Protein AF-0000000076648308 (afdb_homodimer)

Solvent-accessible surface area (backbone atoms only — not comparable to full-atom values): 30091 Å² total; per-residue (Å²): 137,82,83,76,75,89,80,75,86,68,81,68,81,69,84,75,79,80,76,78,77,78,80,72,79,79,78,70,75,73,76,76,75,76,72,68,54,63,60,53,50,49,50,50,50,51,50,51,51,45,50,51,50,49,51,52,46,48,51,51,26,48,48,36,27,47,52,12,66,66,29,50,34,61,64,87,85,46,64,67,37,95,56,62,87,68,69,41,74,44,76,45,71,43,62,52,35,50,83,93,43,48,54,79,82,53,71,75,88,41,76,69,39,47,48,58,58,39,71,66,24,68,82,21,28,46,22,49,41,45,51,76,53,50,69,61,38,94,60,71,48,35,48,40,70,95,38,88,62,28,26,40,31,26,39,41,34,28,56,49,52,51,34,52,49,36,50,56,55,49,73,67,51,55,62,87,72,59,53,66,77,35,81,66,64,3,57,66,43,41,38,20,29,58,50,46,46,50,52,48,47,42,26,62,39,47,59,44,63,28,26,27,43,78,33,81,89,75,56,30,54,38,78,44,60,64,40,69,39,64,18,40,47,42,65,59,55,50,51,52,27,56,76,26,36,53,89,73,76,66,42,70,57,84,50,83,64,68,71,77,78,104,137,86,72,81,80,79,81,84,81,77,87,75,81,72,86,74,79,80,77,81,77,80,77,73,80,80,77,70,73,73,77,75,74,76,71,68,53,63,61,52,50,50,50,49,50,50,49,51,52,45,49,51,52,49,50,51,47,49,49,50,26,48,50,35,27,46,50,14,65,66,28,50,34,62,65,87,84,47,64,67,38,93,56,61,88,66,68,42,74,45,76,46,69,44,62,51,35,51,83,92,42,49,54,80,80,52,71,74,88,41,74,68,39,47,48,58,59,40,72,69,25,71,80,21,30,46,22,50,41,47,52,76,53,49,68,60,38,92,60,72,48,34,47,39,70,94,38,91,62,29,26,41,33,25,38,40,35,27,54,48,51,50,34,51,49,38,50,56,56,48,74,68,50,54,62,88,71,61,52,66,78,35,81,67,65,3,56,67,44,41,38,21,28,58,50,46,46,50,53,49,46,43,26,62,39,46,58,45,63,28,27,26,44,77,34,80,89,76,56,30,54,39,78,45,60,63,41,70,39,66,17,40,47,43,66,60,54,51,50,52,26,54,76,27,34,52,88,73,78,66,42,70,56,85,52,82,63,70,72,76,77,104

Foldseek 3Di:
DDDDDDDDPPPVPPPDPPPPPPPPPPPPPPPPPPPVVVVVVVVVVVVVVVVVVVVVVVVVVVVVVVCVVPVPPPPPPDFDDPCVVVWDKDKDWDFPCDDPRNDLCDDADDPVNVVVLCLLAPQQQKFKDFQVSQLSHPDHFAAFPPDPRITIDGDVVNVLSLLVVLVNNLVPDDPPRDDLPPPCNHPVNNVVNVVSVVVVCVVVVFPDDWDWDADPVVRDIDTDRRGMGIDTPSVSVSVVSNVGGDNDGDPPDGDDDPSVVD/DDDDDDDPDDDPDDPPPCPPPDCPPPPPPPPPPPPVVVVVVVVVVVVVVVVVVVVVVVVVVVVVVVCVVPVPPPPPPDFDDPCVVVWDKDKDWDFPCDDPRNDLCDDADDPVNVVVLCLLAPQQQKFKDFQVSQLSHPDHFAAFPPDPRITIDGDVVNVLSLLVVLVNNLVPDDPPRDDLPPPCNHPVNNVVNVVSVVVVCVVVVFPDDWDWDADPVVRDIDTDRRGMGIDTPSVSVSVVSNVGGDNDGDPPDGDDDPSVVD

InterPro domains:
  IPR021765 Mycotoxin biosynthesis protein UstYa-like [PF11807] (38-244)
  IPR021765 Mycotoxin biosynthesis protein UstYa-like [PTHR33365] (19-250)

Sequence (524 aa):
MSLSKVGDCGLVNDARSSEEELFLPKLGNGIQIRKNHGSLYCLIYLCILLIISLLCLSTYLALSLKESYHSDVVFKDHVYSPVEELVHYKNLVFTTGFGSERTPYQGPPTPERDALWDDLYLNFGISRIPRDSAAKLMNKTLPIPGEPGQYVIELNVFHQLHCLNMIRKRLYIEDGKYDPNHKLTGIEHLEHCYDALRQSLMCSADITPLPWVWSDKAQEAKEVARVMHTCRDFDILRNWAREHAVHHFDKKTHAQDDLSNHMSLSKVGDCGLVNDARSSEEELFLPKLGNGIQIRKNHGSLYCLIYLCILLIISLLCLSTYLALSLKESYHSDVVFKDHVYSPVEELVHYKNLVFTTGFGSERTPYQGPPTPERDALWDDLYLNFGISRIPRDSAAKLMNKTLPIPGEPGQYVIELNVFHQLHCLNMIRKRLYIEDGKYDPNHKLTGIEHLEHCYDALRQSLMCSADITPLPWVWSDKAQEAKEVARVMHTCRDFDILRNWAREHAVHHFDKKTHAQDDLSNH

Radius of gyration: 47.74 Å; Cα contacts (8 Å, |Δi|>4): 753; chains: 2; bounding box: 69×183×142 Å

Structure (mmCIF, N/CA/C/O backbone):
data_AF-0000000076648308-model_v1
#
loop_
_entity.id
_entity.type
_entity.pdbx_description
1 polymer 'DUF3328 domain protein'
#
loop_
_atom_site.group_PDB
_atom_site.id
_atom_site.type_symbol
_atom_site.label_atom_id
_atom_site.label_alt_id
_atom_site.label_comp_id
_atom_site.label_asym_id
_atom_site.label_entity_id
_atom_site.label_seq_id
_atom_site.pdbx_PDB_ins_code
_atom_site.Cartn_x
_atom_site.Cartn_y
_atom_site.Cartn_z
_atom_site.occupancy
_atom_site.B_iso_or_equiv
_atom_site.auth_seq_id
_atom_site.auth_comp_id
_atom_site.auth_asym_id
_atom_site.auth_atom_id
_atom_site.pdbx_PDB_model_num
ATOM 1 N N . MET A 1 1 ? -29.547 153.875 14.656 1 21.67 1 MET A N 1
ATOM 2 C CA . MET A 1 1 ? -28.375 154.125 15.508 1 21.67 1 MET A CA 1
ATOM 3 C C . MET A 1 1 ? -28.219 152.875 16.453 1 21.67 1 MET A C 1
ATOM 5 O O . MET A 1 1 ? -29.156 152.125 16.656 1 21.67 1 MET A O 1
ATOM 9 N N . SER A 1 2 ? -27.094 153 17.203 1 22.2 2 SER A N 1
ATOM 10 C CA . SER A 1 2 ? -25.875 152.25 17.609 1 22.2 2 SER A CA 1
ATOM 11 C C . SER A 1 2 ? -26.047 151.625 18.969 1 22.2 2 SER A C 1
ATOM 13 O O . SER A 1 2 ? -25.125 151.625 19.781 1 22.2 2 SER A O 1
ATOM 15 N N . LEU A 1 3 ? -27.219 151 19.109 1 22.81 3 LEU A N 1
ATOM 16 C CA . LEU A 1 3 ? -27.562 150.625 20.453 1 22.81 3 LEU A CA 1
ATOM 17 C C . LEU A 1 3 ? -26.438 149.75 21.078 1 22.81 3 LEU A C 1
ATOM 19 O O . LEU A 1 3 ? -25.766 149 20.375 1 22.81 3 LEU A O 1
ATOM 23 N N . SER A 1 4 ? -26.188 150 22.281 1 19.86 4 SER A N 1
ATOM 24 C CA . SER A 1 4 ? -25.125 150 23.297 1 19.86 4 SER A CA 1
ATOM 25 C C . SER A 1 4 ? -24.578 148.625 23.625 1 19.86 4 SER A C 1
ATOM 27 O O . SER A 1 4 ? -23.359 148.5 23.594 1 19.86 4 SER A O 1
ATOM 29 N N . LYS A 1 5 ? -25.141 148 24.656 1 20.98 5 LYS A N 1
ATOM 30 C CA . LYS A 1 5 ? -24.375 147.875 25.891 1 20.98 5 LYS A CA 1
ATOM 31 C C . LYS A 1 5 ? -23.625 146.625 25.938 1 20.98 5 LYS A C 1
ATOM 33 O O . LYS A 1 5 ? -22.453 146.5 26.344 1 20.98 5 LYS A O 1
ATOM 38 N N . VAL A 1 6 ? -24.422 145.5 25.859 1 24.58 6 VAL A N 1
ATOM 39 C CA . VAL A 1 6 ? -24.391 144.625 27.047 1 24.58 6 VAL A CA 1
ATOM 40 C C . VAL A 1 6 ? -23.156 143.75 27 1 24.58 6 VAL A C 1
ATOM 42 O O . VAL A 1 6 ? -22.75 143.25 25.938 1 24.58 6 VAL A O 1
ATOM 45 N N . GLY A 1 7 ? -22.359 143.75 28.109 1 20.39 7 GLY A N 1
ATOM 46 C CA . GLY A 1 7 ? -21.031 143.5 28.625 1 20.39 7 GLY A CA 1
ATOM 47 C C . GLY A 1 7 ? -20.578 142 28.422 1 20.39 7 GLY A C 1
ATOM 48 O O . GLY A 1 7 ? -21.406 141.125 28.203 1 20.39 7 GLY A O 1
ATOM 49 N N . ASP A 1 8 ? -19.25 141.75 28.203 1 21.36 8 ASP A N 1
ATOM 50 C CA . ASP A 1 8 ? -18.203 141 27.562 1 21.36 8 ASP A CA 1
ATOM 51 C C . ASP A 1 8 ? -17.859 139.75 28.391 1 21.36 8 ASP A C 1
ATOM 53 O O . ASP A 1 8 ? -17.016 138.875 28 1 21.36 8 ASP A O 1
ATOM 57 N N . CYS A 1 9 ? -18.531 139.625 29.641 1 21 9 CYS A N 1
ATOM 58 C CA . CYS A 1 9 ? -17.625 139 30.609 1 21 9 CYS A CA 1
ATOM 59 C C . CYS A 1 9 ? -17.281 137.5 30.219 1 21 9 CYS A C 1
ATOM 61 O O . CYS A 1 9 ? -18.141 136.625 30.219 1 21 9 CYS A O 1
ATOM 63 N N . GLY A 1 10 ? -16.484 137.25 29.203 1 22.17 10 GLY A N 1
ATOM 64 C CA . GLY A 1 10 ? -16.141 136 28.547 1 22.17 10 GLY A CA 1
ATOM 65 C C . GLY A 1 10 ? -15.414 135.125 29.469 1 22.17 10 GLY A C 1
ATOM 66 O O . GLY A 1 10 ? -14.195 135.125 29.625 1 22.17 10 GLY A O 1
ATOM 67 N N . LEU A 1 11 ? -15.953 134.875 30.766 1 22.08 11 LEU A N 1
ATOM 68 C CA . LEU A 1 11 ? -15.203 134.125 31.781 1 22.08 11 LEU A CA 1
ATOM 69 C C . LEU A 1 11 ? -14.68 132.75 31.219 1 22.08 11 LEU A C 1
ATOM 71 O O . LEU A 1 11 ? -15.469 131.875 30.812 1 22.08 11 LEU A O 1
ATOM 75 N N . VAL A 1 12 ? -13.531 132.75 30.562 1 23.98 12 VAL A N 1
ATOM 76 C CA . VAL A 1 12 ? -12.812 131.75 29.812 1 23.98 12 VAL A CA 1
ATOM 77 C C . VAL A 1 12 ? -12.297 130.625 30.75 1 23.98 12 VAL A C 1
ATOM 79 O O . VAL A 1 12 ? -11.438 129.875 30.375 1 23.98 12 VAL A O 1
ATOM 82 N N . ASN A 1 13 ? -12.938 130.5 32 1 21.3 13 ASN A N 1
ATOM 83 C CA . ASN A 1 13 ? -12.062 129.75 32.938 1 21.3 13 ASN A CA 1
ATOM 84 C C . ASN A 1 13 ? -11.617 128.375 32.375 1 21.3 13 ASN A C 1
ATOM 86 O O . ASN A 1 13 ? -12.398 127.688 31.734 1 21.3 13 ASN A O 1
ATOM 90 N N . ASP A 1 14 ? -10.305 128.125 32.156 1 22.94 14 ASP A N 1
ATOM 91 C CA . ASP A 1 14 ? -9.32 127.25 31.609 1 22.94 14 ASP A CA 1
ATOM 92 C C . ASP A 1 14 ? -9.328 125.938 32.375 1 22.94 14 ASP A C 1
ATOM 94 O O . ASP A 1 14 ? -8.398 125.125 32.219 1 22.94 14 ASP A O 1
ATOM 98 N N . ALA A 1 15 ? -10.414 125.5 33.031 1 24.73 15 ALA A N 1
ATOM 99 C CA . ALA A 1 15 ? -10.172 124.438 33.969 1 24.73 15 ALA A CA 1
ATOM 100 C C . ALA A 1 15 ? -9.586 123.188 33.281 1 24.73 15 ALA A C 1
ATOM 102 O O . ALA A 1 15 ? -10.18 122.625 32.375 1 24.73 15 ALA A O 1
ATOM 103 N N . ARG A 1 16 ? -8.234 123.125 33.219 1 24.48 16 ARG A N 1
ATOM 104 C CA . ARG A 1 16 ? -7.32 122.125 32.688 1 24.48 16 ARG A CA 1
ATOM 105 C C . ARG A 1 16 ? -7.586 120.75 33.281 1 24.48 16 ARG A C 1
ATOM 107 O O . ARG A 1 16 ? -7.82 120.625 34.5 1 24.48 16 ARG A O 1
ATOM 114 N N . SER A 1 17 ? -8.18 119.75 32.531 1 24.59 17 SER A N 1
ATOM 115 C CA . SER A 1 17 ? -8.617 118.375 32.625 1 24.59 17 SER A CA 1
ATOM 116 C C . SER A 1 17 ? -7.461 117.438 33 1 24.59 17 SER A C 1
ATOM 118 O O . SER A 1 17 ? -6.453 117.375 32.312 1 24.59 17 SER A O 1
ATOM 120 N N . SER A 1 18 ? -6.859 117.562 34.281 1 24.7 18 SER A N 1
ATOM 121 C CA . SER A 1 18 ? -5.734 116.75 34.688 1 24.7 18 SER A CA 1
ATOM 122 C C . SER A 1 18 ? -6.051 115.25 34.531 1 24.7 18 SER A C 1
ATOM 124 O O . SER A 1 18 ? -7.023 114.75 35.094 1 24.7 18 SER A O 1
ATOM 126 N N . GLU A 1 19 ? -5.91 114.562 33.406 1 24.88 19 GLU A N 1
ATOM 127 C CA . GLU A 1 19 ? -6.125 113.188 33 1 24.88 19 GLU A CA 1
ATOM 128 C C . GLU A 1 19 ? -5.207 112.25 33.781 1 24.88 19 GLU A C 1
ATOM 130 O O . GLU A 1 19 ? -3.984 112.312 33.656 1 24.88 19 GLU A O 1
ATOM 135 N N . GLU A 1 20 ? -5.359 112.062 35.094 1 26.02 20 GLU A N 1
ATOM 136 C CA . GLU A 1 20 ? -4.492 111.188 35.812 1 26.02 20 GLU A CA 1
ATOM 137 C C . GLU A 1 20 ? -4.559 109.75 35.219 1 26.02 20 GLU A C 1
ATOM 139 O O . GLU A 1 20 ? -5.645 109.188 35.031 1 26.02 20 GLU A O 1
ATOM 144 N N . GLU A 1 21 ? -3.613 109.312 34.344 1 29.39 21 GLU A N 1
ATOM 145 C CA . GLU A 1 21 ? -3.385 108.062 33.656 1 29.39 21 GLU A CA 1
ATOM 146 C C . GLU A 1 21 ? -3.17 106.938 34.688 1 29.39 21 GLU A C 1
ATOM 148 O O . GLU A 1 21 ? -2.279 107 35.531 1 29.39 21 GLU A O 1
ATOM 153 N N . LEU A 1 22 ? -4.238 106.375 35.219 1 27.03 22 LEU A N 1
ATOM 154 C CA . LEU A 1 22 ? -4.195 105.25 36.094 1 27.03 22 LEU A CA 1
ATOM 155 C C . LEU A 1 22 ? -3.381 104.125 35.438 1 27.03 22 LEU A C 1
ATOM 157 O O . LEU A 1 22 ? -3.658 103.688 34.312 1 27.03 22 LEU A O 1
ATOM 161 N N . PHE A 1 23 ? -2.07 103.938 35.781 1 29.64 23 PHE A N 1
ATOM 162 C CA . PHE A 1 23 ? -1.081 102.938 35.438 1 29.64 23 PHE A CA 1
ATOM 163 C C . PHE A 1 23 ? -1.573 101.5 35.781 1 29.64 23 PHE A C 1
ATOM 165 O O . PHE A 1 23 ? -1.735 101.188 36.969 1 29.64 23 PHE A O 1
ATOM 172 N N . LEU A 1 24 ? -2.617 101 35.156 1 28.64 24 LEU A N 1
ATOM 173 C CA . LEU A 1 24 ? -3.033 99.625 35.438 1 28.64 24 LEU A CA 1
ATOM 174 C C . LEU A 1 24 ? -1.877 98.625 35.25 1 28.64 24 LEU A C 1
ATOM 176 O O . LEU A 1 24 ? -1.194 98.688 34.219 1 28.64 24 LEU A O 1
ATOM 180 N N . PRO A 1 25 ? -1.2 98.125 36.312 1 32.5 25 PRO A N 1
ATOM 181 C CA . PRO A 1 25 ? -0.096 97.188 36.125 1 32.5 25 PRO A CA 1
ATOM 182 C C . PRO A 1 25 ? -0.511 95.938 35.375 1 32.5 25 PRO A C 1
ATOM 184 O O . PRO A 1 25 ? -1.611 95.375 35.594 1 32.5 25 PRO A O 1
ATOM 187 N N . LYS A 1 26 ? -0.158 95.75 34.125 1 33.94 26 LYS A N 1
ATOM 188 C CA . LYS A 1 26 ? -0.386 94.625 33.25 1 33.94 26 LYS A CA 1
ATOM 189 C C . LYS A 1 26 ? 0.161 93.312 33.906 1 33.94 26 LYS A C 1
ATOM 191 O O . LYS A 1 26 ? 1.377 93.188 34.031 1 33.94 26 LYS A O 1
ATOM 196 N N . LEU A 1 27 ? -0.316 92.875 35.062 1 31.78 27 LEU A N 1
ATOM 197 C CA . LEU A 1 27 ? 0.124 91.562 35.562 1 31.78 27 LEU A CA 1
ATOM 198 C C . LEU A 1 27 ? -0.117 90.5 34.5 1 31.78 27 LEU A C 1
ATOM 200 O O . LEU A 1 27 ? -1.253 90.062 34.312 1 31.78 27 LEU A O 1
ATOM 204 N N . GLY A 1 28 ? 0.296 90.625 33.25 1 31.39 28 GLY A N 1
ATOM 205 C CA . GLY A 1 28 ? 0.142 89.562 32.281 1 31.39 28 GLY A CA 1
ATOM 206 C C . GLY A 1 28 ? 0.837 88.25 32.719 1 31.39 28 GLY A C 1
ATOM 207 O O . GLY A 1 28 ? 2.039 88.125 32.5 1 31.39 28 GLY A O 1
ATOM 208 N N . ASN A 1 29 ? 0.708 87.875 33.969 1 34.25 29 ASN A N 1
ATOM 209 C CA . ASN A 1 29 ? 1.374 86.562 34.188 1 34.25 29 ASN A CA 1
ATOM 210 C C . ASN A 1 29 ? 0.902 85.5 33.219 1 34.25 29 ASN A C 1
ATOM 212 O O . ASN A 1 29 ? -0.292 85.25 33.125 1 34.25 29 ASN A O 1
ATOM 216 N N . GLY A 1 30 ? 1.48 85.438 32.031 1 33.03 30 GLY A N 1
ATOM 217 C CA . GLY A 1 30 ? 1.318 84.375 31.078 1 33.03 30 GLY A CA 1
ATOM 218 C C . GLY A 1 30 ? 1.387 83 31.703 1 33.03 30 GLY A C 1
ATOM 219 O O . GLY A 1 30 ? 2.348 82.688 32.406 1 33.03 30 GLY A O 1
ATOM 220 N N . ILE A 1 31 ? 0.278 82.5 32.25 1 35.25 31 ILE A N 1
ATOM 221 C CA . ILE A 1 31 ? 0.188 81.125 32.594 1 35.25 31 ILE A CA 1
ATOM 222 C C . ILE A 1 31 ? 0.688 80.25 31.438 1 35.25 31 ILE A C 1
ATOM 224 O O . ILE A 1 31 ? 0.145 80.312 30.328 1 35.25 31 ILE A O 1
ATOM 228 N N . GLN A 1 32 ? 2.004 80.125 31.312 1 34.62 32 GLN A N 1
ATOM 229 C CA . GLN A 1 32 ? 2.562 79.125 30.375 1 34.62 32 GLN A CA 1
ATOM 230 C C . GLN A 1 32 ? 1.908 77.75 30.562 1 34.62 32 GLN A C 1
ATOM 232 O O . GLN A 1 32 ? 1.971 77.188 31.641 1 34.62 32 GLN A O 1
ATOM 237 N N . ILE A 1 33 ? 0.764 77.562 30.031 1 35.88 33 ILE A N 1
ATOM 238 C CA . ILE A 1 33 ? 0.194 76.188 29.875 1 35.88 33 ILE A CA 1
ATOM 239 C C . ILE A 1 33 ? 1.264 75.25 29.375 1 35.88 33 ILE A C 1
ATOM 241 O O . ILE A 1 33 ? 1.762 75.375 28.25 1 35.88 33 ILE A O 1
ATOM 245 N N . ARG A 1 34 ? 2.111 74.812 30.188 1 39.19 34 ARG A N 1
ATOM 246 C CA . ARG A 1 34 ? 2.963 73.688 29.812 1 39.19 34 ARG A CA 1
ATOM 247 C C . ARG A 1 34 ? 2.135 72.562 29.219 1 39.19 34 ARG A C 1
ATOM 249 O O . ARG A 1 34 ? 1.278 71.938 29.906 1 39.19 34 ARG A O 1
ATOM 256 N N . LYS A 1 35 ? 1.823 72.5 27.969 1 46.62 35 LYS A N 1
ATOM 257 C CA . LYS A 1 35 ? 1.228 71.438 27.141 1 46.62 35 LYS A CA 1
ATOM 258 C C . LYS A 1 35 ? 1.82 70.062 27.453 1 46.62 35 LYS A C 1
ATOM 260 O O . LYS A 1 35 ? 3.039 69.938 27.422 1 46.62 35 LYS A O 1
ATOM 265 N N . ASN A 1 36 ? 1.183 69.312 28.281 1 49 36 ASN A N 1
ATOM 266 C CA . ASN A 1 36 ? 1.434 67.938 28.625 1 49 36 ASN A CA 1
ATOM 267 C C . ASN A 1 36 ? 1.581 67.062 27.375 1 49 36 ASN A C 1
ATOM 269 O O . ASN A 1 36 ? 0.648 66.375 26.984 1 49 36 ASN A O 1
ATOM 273 N N . HIS A 1 37 ? 2.258 67.625 26.312 1 57.75 37 HIS A N 1
ATOM 274 C CA . HIS A 1 37 ? 2.59 66.938 25.078 1 57.75 37 HIS A CA 1
ATOM 275 C C . HIS A 1 37 ? 3.342 65.625 25.359 1 57.75 37 HIS A C 1
ATOM 277 O O . HIS A 1 37 ? 3.303 64.688 24.562 1 57.75 37 HIS A O 1
ATOM 283 N N . GLY A 1 38 ? 3.873 65.562 26.547 1 59.09 38 GLY A N 1
ATOM 284 C CA . GLY A 1 38 ? 4.637 64.375 26.859 1 59.09 38 GLY A CA 1
ATOM 285 C C . GLY A 1 38 ? 3.771 63.156 27.016 1 59.09 38 GLY A C 1
ATOM 286 O O . GLY A 1 38 ? 4.145 62.062 26.594 1 59.09 38 GLY A O 1
ATOM 287 N N . SER A 1 39 ? 2.578 63.5 27.625 1 69.06 39 SER A N 1
ATOM 288 C CA . SER A 1 39 ? 1.685 62.375 27.891 1 69.06 39 SER A CA 1
ATOM 289 C C . SER A 1 39 ? 1.033 61.875 26.594 1 69.06 39 SER A C 1
ATOM 291 O O . SER A 1 39 ? 0.919 60.656 26.375 1 69.06 39 SER A O 1
ATOM 293 N N . LEU A 1 40 ? 0.883 62.875 25.672 1 67.81 40 LEU A N 1
ATOM 294 C CA . LEU A 1 40 ? 0.26 62.531 24.406 1 67.81 40 LEU A CA 1
ATOM 295 C C . LEU A 1 40 ? 1.225 61.719 23.516 1 67.81 40 LEU A C 1
ATOM 297 O O . LEU A 1 40 ? 0.831 60.75 22.891 1 67.81 40 LEU A O 1
ATOM 301 N N . TYR A 1 41 ? 2.447 62.094 23.516 1 68.56 41 TYR A N 1
ATOM 302 C CA . TYR A 1 41 ? 3.467 61.406 22.734 1 68.56 41 TYR A CA 1
ATOM 303 C C . TYR A 1 41 ? 3.717 60 23.312 1 68.56 41 TYR A C 1
ATOM 305 O O . TYR A 1 41 ? 3.883 59.062 22.547 1 68.56 41 TYR A O 1
ATOM 313 N N . CYS A 1 42 ? 3.658 59.969 24.641 1 66.56 42 CYS A N 1
ATOM 314 C CA . CYS A 1 42 ? 3.818 58.688 25.281 1 66.56 42 CYS A CA 1
ATOM 315 C C . CYS A 1 42 ? 2.67 57.75 24.922 1 66.56 42 CYS A C 1
ATOM 317 O O . CYS A 1 42 ? 2.885 56.562 24.656 1 66.56 42 CYS A O 1
ATOM 319 N N . LEU A 1 43 ? 1.493 58.312 24.797 1 70.94 43 LEU A N 1
ATOM 320 C CA . LEU A 1 43 ? 0.316 57.531 24.438 1 70.94 43 LEU A CA 1
ATOM 321 C C . LEU A 1 43 ? 0.389 57.062 22.984 1 70.94 43 LEU A C 1
ATOM 323 O O . LEU A 1 43 ? 0.036 55.938 22.656 1 70.94 43 LEU A O 1
ATOM 327 N N . ILE A 1 44 ? 0.897 57.938 22.109 1 70.56 44 ILE A N 1
ATOM 328 C CA . ILE A 1 44 ? 1.048 57.625 20.703 1 70.56 44 ILE A CA 1
ATOM 329 C C . ILE A 1 44 ? 2.117 56.562 20.516 1 70.56 44 ILE A C 1
ATOM 331 O O . ILE A 1 44 ? 1.925 55.594 19.766 1 70.56 44 ILE A O 1
ATOM 335 N N . TYR A 1 45 ? 3.201 56.688 21.312 1 70.12 45 TYR A N 1
ATOM 336 C CA . TYR A 1 45 ? 4.262 55.688 21.219 1 70.12 45 TYR A CA 1
ATOM 337 C C . TYR A 1 45 ? 3.785 54.344 21.734 1 70.12 45 TYR A C 1
ATOM 339 O O . TYR A 1 45 ? 4.098 53.312 21.156 1 70.12 45 TYR A O 1
ATOM 347 N N . LEU A 1 46 ? 2.967 54.344 22.734 1 69.38 46 LEU A N 1
ATOM 348 C CA . LEU A 1 46 ? 2.402 53.125 23.281 1 69.38 46 LEU A CA 1
ATOM 349 C C . LEU A 1 46 ? 1.45 52.469 22.281 1 69.38 46 LEU A C 1
ATOM 351 O O . LEU A 1 46 ? 1.445 51.25 22.109 1 69.38 46 LEU A O 1
ATOM 355 N N . CYS A 1 47 ? 0.682 53.344 21.578 1 69.19 47 CYS A N 1
ATOM 356 C CA . CYS A 1 47 ? -0.23 52.844 20.562 1 69.19 47 CYS A CA 1
ATOM 357 C C . CYS A 1 47 ? 0.54 52.25 19.391 1 69.19 47 CYS A C 1
ATOM 359 O O . CYS A 1 47 ? 0.17 51.188 18.875 1 69.19 47 CYS A O 1
ATOM 361 N N . ILE A 1 48 ? 1.617 52.875 18.984 1 70.38 48 ILE A N 1
ATOM 362 C CA . ILE A 1 48 ? 2.441 52.406 17.891 1 70.38 48 ILE A CA 1
ATOM 363 C C . ILE A 1 48 ? 3.1 51.062 18.297 1 70.38 48 ILE A C 1
ATOM 365 O O . ILE A 1 48 ? 3.119 50.125 17.516 1 70.38 48 ILE A O 1
ATOM 369 N N . LEU A 1 49 ? 3.541 50.969 19.5 1 70.88 49 LEU A N 1
ATOM 370 C CA . LEU A 1 49 ? 4.141 49.719 19.984 1 70.88 49 LEU A CA 1
ATOM 371 C C . LEU A 1 49 ? 3.111 48.594 20.047 1 70.88 49 LEU A C 1
ATOM 373 O O . LEU A 1 49 ? 3.416 47.469 19.703 1 70.88 49 LEU A O 1
ATOM 377 N N . LEU A 1 50 ? 1.903 49 20.391 1 70.19 50 LEU A N 1
ATOM 378 C CA . LEU A 1 50 ? 0.821 48 20.422 1 70.19 50 LEU A CA 1
ATOM 379 C C . LEU A 1 50 ? 0.473 47.531 19.016 1 70.19 50 LEU A C 1
ATOM 381 O O . LEU A 1 50 ? 0.239 46.344 18.797 1 70.19 50 LEU A O 1
ATOM 385 N N . ILE A 1 51 ? 0.456 48.438 18.109 1 69 51 ILE A N 1
ATOM 386 C CA . ILE A 1 51 ? 0.144 48.094 16.719 1 69 51 ILE A CA 1
ATOM 387 C C . ILE A 1 51 ? 1.251 47.219 16.141 1 69 51 ILE A C 1
ATOM 389 O O . ILE A 1 51 ? 0.974 46.219 15.484 1 69 51 ILE A O 1
ATOM 393 N N . ILE A 1 52 ? 2.488 47.531 16.422 1 68.44 52 ILE A N 1
ATOM 394 C CA . ILE A 1 52 ? 3.617 46.75 15.953 1 68.44 52 ILE A CA 1
ATOM 395 C C . ILE A 1 52 ? 3.57 45.344 16.594 1 68.44 52 ILE A C 1
ATOM 397 O O . ILE A 1 52 ? 3.775 44.344 15.914 1 68.44 52 ILE A O 1
ATOM 401 N N . SER A 1 53 ? 3.223 45.344 17.859 1 70.06 53 SER A N 1
ATOM 402 C CA . SER A 1 53 ? 3.113 44.062 18.547 1 70.06 53 SER A CA 1
ATOM 403 C C . SER A 1 53 ? 1.971 43.25 17.984 1 70.06 53 SER A C 1
ATOM 405 O O . SER A 1 53 ? 2.104 42.031 17.812 1 70.06 53 SER A O 1
ATOM 407 N N . LEU A 1 54 ? 0.933 43.906 17.594 1 69 54 LEU A N 1
ATOM 408 C CA . LEU A 1 54 ? -0.205 43.219 17 1 69 54 LEU A CA 1
ATOM 409 C C . LEU A 1 54 ? 0.136 42.719 15.594 1 69 54 LEU A C 1
ATOM 411 O O . LEU A 1 54 ? -0.248 41.594 15.219 1 69 54 LEU A O 1
ATOM 415 N N . LEU A 1 55 ? 0.829 43.5 14.883 1 68.06 55 LEU A N 1
ATOM 416 C CA . LEU A 1 55 ? 1.263 43.094 13.555 1 68.06 55 LEU A CA 1
ATOM 417 C C . LEU A 1 55 ? 2.248 41.938 13.625 1 68.06 55 LEU A C 1
ATOM 419 O O . LEU A 1 55 ? 2.16 41 12.836 1 68.06 55 LEU A O 1
ATOM 423 N N . CYS A 1 56 ? 3.137 41.969 14.555 1 66.38 56 CYS A N 1
ATOM 424 C CA . CYS A 1 56 ? 4.09 40.906 14.75 1 66.38 56 CYS A CA 1
ATOM 425 C C . CYS A 1 56 ? 3.383 39.625 15.203 1 66.38 56 CYS A C 1
ATOM 427 O O . CYS A 1 56 ? 3.699 38.531 14.727 1 66.38 56 CYS A O 1
ATOM 429 N N . LEU A 1 57 ? 2.432 39.781 16 1 65.94 57 LEU A N 1
ATOM 430 C CA . LEU A 1 57 ? 1.644 38.625 16.469 1 65.94 57 LEU A CA 1
ATOM 431 C C . LEU A 1 57 ? 0.81 38.062 15.32 1 65.94 57 LEU A C 1
ATOM 433 O O . LEU A 1 57 ? 0.705 36.844 15.18 1 65.94 57 LEU A O 1
ATOM 437 N N . SER A 1 58 ? 0.25 38.844 14.5 1 64.31 58 SER A N 1
ATOM 438 C CA . SER A 1 58 ? -0.527 38.406 13.344 1 64.31 58 SER A CA 1
ATOM 439 C C . SER A 1 58 ? 0.354 37.719 12.32 1 64.31 58 SER A C 1
ATOM 441 O O . SER A 1 58 ? -0.045 36.688 11.742 1 64.31 58 SER A O 1
ATOM 443 N N . THR A 1 59 ? 1.459 38.219 12.055 1 65.06 59 THR A N 1
ATOM 444 C CA . THR A 1 59 ? 2.396 37.562 11.141 1 65.06 59 THR A CA 1
ATOM 445 C C . THR A 1 59 ? 2.855 36.219 11.703 1 65.06 59 THR A C 1
ATOM 447 O O . THR A 1 59 ? 2.951 35.219 10.969 1 65.06 59 THR A O 1
ATOM 450 N N . TYR A 1 60 ? 3.162 36.25 12.977 1 61.38 60 TYR A N 1
ATOM 451 C CA . TYR A 1 60 ? 3.537 34.969 13.625 1 61.38 60 TYR A CA 1
ATOM 452 C C . TYR A 1 60 ? 2.408 33.969 13.531 1 61.38 60 TYR A C 1
ATOM 454 O O . TYR A 1 60 ? 2.645 32.781 13.227 1 61.38 60 TYR A O 1
ATOM 462 N N . LEU A 1 61 ? 1.216 34.438 13.742 1 60.44 61 LEU A N 1
ATOM 463 C CA . LEU A 1 61 ? 0.043 33.562 13.641 1 60.44 61 LEU A CA 1
ATOM 464 C C . LEU A 1 61 ? -0.154 33.094 12.211 1 60.44 61 LEU A C 1
ATOM 466 O O . LEU A 1 61 ? -0.444 31.906 11.984 1 60.44 61 LEU A O 1
ATOM 470 N N . ALA A 1 62 ? -0.03 33.938 11.336 1 59.19 62 ALA A N 1
ATOM 471 C CA . ALA A 1 62 ? -0.161 33.562 9.922 1 59.19 62 ALA A CA 1
ATOM 472 C C . ALA A 1 62 ? 0.912 32.562 9.508 1 59.19 62 ALA A C 1
ATOM 474 O O . ALA A 1 62 ? 0.622 31.594 8.805 1 59.19 62 ALA A O 1
ATOM 475 N N . LEU A 1 63 ? 2.07 32.781 9.938 1 58.75 63 LEU A N 1
ATOM 476 C CA . LEU A 1 63 ? 3.164 31.859 9.625 1 58.75 63 LEU A CA 1
ATOM 477 C C . LEU A 1 63 ? 2.959 30.516 10.305 1 58.75 63 LEU A C 1
ATOM 479 O O . LEU A 1 63 ? 3.229 29.469 9.711 1 58.75 63 LEU A O 1
ATOM 483 N N . SER A 1 64 ? 2.525 30.656 11.492 1 55.88 64 SER A N 1
ATOM 484 C CA . SER A 1 64 ? 2.236 29.422 12.227 1 55.88 64 SER A CA 1
ATOM 485 C C . SER A 1 64 ? 1.078 28.656 11.594 1 55.88 64 SER A C 1
ATOM 487 O O . SER A 1 64 ? 1.093 27.438 11.539 1 55.88 64 SER A O 1
ATOM 489 N N . LEU A 1 65 ? 0.135 29.469 11.156 1 54.75 65 LEU A N 1
ATOM 490 C CA . LEU A 1 65 ? -1.007 28.875 10.461 1 54.75 65 LEU A CA 1
ATOM 491 C C . LEU A 1 65 ? -0.586 28.297 9.117 1 54.75 65 LEU A C 1
ATOM 493 O O . LEU A 1 65 ? -1.051 27.219 8.727 1 54.75 65 LEU A O 1
ATOM 497 N N . LYS A 1 66 ? 0.113 29.047 8.344 1 52.22 66 LYS A N 1
ATOM 498 C CA . LYS A 1 66 ? 0.634 28.547 7.074 1 52.22 66 LYS A CA 1
ATOM 499 C C . LYS A 1 66 ? 1.438 27.266 7.281 1 52.22 66 LYS A C 1
ATOM 501 O O . LYS A 1 66 ? 1.305 26.312 6.516 1 52.22 66 LYS A O 1
ATOM 506 N N . GLU A 1 67 ? 2.34 27.375 8.188 1 50.22 67 GLU A N 1
ATOM 507 C CA . GLU A 1 67 ? 3.076 26.156 8.508 1 50.22 67 GLU A CA 1
ATOM 508 C C . GLU A 1 67 ? 2.129 25.031 8.922 1 50.22 67 GLU A C 1
ATOM 510 O O . GLU A 1 67 ? 2.342 23.875 8.562 1 50.22 67 GLU A O 1
ATOM 515 N N . SER A 1 68 ? 1.104 25.5 9.625 1 47.53 68 SER A N 1
ATOM 516 C CA . SER A 1 68 ? 0.1 24.516 10.031 1 47.53 68 SER A CA 1
ATOM 517 C C . SER A 1 68 ? -0.728 24.047 8.836 1 47.53 68 SER A C 1
ATOM 519 O O . SER A 1 68 ? -1.124 22.875 8.773 1 47.53 68 SER A O 1
ATOM 521 N N . TYR A 1 69 ? -0.996 25.031 7.949 1 45.25 69 TYR A N 1
ATOM 522 C CA . TYR A 1 69 ? -1.827 24.703 6.793 1 45.25 69 TYR A CA 1
ATOM 523 C C . TYR A 1 69 ? -1.083 23.797 5.824 1 45.25 69 TYR A C 1
ATOM 525 O O . TYR A 1 69 ? -1.687 22.922 5.188 1 45.25 69 TYR A O 1
ATOM 533 N N . HIS A 1 70 ? 0.125 24.172 5.508 1 42.62 70 HIS A N 1
ATOM 534 C CA . HIS A 1 70 ? 0.879 23.328 4.578 1 42.62 70 HIS A CA 1
ATOM 535 C C . HIS A 1 70 ? 1.493 22.125 5.289 1 42.62 70 HIS A C 1
ATOM 537 O O . HIS A 1 70 ? 2.271 21.375 4.695 1 42.62 70 HIS A O 1
ATOM 543 N N . SER A 1 71 ? 1.582 22.203 6.547 1 40.84 71 SER A N 1
ATOM 544 C CA . SER A 1 71 ? 2.305 21.094 7.168 1 40.84 71 SER A CA 1
ATOM 545 C C . SER A 1 71 ? 1.604 19.766 6.914 1 40.84 71 SER A C 1
ATOM 547 O O . SER A 1 71 ? 0.443 19.578 7.285 1 40.84 71 SER A O 1
ATOM 549 N N . ASP A 1 72 ? 1.629 19.109 5.93 1 44.31 72 ASP A N 1
ATOM 550 C CA . ASP A 1 72 ? 1.459 17.672 5.754 1 44.31 72 ASP A CA 1
ATOM 551 C C . ASP A 1 72 ? 1.633 16.938 7.078 1 44.31 72 ASP A C 1
ATOM 553 O O . ASP A 1 72 ? 2.637 17.109 7.77 1 44.31 72 ASP A O 1
ATOM 557 N N . VAL A 1 73 ? 0.581 16.875 7.949 1 47.69 73 VAL A N 1
ATOM 558 C CA . VAL A 1 73 ? 0.545 16.109 9.188 1 47.69 73 VAL A CA 1
ATOM 559 C C . VAL A 1 73 ? 1.552 14.961 9.109 1 47.69 73 VAL A C 1
ATOM 561 O O . VAL A 1 73 ? 1.291 13.938 8.477 1 47.69 73 VAL A O 1
ATOM 564 N N . VAL A 1 74 ? 2.74 15.289 8.812 1 56.97 74 VAL A N 1
ATOM 565 C CA . VAL A 1 74 ? 3.775 14.258 8.82 1 56.97 74 VAL A CA 1
ATOM 566 C C . VAL A 1 74 ? 3.986 13.75 10.242 1 56.97 74 VAL A C 1
ATOM 568 O O . VAL A 1 74 ? 4.129 14.539 11.18 1 56.97 74 VAL A O 1
ATOM 571 N N . PHE A 1 75 ? 3.471 12.523 10.609 1 70 75 PHE A N 1
ATOM 572 C CA . PHE A 1 75 ? 3.924 11.789 11.781 1 70 75 PHE A CA 1
ATOM 573 C C . PHE A 1 75 ? 5.348 12.188 12.148 1 70 75 PHE A C 1
ATOM 575 O O . PHE A 1 75 ? 6.281 11.977 11.375 1 70 75 PHE A O 1
ATOM 582 N N . LYS A 1 76 ? 5.602 13.047 13.281 1 75.62 76 LYS A N 1
ATOM 583 C CA . LYS A 1 76 ? 6.875 13.641 13.664 1 75.62 76 LYS A CA 1
ATOM 584 C C . LYS A 1 76 ? 7.992 12.602 13.68 1 75.62 76 LYS A C 1
ATOM 586 O O . LYS A 1 76 ? 9.117 12.883 13.273 1 75.62 76 LYS A O 1
ATOM 591 N N . ASP A 1 77 ? 7.641 11.414 14.07 1 88.44 77 ASP A N 1
ATOM 592 C CA . ASP A 1 77 ? 8.656 10.375 14.195 1 88.44 77 ASP A CA 1
ATOM 593 C C . ASP A 1 77 ? 8.688 9.477 12.961 1 88.44 77 ASP A C 1
ATOM 595 O O . ASP A 1 77 ? 9.07 8.305 13.047 1 88.44 77 ASP A O 1
ATOM 599 N N . HIS A 1 78 ? 8.242 10.133 11.867 1 91.56 78 HIS A N 1
ATOM 600 C CA . HIS A 1 78 ? 8.219 9.32 10.664 1 91.56 78 HIS A CA 1
ATOM 601 C C . HIS A 1 78 ? 9.633 8.945 10.219 1 91.56 78 HIS A C 1
ATOM 603 O O . HIS A 1 78 ? 10.594 9.648 10.555 1 91.56 78 HIS A O 1
ATOM 609 N N . VAL A 1 79 ? 9.727 7.848 9.555 1 95.62 79 VAL A N 1
ATOM 610 C CA . VAL A 1 79 ? 11 7.379 9.008 1 95.62 79 VAL A CA 1
ATOM 611 C C . VAL A 1 79 ? 11.453 8.305 7.883 1 95.62 79 VAL A C 1
ATOM 613 O O . VAL A 1 79 ? 10.68 8.602 6.969 1 95.62 79 VAL A O 1
ATOM 616 N N . TYR A 1 80 ? 12.68 8.789 7.98 1 96.31 80 TYR A N 1
ATOM 617 C CA . TYR A 1 80 ? 13.25 9.672 6.961 1 96.31 80 TYR A CA 1
ATOM 618 C C . TYR A 1 80 ? 13.312 8.969 5.609 1 96.31 80 TYR A C 1
ATOM 620 O O . TYR A 1 80 ? 13.625 7.781 5.535 1 96.31 80 TYR A O 1
ATOM 628 N N . SER A 1 81 ? 13.055 9.719 4.613 1 97.5 81 SER A N 1
ATOM 629 C CA . SER A 1 81 ? 13.258 9.312 3.225 1 97.5 81 SER A CA 1
ATOM 630 C C . SER A 1 81 ? 13.914 10.422 2.414 1 97.5 81 SER A C 1
ATOM 632 O O . SER A 1 81 ? 13.586 11.602 2.584 1 97.5 81 SER A O 1
ATOM 634 N N . PRO A 1 82 ? 14.844 10.047 1.46 1 97.62 82 PRO A N 1
ATOM 635 C CA . PRO A 1 82 ? 15.477 11.078 0.625 1 97.62 82 PRO A CA 1
ATOM 636 C C . PRO A 1 82 ? 14.477 11.781 -0.289 1 97.62 82 PRO A C 1
ATOM 638 O O . PRO A 1 82 ? 14.797 12.828 -0.861 1 97.62 82 PRO A O 1
ATOM 641 N N . VAL A 1 83 ? 13.242 11.234 -0.456 1 97.62 83 VAL A N 1
ATOM 642 C CA . VAL A 1 83 ? 12.305 11.82 -1.403 1 97.62 83 VAL A CA 1
ATOM 643 C C . VAL A 1 83 ? 11.094 12.375 -0.653 1 97.62 83 VAL A C 1
ATOM 645 O O . VAL A 1 83 ? 10.055 12.648 -1.256 1 97.62 83 VAL A O 1
ATOM 648 N N . GLU A 1 84 ? 11.109 12.477 0.673 1 95.88 84 GLU A N 1
ATOM 649 C CA . GLU A 1 84 ? 9.945 12.852 1.469 1 95.88 84 GLU A CA 1
ATOM 650 C C . GLU A 1 84 ? 9.422 14.227 1.065 1 95.88 84 GLU A C 1
ATOM 652 O O . GLU A 1 84 ? 8.211 14.469 1.102 1 95.88 84 GLU A O 1
ATOM 657 N N . GLU A 1 85 ? 10.32 15.125 0.596 1 92.5 85 GLU A N 1
ATOM 658 C CA . GLU A 1 85 ? 9.898 16.469 0.218 1 92.5 85 GLU A CA 1
ATOM 659 C C . GLU A 1 85 ? 9.219 16.469 -1.146 1 92.5 85 GLU A C 1
ATOM 661 O O . GLU A 1 85 ? 8.578 17.453 -1.523 1 92.5 85 GLU A O 1
ATOM 666 N N . LEU A 1 86 ? 9.406 15.398 -1.861 1 95.56 86 LEU A N 1
ATOM 667 C CA . LEU A 1 86 ? 8.844 15.312 -3.205 1 95.56 86 LEU A CA 1
ATOM 668 C C . LEU A 1 86 ? 7.441 14.703 -3.172 1 95.56 86 LEU A C 1
ATOM 670 O O . LEU A 1 86 ? 6.766 14.641 -4.199 1 95.56 86 LEU A O 1
ATOM 674 N N . VAL A 1 87 ? 6.969 14.281 -2.031 1 94.25 87 VAL A N 1
ATOM 675 C CA . VAL A 1 87 ? 5.68 13.594 -1.933 1 94.25 87 VAL A CA 1
ATOM 676 C C . VAL A 1 87 ? 4.547 14.602 -2.135 1 94.25 87 VAL A C 1
ATOM 678 O O . VAL A 1 87 ? 4.449 15.594 -1.412 1 94.25 87 VAL A O 1
ATOM 681 N N . HIS A 1 88 ? 3.826 14.398 -3.197 1 92.69 88 HIS A N 1
ATOM 682 C CA . HIS A 1 88 ? 2.594 15.102 -3.525 1 92.69 88 HIS A CA 1
ATOM 683 C C . HIS A 1 88 ? 1.432 14.133 -3.699 1 92.69 88 HIS A C 1
ATOM 685 O O . HIS A 1 88 ? 1.629 12.992 -4.129 1 92.69 88 HIS A O 1
ATOM 691 N N . TYR A 1 89 ? 0.286 14.609 -3.293 1 94.38 89 TYR A N 1
ATOM 692 C CA . TYR A 1 89 ? -0.883 13.742 -3.367 1 94.38 89 TYR A CA 1
ATOM 693 C C . TYR A 1 89 ? -1.789 14.148 -4.523 1 94.38 89 TYR A C 1
ATOM 695 O O . TYR A 1 89 ? -1.821 15.312 -4.918 1 94.38 89 TYR A O 1
ATOM 703 N N . LYS A 1 90 ? -2.461 13.203 -5.082 1 96.12 90 LYS A N 1
ATOM 704 C CA . LYS A 1 90 ? -3.482 13.398 -6.109 1 96.12 90 LYS A CA 1
ATOM 705 C C . LYS A 1 90 ? -4.57 12.328 -6.008 1 96.12 90 LYS A C 1
ATOM 707 O O . LYS A 1 90 ? -4.371 11.289 -5.379 1 96.12 90 LYS A O 1
ATOM 712 N N . ASN A 1 91 ? -5.676 12.641 -6.586 1 96.62 91 ASN A N 1
ATOM 713 C CA . ASN A 1 91 ? -6.758 11.664 -6.641 1 96.62 91 ASN A CA 1
ATOM 714 C C . ASN A 1 91 ? -6.758 10.906 -7.965 1 96.62 91 ASN A C 1
ATOM 716 O O . ASN A 1 91 ? -6.535 11.5 -9.023 1 96.62 91 ASN A O 1
ATOM 720 N N . LEU A 1 92 ? -6.918 9.586 -7.887 1 97.62 92 LEU A N 1
ATOM 721 C CA . LEU A 1 92 ? -6.957 8.719 -9.055 1 97.62 92 LEU A CA 1
ATOM 722 C C . LEU A 1 92 ? -8.094 7.711 -8.945 1 97.62 92 LEU A C 1
ATOM 724 O O . LEU A 1 92 ? -8.352 7.168 -7.867 1 97.62 92 LEU A O 1
ATOM 728 N N . VAL A 1 93 ? -8.766 7.461 -10.078 1 97.69 93 VAL A N 1
ATOM 729 C CA . VAL A 1 93 ? -9.773 6.41 -10.125 1 97.69 93 VAL A CA 1
ATOM 730 C C . VAL A 1 93 ? -9.125 5.082 -10.5 1 97.69 93 VAL A C 1
ATOM 732 O O . VAL A 1 93 ? -8.461 4.98 -11.539 1 97.69 93 VAL A O 1
ATOM 735 N N . PHE A 1 94 ? -9.273 4.082 -9.594 1 98 94 PHE A N 1
ATOM 736 C CA . PHE A 1 94 ? -8.789 2.742 -9.914 1 98 94 PHE A CA 1
ATOM 737 C C . PHE A 1 94 ? -9.695 2.082 -10.953 1 98 94 PHE A C 1
ATOM 739 O O . PHE A 1 94 ? -10.906 2.32 -10.977 1 98 94 PHE A O 1
ATOM 746 N N . THR A 1 95 ? -9.109 1.249 -11.789 1 97.19 95 THR A N 1
ATOM 747 C CA . THR A 1 95 ? -9.898 0.405 -12.672 1 97.19 95 THR A CA 1
ATOM 748 C C . THR A 1 95 ? -10.273 -0.906 -11.984 1 97.19 95 THR A C 1
ATOM 750 O O . THR A 1 95 ? -9.578 -1.344 -11.062 1 97.19 95 THR A O 1
ATOM 753 N N . THR A 1 96 ? -11.352 -1.555 -12.461 1 95.62 96 THR A N 1
ATOM 754 C CA . THR A 1 96 ? -11.797 -2.807 -11.859 1 95.62 96 THR A CA 1
ATOM 755 C C . THR A 1 96 ? -10.93 -3.971 -12.32 1 95.62 96 THR A C 1
ATOM 757 O O . THR A 1 96 ? -10.844 -4.996 -11.641 1 95.62 96 THR A O 1
ATOM 760 N N . GLY A 1 97 ? -10.414 -3.807 -13.531 1 95.38 97 GLY A N 1
ATOM 761 C CA . GLY A 1 97 ? -9.633 -4.887 -14.109 1 95.38 97 GLY A CA 1
ATOM 762 C C . GLY A 1 97 ? -10.484 -5.992 -14.703 1 95.38 97 GLY A C 1
ATOM 763 O O . GLY A 1 97 ? -9.977 -7.055 -15.062 1 95.38 97 GLY A O 1
ATOM 764 N N . PHE A 1 98 ? -11.789 -5.809 -14.766 1 94.25 98 PHE A N 1
ATOM 765 C CA . PHE A 1 98 ? -12.695 -6.785 -15.359 1 94.25 98 PHE A CA 1
ATOM 766 C C . PHE A 1 98 ? -13.281 -6.254 -16.672 1 94.25 98 PHE A C 1
ATOM 768 O O . PHE A 1 98 ? -13.445 -5.043 -16.828 1 94.25 98 PHE A O 1
ATOM 775 N N . GLY A 1 99 ? -13.539 -7.168 -17.625 1 92.12 99 GLY A N 1
ATOM 776 C CA . GLY A 1 99 ? -14.25 -6.812 -18.844 1 92.12 99 GLY A CA 1
ATOM 777 C C . GLY A 1 99 ? -13.578 -5.695 -19.625 1 92.12 99 GLY A C 1
ATOM 778 O O . GLY A 1 99 ? -12.383 -5.773 -19.922 1 92.12 99 GLY A O 1
ATOM 779 N N . SER A 1 100 ? -14.352 -4.613 -19.812 1 92.81 100 SER A N 1
ATOM 780 C CA . SER A 1 100 ? -13.859 -3.498 -20.609 1 92.81 100 SER A CA 1
ATOM 781 C C . SER A 1 100 ? -12.867 -2.65 -19.828 1 92.81 100 SER A C 1
ATOM 783 O O . SER A 1 100 ? -12.18 -1.797 -20.391 1 92.81 100 SER A O 1
ATOM 785 N N . GLU A 1 101 ? -12.727 -2.9 -18.578 1 95.06 101 GLU A N 1
ATOM 786 C CA . GLU A 1 101 ? -11.836 -2.105 -17.75 1 95.06 101 GLU A CA 1
ATOM 787 C C . GLU A 1 101 ? -10.516 -2.828 -17.5 1 95.06 101 GLU A C 1
ATOM 789 O O . GLU A 1 101 ? -9.75 -2.449 -16.609 1 95.06 101 GLU A O 1
ATOM 794 N N . ARG A 1 102 ? -10.242 -3.803 -18.234 1 96.81 102 ARG A N 1
ATOM 795 C CA . ARG A 1 102 ? -8.945 -4.465 -18.188 1 96.81 102 ARG A CA 1
ATOM 796 C C . ARG A 1 102 ? -7.824 -3.512 -18.578 1 96.81 102 ARG A C 1
ATOM 798 O O . ARG A 1 102 ? -8.023 -2.633 -19.422 1 96.81 102 ARG A O 1
ATOM 805 N N . THR A 1 103 ? -6.684 -3.686 -18.031 1 98.06 103 THR A N 1
ATOM 806 C CA . THR A 1 103 ? -5.535 -2.83 -18.312 1 98.06 103 THR A CA 1
ATOM 807 C C . THR A 1 103 ? -4.484 -3.586 -19.125 1 98.06 103 THR A C 1
ATOM 809 O O . THR A 1 103 ? -4.512 -4.816 -19.188 1 98.06 103 THR A O 1
ATOM 812 N N . PRO A 1 104 ? -3.514 -2.883 -19.719 1 98.12 104 PRO A N 1
ATOM 813 C CA . PRO A 1 104 ? -2.441 -3.539 -20.469 1 98.12 104 PRO A CA 1
ATOM 814 C C . PRO A 1 104 ? -1.528 -4.379 -19.578 1 98.12 104 PRO A C 1
ATOM 816 O O . PRO A 1 104 ? -0.714 -5.156 -20.094 1 98.12 104 PRO A O 1
ATOM 819 N N . TYR A 1 105 ? -1.669 -4.293 -18.297 1 98.56 105 TYR A N 1
ATOM 820 C CA . TYR A 1 105 ? -0.815 -5.012 -17.359 1 98.56 105 TYR A CA 1
ATOM 821 C C . TYR A 1 105 ? -1.338 -6.422 -17.125 1 98.56 105 TYR A C 1
ATOM 823 O O . TYR A 1 105 ? -0.662 -7.242 -16.5 1 98.56 105 TYR A O 1
ATOM 831 N N . GLN A 1 106 ? -2.496 -6.742 -17.625 1 98.31 106 GLN A N 1
ATOM 832 C CA . GLN A 1 106 ? -3.146 -8.016 -17.344 1 98.31 106 GLN A CA 1
ATOM 833 C C . GLN A 1 106 ? -2.975 -8.992 -18.5 1 98.31 106 GLN A C 1
ATOM 835 O O . GLN A 1 106 ? -3 -8.594 -19.672 1 98.31 106 GLN A O 1
ATOM 840 N N . GLY A 1 107 ? -2.789 -10.273 -18.125 1 96.19 107 GLY A N 1
ATOM 841 C CA . GLY A 1 107 ? -2.684 -11.312 -19.141 1 96.19 107 GLY A CA 1
ATOM 842 C C . GLY A 1 107 ? -1.352 -12.039 -19.109 1 96.19 107 GLY A C 1
ATOM 843 O O . GLY A 1 107 ? -0.456 -11.672 -18.344 1 96.19 107 GLY A O 1
ATOM 844 N N . PRO A 1 108 ? -1.244 -13.07 -19.906 1 94.5 108 PRO A N 1
ATOM 845 C CA . PRO A 1 108 ? 0.021 -13.805 -19.953 1 94.5 108 PRO A CA 1
ATOM 846 C C . PRO A 1 108 ? 1.203 -12.922 -20.344 1 94.5 108 PRO A C 1
ATOM 848 O O . PRO A 1 108 ? 1.026 -11.922 -21.047 1 94.5 108 PRO A O 1
ATOM 851 N N . PRO A 1 109 ? 2.363 -13.344 -19.938 1 93.94 109 PRO A N 1
ATOM 852 C CA . PRO A 1 109 ? 3.549 -12.555 -20.281 1 93.94 109 PRO A CA 1
ATOM 853 C C . PRO A 1 109 ? 3.768 -12.445 -21.781 1 93.94 109 PRO A C 1
ATOM 855 O O . PRO A 1 109 ? 3.605 -13.43 -22.516 1 93.94 109 PRO A O 1
ATOM 858 N N . THR A 1 110 ? 3.977 -11.352 -22.297 1 96 110 THR A N 1
ATOM 859 C CA . THR A 1 110 ? 4.477 -10.977 -23.625 1 96 110 THR A CA 1
ATOM 860 C C . THR A 1 110 ? 5.602 -9.953 -23.5 1 96 110 THR A C 1
ATOM 862 O O . THR A 1 110 ? 5.746 -9.297 -22.469 1 96 110 THR A O 1
ATOM 865 N N . PRO A 1 111 ? 6.441 -9.836 -24.484 1 97.06 111 PRO A N 1
ATOM 866 C CA . PRO A 1 111 ? 7.492 -8.82 -24.422 1 97.06 111 PRO A CA 1
ATOM 867 C C . PRO A 1 111 ? 6.945 -7.426 -24.109 1 97.06 111 PRO A C 1
ATOM 869 O O . PRO A 1 111 ? 7.535 -6.684 -23.328 1 97.06 111 PRO A O 1
ATOM 872 N N . GLU A 1 112 ? 5.844 -7.105 -24.703 1 97.88 112 GLU A N 1
ATOM 873 C CA . GLU A 1 112 ? 5.238 -5.793 -24.516 1 97.88 112 GLU A CA 1
ATOM 874 C C . GLU A 1 112 ? 4.742 -5.625 -23.078 1 97.88 112 GLU A C 1
ATOM 876 O O . GLU A 1 112 ? 4.996 -4.598 -22.438 1 97.88 112 GLU A O 1
ATOM 881 N N . ARG A 1 113 ? 4.035 -6.59 -22.578 1 97.94 113 ARG A N 1
ATOM 882 C CA . ARG A 1 113 ? 3.502 -6.535 -21.219 1 97.94 113 ARG A CA 1
ATOM 883 C C . ARG A 1 113 ? 4.621 -6.559 -20.188 1 97.94 113 ARG A C 1
ATOM 885 O O . ARG A 1 113 ? 4.57 -5.832 -19.188 1 97.94 113 ARG A O 1
ATOM 892 N N . ASP A 1 114 ? 5.633 -7.367 -20.438 1 96.81 114 ASP A N 1
ATOM 893 C CA . ASP A 1 114 ? 6.777 -7.422 -19.531 1 96.81 114 ASP A CA 1
ATOM 894 C C . ASP A 1 114 ? 7.52 -6.086 -19.5 1 96.81 114 ASP A C 1
ATOM 896 O O . ASP A 1 114 ? 8 -5.668 -18.453 1 96.81 114 ASP A O 1
ATOM 900 N N . ALA A 1 115 ? 7.578 -5.457 -20.641 1 97.38 115 ALA A N 1
ATOM 901 C CA . ALA A 1 115 ? 8.211 -4.145 -20.688 1 97.38 115 ALA A CA 1
ATOM 902 C C . ALA A 1 115 ? 7.426 -3.125 -19.859 1 97.38 115 ALA A C 1
ATOM 904 O O . ALA A 1 115 ? 8.016 -2.252 -19.219 1 97.38 115 ALA A O 1
ATOM 905 N N . LEU A 1 116 ? 6.059 -3.213 -19.891 1 97.94 116 LEU A N 1
ATOM 906 C CA . LEU A 1 116 ? 5.219 -2.33 -19.078 1 97.94 116 LEU A CA 1
ATOM 907 C C . LEU A 1 116 ? 5.504 -2.52 -17.594 1 97.94 116 LEU A C 1
ATOM 909 O O . LEU A 1 116 ? 5.652 -1.542 -16.859 1 97.94 116 LEU A O 1
ATOM 913 N N . TRP A 1 117 ? 5.605 -3.756 -17.156 1 98.06 117 TRP A N 1
ATOM 914 C CA . TRP A 1 117 ? 5.887 -4.055 -15.758 1 98.06 117 TRP A CA 1
ATOM 915 C C . TRP A 1 117 ? 7.301 -3.633 -15.391 1 98.06 117 TRP A C 1
ATOM 917 O O . TRP A 1 117 ? 7.52 -3.045 -14.328 1 98.06 117 TRP A O 1
ATOM 927 N N . ASP A 1 118 ? 8.258 -3.902 -16.266 1 96.25 118 ASP A N 1
ATOM 928 C CA . ASP A 1 118 ? 9.648 -3.521 -16.031 1 96.25 118 ASP A CA 1
ATOM 929 C C . ASP A 1 118 ? 9.781 -2.01 -15.852 1 96.25 118 ASP A C 1
ATOM 931 O O . ASP A 1 118 ? 10.562 -1.542 -15.023 1 96.25 118 ASP A O 1
ATOM 935 N N . ASP A 1 119 ? 8.992 -1.299 -16.531 1 96.38 119 ASP A N 1
ATOM 936 C CA . ASP A 1 119 ? 9.055 0.16 -16.531 1 96.38 119 ASP A CA 1
ATOM 937 C C . ASP A 1 119 ? 8.5 0.725 -15.227 1 96.38 119 ASP A C 1
ATOM 939 O O . ASP A 1 119 ? 8.578 1.932 -14.977 1 96.38 119 ASP A O 1
ATOM 943 N N . LEU A 1 120 ? 8.008 -0.121 -14.438 1 97.44 120 LEU A N 1
ATOM 944 C CA . LEU A 1 120 ? 7.512 0.328 -13.148 1 97.44 120 LEU A CA 1
ATOM 945 C C . LEU A 1 120 ? 8.641 0.392 -12.125 1 97.44 120 LEU A C 1
ATOM 947 O O . LEU A 1 120 ? 8.531 1.105 -11.117 1 97.44 120 LEU A O 1
ATOM 951 N N . TYR A 1 121 ? 9.828 -0.413 -12.359 1 95.69 121 TYR A N 1
ATOM 952 C CA . TYR A 1 121 ? 10.789 -0.446 -11.258 1 95.69 121 TYR A CA 1
ATOM 953 C C . TYR A 1 121 ? 12.172 -0.844 -11.758 1 95.69 121 TYR A C 1
ATOM 955 O O . TYR A 1 121 ? 13.172 -0.611 -11.078 1 95.69 121 TYR A O 1
ATOM 963 N N . LEU A 1 122 ? 12.406 -1.658 -12.727 1 87.44 122 LEU A N 1
ATOM 964 C CA . LEU A 1 122 ? 13.586 -2.467 -13.023 1 87.44 122 LEU A CA 1
ATOM 965 C C . LEU A 1 122 ? 14.789 -1.584 -13.32 1 87.44 122 LEU A C 1
ATOM 967 O O . LEU A 1 122 ? 15.875 -1.802 -12.773 1 87.44 122 LEU A O 1
ATOM 971 N N . ASN A 1 123 ? 14.648 -0.534 -14.141 1 84.25 123 ASN A N 1
ATOM 972 C CA . ASN A 1 123 ? 15.836 0.177 -14.602 1 84.25 123 ASN A CA 1
ATOM 973 C C . ASN A 1 123 ? 16.203 1.334 -13.672 1 84.25 123 ASN A C 1
ATOM 975 O O . ASN A 1 123 ? 17.203 2.006 -13.875 1 84.25 123 ASN A O 1
ATOM 979 N N . PHE A 1 124 ? 15.508 1.447 -12.602 1 87.5 124 PHE A N 1
ATOM 980 C CA . PHE A 1 124 ? 15.773 2.609 -11.766 1 87.5 124 PHE A CA 1
ATOM 981 C C . PHE A 1 124 ? 15.43 2.318 -10.305 1 87.5 124 PHE A C 1
ATOM 983 O O . PHE A 1 124 ? 15.516 3.203 -9.453 1 87.5 124 PHE A O 1
ATOM 990 N N . GLY A 1 125 ? 15.031 1.109 -9.992 1 84.75 125 GLY A N 1
ATOM 991 C CA . GLY A 1 125 ? 14.664 0.792 -8.625 1 84.75 125 GLY A CA 1
ATOM 992 C C . GLY A 1 125 ? 15.805 0.97 -7.641 1 84.75 125 GLY A C 1
ATOM 993 O O . GLY A 1 125 ? 15.586 1.381 -6.5 1 84.75 125 GLY A O 1
ATOM 994 N N . ILE A 1 126 ? 16.984 0.66 -8.086 1 93.5 126 ILE A N 1
ATOM 995 C CA . ILE A 1 126 ? 18.203 0.923 -7.316 1 93.5 126 ILE A CA 1
ATOM 996 C C . ILE A 1 126 ? 18.703 2.334 -7.609 1 93.5 126 ILE A C 1
ATOM 998 O O . ILE A 1 126 ? 19.031 2.654 -8.75 1 93.5 126 ILE A O 1
ATOM 1002 N N . SER A 1 127 ? 18.75 3.121 -6.605 1 96.94 127 SER A N 1
ATOM 1003 C CA . SER A 1 127 ? 19.016 4.547 -6.77 1 96.94 127 SER A CA 1
ATOM 1004 C C . SER A 1 127 ? 20.234 4.977 -5.961 1 96.94 127 SER A C 1
ATOM 1006 O O . SER A 1 127 ? 20.578 4.34 -4.961 1 96.94 127 SER A O 1
ATOM 1008 N N . ARG A 1 128 ? 20.859 6.055 -6.414 1 97 128 ARG A N 1
ATOM 1009 C CA . ARG A 1 128 ? 21.969 6.648 -5.664 1 97 128 ARG A CA 1
ATOM 1010 C C . ARG A 1 128 ? 21.5 7.898 -4.918 1 97 128 ARG A C 1
ATOM 1012 O O . ARG A 1 128 ? 20.688 8.664 -5.426 1 97 128 ARG A O 1
ATOM 1019 N N . ILE A 1 129 ? 21.969 8.102 -3.738 1 97.5 129 ILE A N 1
ATOM 1020 C CA . ILE A 1 129 ? 21.719 9.297 -2.941 1 97.5 129 ILE A CA 1
ATOM 1021 C C . ILE A 1 129 ? 23.047 9.867 -2.43 1 97.5 129 ILE A C 1
ATOM 1023 O O . ILE A 1 129 ? 24.016 9.133 -2.268 1 97.5 129 ILE A O 1
ATOM 1027 N N . PRO A 1 130 ? 23.109 11.188 -2.225 1 96.88 130 PRO A N 1
ATOM 1028 C CA . PRO A 1 130 ? 24.344 11.773 -1.704 1 96.88 130 PRO A CA 1
ATOM 1029 C C . PRO A 1 130 ? 24.594 11.414 -0.242 1 96.88 130 PRO A C 1
ATOM 1031 O O . PRO A 1 130 ? 23.688 10.969 0.456 1 96.88 130 PRO A O 1
ATOM 1034 N N . ARG A 1 131 ? 25.75 11.656 0.146 1 95.75 131 ARG A N 1
ATOM 1035 C CA . ARG A 1 131 ? 26.219 11.328 1.487 1 95.75 131 ARG A CA 1
ATOM 1036 C C . ARG A 1 131 ? 25.344 11.977 2.551 1 95.75 131 ARG A C 1
ATOM 1038 O O . ARG A 1 131 ? 25.047 11.359 3.576 1 95.75 131 ARG A O 1
ATOM 1045 N N . ASP A 1 132 ? 24.938 13.195 2.361 1 95.25 132 ASP A N 1
ATOM 1046 C CA . ASP A 1 132 ? 24.141 13.906 3.35 1 95.25 132 ASP A CA 1
ATOM 1047 C C . ASP A 1 132 ? 22.797 13.227 3.572 1 95.25 132 ASP A C 1
ATOM 1049 O O . ASP A 1 132 ? 22.312 13.141 4.703 1 95.25 132 ASP A O 1
ATOM 1053 N N . SER A 1 133 ? 22.281 12.773 2.541 1 96.88 133 SER A N 1
ATOM 1054 C CA . SER A 1 133 ? 21.031 12.031 2.645 1 96.88 133 SER A CA 1
ATOM 1055 C C . SER A 1 133 ? 21.234 10.672 3.299 1 96.88 133 SER A C 1
ATOM 1057 O O . SER A 1 133 ? 20.453 10.258 4.148 1 96.88 133 SER A O 1
ATOM 1059 N N . ALA A 1 134 ? 22.281 10.023 2.893 1 97 134 ALA A N 1
ATOM 1060 C CA . ALA A 1 134 ? 22.594 8.703 3.436 1 97 134 ALA A CA 1
ATOM 1061 C C . ALA A 1 134 ? 22.812 8.773 4.945 1 97 134 ALA A C 1
ATOM 1063 O O . ALA A 1 134 ? 22.438 7.852 5.676 1 97 134 ALA A O 1
ATOM 1064 N N . ALA A 1 135 ? 23.375 9.852 5.406 1 95.31 135 ALA A N 1
ATOM 1065 C CA . ALA A 1 135 ? 23.672 10.031 6.824 1 95.31 135 ALA A CA 1
ATOM 1066 C C . ALA A 1 135 ? 22.406 10.125 7.656 1 95.31 135 ALA A C 1
ATOM 1068 O O . ALA A 1 135 ? 22.438 9.891 8.867 1 95.31 135 ALA A O 1
ATOM 1069 N N . LYS A 1 136 ? 21.328 10.453 7.031 1 95.44 136 LYS A N 1
ATOM 1070 C CA . LYS A 1 136 ? 20.062 10.648 7.742 1 95.44 136 LYS A CA 1
ATOM 1071 C C . LYS A 1 136 ? 19.266 9.352 7.812 1 95.44 136 LYS A C 1
ATOM 1073 O O . LYS A 1 136 ? 18.25 9.281 8.508 1 95.44 136 LYS A O 1
ATOM 1078 N N . LEU A 1 137 ? 19.719 8.375 7.078 1 96.06 137 LEU A N 1
ATOM 1079 C CA . LEU A 1 137 ? 19 7.113 7.07 1 96.06 137 LEU A CA 1
ATOM 1080 C C . LEU A 1 137 ? 19.031 6.453 8.445 1 96.06 137 LEU A C 1
ATOM 1082 O O . LEU A 1 137 ? 20.047 6.535 9.141 1 96.06 137 LEU A O 1
ATOM 1086 N N . MET A 1 138 ? 17.922 5.734 8.797 1 90.94 138 MET A N 1
ATOM 1087 C CA . MET A 1 138 ? 17.875 4.98 10.047 1 90.94 138 MET A CA 1
ATOM 1088 C C . MET A 1 138 ? 18.875 3.83 10.023 1 90.94 138 MET A C 1
ATOM 1090 O O . MET A 1 138 ? 19.484 3.518 11.047 1 90.94 138 MET A O 1
ATOM 1094 N N . ASN A 1 139 ? 18.906 3.127 8.922 1 89.38 139 ASN A N 1
ATOM 1095 C CA . ASN A 1 139 ? 19.891 2.088 8.672 1 89.38 139 ASN A CA 1
ATOM 1096 C C . ASN A 1 139 ? 20.938 2.545 7.664 1 89.38 139 ASN A C 1
ATOM 1098 O O . ASN A 1 139 ? 20.594 3.029 6.582 1 89.38 139 ASN A O 1
ATOM 1102 N N . LYS A 1 140 ? 22.188 2.307 8.055 1 91.5 140 LYS A N 1
ATOM 1103 C CA . LYS A 1 140 ? 23.266 2.699 7.148 1 91.5 140 LYS A CA 1
ATOM 1104 C C . LYS A 1 140 ? 23.25 1.844 5.883 1 91.5 140 LYS A C 1
ATOM 1106 O O . LYS A 1 140 ? 22.875 0.669 5.926 1 91.5 140 LYS A O 1
ATOM 1111 N N . THR A 1 141 ? 23.656 2.535 4.789 1 95.75 141 THR A N 1
ATOM 1112 C CA . THR A 1 141 ? 23.766 1.836 3.514 1 95.75 141 THR A CA 1
ATOM 1113 C C . THR A 1 141 ? 25.203 1.866 3.002 1 95.75 141 THR A C 1
ATOM 1115 O O . THR A 1 141 ? 26.109 2.279 3.721 1 95.75 141 THR A O 1
ATOM 1118 N N . LEU A 1 142 ? 25.406 1.36 1.776 1 95.06 142 LEU A N 1
ATOM 1119 C CA . LEU A 1 142 ? 26.75 1.197 1.248 1 95.06 142 LEU A CA 1
ATOM 1120 C C . LEU A 1 142 ? 27.078 2.295 0.241 1 95.06 142 LEU A C 1
ATOM 1122 O O . LEU A 1 142 ? 26.219 2.709 -0.533 1 95.06 142 LEU A O 1
ATOM 1126 N N . PRO A 1 143 ? 28.312 2.715 0.259 1 94.44 143 PRO A N 1
ATOM 1127 C CA . PRO A 1 143 ? 28.766 3.547 -0.86 1 94.44 143 PRO A CA 1
ATOM 1128 C C . PRO A 1 143 ? 28.828 2.779 -2.178 1 94.44 143 PRO A C 1
ATOM 1130 O O . PRO A 1 143 ? 29.016 1.562 -2.18 1 94.44 143 PRO A O 1
ATOM 1133 N N . ILE A 1 144 ? 28.641 3.465 -3.244 1 94.12 144 ILE A N 1
ATOM 1134 C CA . ILE A 1 144 ? 28.734 2.857 -4.566 1 94.12 144 ILE A CA 1
ATOM 1135 C C . ILE A 1 144 ? 30.188 2.877 -5.035 1 94.12 144 ILE A C 1
ATOM 1137 O O . ILE A 1 144 ? 30.781 3.947 -5.199 1 94.12 144 ILE A O 1
ATOM 1141 N N . PRO A 1 145 ? 30.688 1.64 -5.262 1 91.81 145 PRO A N 1
ATOM 1142 C CA . PRO A 1 145 ? 32.062 1.625 -5.754 1 91.81 145 PRO A CA 1
ATOM 1143 C C . PRO A 1 145 ? 32.25 2.438 -7.035 1 91.81 145 PRO A C 1
ATOM 1145 O O . PRO A 1 145 ? 31.469 2.305 -7.969 1 91.81 145 PRO A O 1
ATOM 1148 N N . GLY A 1 146 ? 33.219 3.301 -7.012 1 88.94 146 GLY A N 1
ATOM 1149 C CA . GLY A 1 146 ? 33.531 4.074 -8.203 1 88.94 146 GLY A CA 1
ATOM 1150 C C . GLY A 1 146 ? 32.781 5.383 -8.281 1 88.94 146 GLY A C 1
ATOM 1151 O O . GLY A 1 146 ? 33.031 6.188 -9.188 1 88.94 146 GLY A O 1
ATOM 1152 N N . GLU A 1 147 ? 31.828 5.645 -7.395 1 91.5 147 GLU A N 1
ATOM 1153 C CA . GLU A 1 147 ? 31.078 6.895 -7.344 1 91.5 147 GLU A CA 1
ATOM 1154 C C . GLU A 1 147 ? 31.203 7.562 -5.977 1 91.5 147 GLU A C 1
ATOM 1156 O O . GLU A 1 147 ? 30.281 7.52 -5.172 1 91.5 147 GLU A O 1
ATOM 1161 N N . PRO A 1 148 ? 32.312 8.312 -5.812 1 90.5 148 PRO A N 1
ATOM 1162 C CA . PRO A 1 148 ? 32.562 8.914 -4.504 1 90.5 148 PRO A CA 1
ATOM 1163 C C . PRO A 1 148 ? 31.406 9.805 -4.039 1 90.5 148 PRO A C 1
ATOM 1165 O O . PRO A 1 148 ? 30.891 10.602 -4.82 1 90.5 148 PRO A O 1
ATOM 1168 N N . GLY A 1 149 ? 31 9.609 -2.816 1 93.12 149 GLY A N 1
ATOM 1169 C CA . GLY A 1 149 ? 29.984 10.445 -2.201 1 93.12 149 GLY A CA 1
ATOM 1170 C C . GLY A 1 149 ? 28.562 9.977 -2.486 1 93.12 149 GLY A C 1
ATOM 1171 O O . GLY A 1 149 ? 27.594 10.594 -2.027 1 93.12 149 GLY A O 1
ATOM 1172 N N . GLN A 1 150 ? 28.5 8.891 -3.236 1 95.31 150 GLN A N 1
ATOM 1173 C CA . GLN A 1 150 ? 27.172 8.359 -3.578 1 95.31 150 GLN A CA 1
ATOM 1174 C C . GLN A 1 150 ? 26.922 7.023 -2.889 1 95.31 150 GLN A C 1
ATOM 1176 O O . GLN A 1 150 ? 27.828 6.195 -2.781 1 95.31 150 GLN A O 1
ATOM 1181 N N . TYR A 1 151 ? 25.75 6.863 -2.422 1 96 151 TYR A N 1
ATOM 1182 C CA . TYR A 1 151 ? 25.328 5.668 -1.694 1 96 151 TYR A CA 1
ATOM 1183 C C . TYR A 1 151 ? 24.109 5.027 -2.35 1 96 151 TYR A C 1
ATOM 1185 O O . TYR A 1 151 ? 23.344 5.699 -3.043 1 96 151 TYR A O 1
ATOM 1193 N N . VAL A 1 152 ? 23.938 3.709 -2.1 1 96.56 152 VAL A N 1
ATOM 1194 C CA . VAL A 1 152 ? 22.922 2.959 -2.834 1 96.56 152 VAL A CA 1
ATOM 1195 C C . VAL A 1 152 ? 21.719 2.691 -1.928 1 96.56 152 VAL A C 1
ATOM 1197 O O . VAL A 1 152 ? 21.891 2.377 -0.747 1 96.56 152 VAL A O 1
ATOM 1200 N N . ILE A 1 153 ? 20.531 2.881 -2.445 1 97.62 153 ILE A N 1
ATOM 1201 C CA . ILE A 1 153 ? 19.297 2.477 -1.79 1 97.62 153 ILE A CA 1
ATOM 1202 C C . ILE A 1 153 ? 18.297 2.006 -2.836 1 97.62 153 ILE A C 1
ATOM 1204 O O . ILE A 1 153 ? 18.547 2.082 -4.039 1 97.62 153 ILE A O 1
ATOM 1208 N N . GLU A 1 154 ? 17.219 1.452 -2.396 1 97.62 154 GLU A N 1
ATOM 1209 C CA . GLU A 1 154 ? 16.016 1.216 -3.18 1 97.62 154 GLU A CA 1
ATOM 1210 C C . GLU A 1 154 ? 14.766 1.642 -2.41 1 97.62 154 GLU A C 1
ATOM 1212 O O . GLU A 1 154 ? 14.594 1.277 -1.244 1 97.62 154 GLU A O 1
ATOM 1217 N N . LEU A 1 155 ? 13.953 2.465 -3.031 1 98.12 155 LEU A N 1
ATOM 1218 C CA . LEU A 1 155 ? 12.68 2.752 -2.375 1 98.12 155 LEU A CA 1
ATOM 1219 C C . LEU A 1 155 ? 11.789 1.515 -2.348 1 98.12 155 LEU A C 1
ATOM 1221 O O . LEU A 1 155 ? 11.719 0.776 -3.334 1 98.12 155 LEU A O 1
ATOM 1225 N N . ASN A 1 156 ? 11.094 1.319 -1.274 1 98.38 156 ASN A N 1
ATOM 1226 C CA . ASN A 1 156 ? 10.375 0.068 -1.05 1 98.38 156 ASN A CA 1
ATOM 1227 C C . ASN A 1 156 ? 9.273 -0.143 -2.084 1 98.38 156 ASN A C 1
ATOM 1229 O O . ASN A 1 156 ? 8.922 -1.28 -2.402 1 98.38 156 ASN A O 1
ATOM 1233 N N . VAL A 1 157 ? 8.656 0.945 -2.625 1 98.62 157 VAL A N 1
ATOM 1234 C CA . VAL A 1 157 ? 7.609 0.786 -3.633 1 98.62 157 VAL A CA 1
ATOM 1235 C C . VAL A 1 157 ? 8.148 -0.014 -4.816 1 98.62 157 VAL A C 1
ATOM 1237 O O . VAL A 1 157 ? 7.434 -0.835 -5.395 1 98.62 157 VAL A O 1
ATOM 1240 N N . PHE A 1 158 ? 9.391 0.173 -5.18 1 98.44 158 PHE A N 1
ATOM 1241 C CA . PHE A 1 158 ? 9.969 -0.513 -6.328 1 98.44 158 PHE A CA 1
ATOM 1242 C C . PHE A 1 158 ? 10.234 -1.978 -6.004 1 98.44 158 PHE A C 1
ATOM 1244 O O . PHE A 1 158 ? 10.047 -2.852 -6.855 1 98.44 158 PHE A O 1
ATOM 1251 N N . HIS A 1 159 ? 10.688 -2.236 -4.785 1 97.94 159 HIS A N 1
ATOM 1252 C CA . HIS A 1 159 ? 10.82 -3.615 -4.328 1 97.94 159 HIS A CA 1
ATOM 1253 C C . HIS A 1 159 ? 9.477 -4.328 -4.344 1 97.94 159 HIS A C 1
ATOM 1255 O O . HIS A 1 159 ? 9.383 -5.477 -4.781 1 97.94 159 HIS A O 1
ATOM 1261 N N . GLN A 1 160 ? 8.445 -3.65 -3.885 1 98.38 160 GLN A N 1
ATOM 1262 C CA . GLN A 1 160 ? 7.094 -4.203 -3.859 1 98.38 160 GLN A CA 1
ATOM 1263 C C . GLN A 1 160 ? 6.609 -4.539 -5.266 1 98.38 160 GLN A C 1
ATOM 1265 O O . GLN A 1 160 ? 6.035 -5.609 -5.492 1 98.38 160 GLN A O 1
ATOM 1270 N N . LEU A 1 161 ? 6.836 -3.639 -6.184 1 98.69 161 LEU A N 1
ATOM 1271 C CA . LEU A 1 161 ? 6.41 -3.85 -7.562 1 98.69 161 LEU A CA 1
ATOM 1272 C C . LEU A 1 161 ? 7.195 -4.984 -8.211 1 98.69 161 LEU A C 1
ATOM 1274 O O . LEU A 1 161 ? 6.648 -5.754 -9 1 98.69 161 LEU A O 1
ATOM 1278 N N . HIS A 1 162 ? 8.477 -5.113 -7.898 1 97.62 162 HIS A N 1
ATOM 1279 C CA . HIS A 1 162 ? 9.273 -6.27 -8.297 1 97.62 162 HIS A CA 1
ATOM 1280 C C . HIS A 1 162 ? 8.648 -7.566 -7.805 1 97.62 162 HIS A C 1
ATOM 1282 O O . HIS A 1 162 ? 8.445 -8.5 -8.586 1 97.62 162 HIS A O 1
ATOM 1288 N N . CYS A 1 163 ? 8.32 -7.59 -6.5 1 98 163 CYS A N 1
ATOM 1289 C CA . CYS A 1 163 ? 7.734 -8.781 -5.891 1 98 163 CYS A CA 1
ATOM 1290 C C . CYS A 1 163 ? 6.43 -9.156 -6.582 1 98 163 CYS A C 1
ATOM 1292 O O . CYS A 1 163 ? 6.215 -10.32 -6.918 1 98 163 CYS A O 1
ATOM 1294 N N . LEU A 1 164 ? 5.562 -8.172 -6.797 1 98.69 164 LEU A N 1
ATOM 1295 C CA . LEU A 1 164 ? 4.277 -8.438 -7.43 1 98.69 164 LEU A CA 1
ATOM 1296 C C . LEU A 1 164 ? 4.469 -8.961 -8.844 1 98.69 164 LEU A C 1
ATOM 1298 O O . LEU A 1 164 ? 3.75 -9.867 -9.281 1 98.69 164 LEU A O 1
ATOM 1302 N N . ASN A 1 165 ? 5.434 -8.406 -9.562 1 97.69 165 ASN A N 1
ATOM 1303 C CA . ASN A 1 165 ? 5.715 -8.852 -10.922 1 97.69 165 ASN A CA 1
ATOM 1304 C C . ASN A 1 165 ? 6.195 -10.305 -10.945 1 97.69 165 ASN A C 1
ATOM 1306 O O . ASN A 1 165 ? 5.828 -11.062 -11.844 1 97.69 165 ASN A O 1
ATOM 1310 N N . MET A 1 166 ? 7.035 -10.734 -10.008 1 96.25 166 MET A N 1
ATOM 1311 C CA . MET A 1 166 ? 7.492 -12.117 -9.953 1 96.25 166 MET A CA 1
ATOM 1312 C C . MET A 1 166 ? 6.332 -13.062 -9.688 1 96.25 166 MET A C 1
ATOM 1314 O O . MET A 1 166 ? 6.254 -14.141 -10.281 1 96.25 166 MET A O 1
ATOM 1318 N N . ILE A 1 167 ? 5.438 -12.641 -8.828 1 96.19 167 ILE A N 1
ATOM 1319 C CA . ILE A 1 167 ? 4.25 -13.438 -8.539 1 96.19 167 ILE A CA 1
ATOM 1320 C C . ILE A 1 167 ? 3.381 -13.547 -9.789 1 96.19 167 ILE A C 1
ATOM 1322 O O . ILE A 1 167 ? 2.916 -14.633 -10.141 1 96.19 167 ILE A O 1
ATOM 1326 N N . ARG A 1 168 ? 3.143 -12.375 -10.453 1 95.88 168 ARG A N 1
ATOM 1327 C CA . ARG A 1 168 ? 2.383 -12.359 -11.703 1 95.88 168 ARG A CA 1
ATOM 1328 C C . ARG A 1 168 ? 2.953 -13.359 -12.703 1 95.88 168 ARG A C 1
ATOM 1330 O O . ARG A 1 168 ? 2.213 -14.164 -13.273 1 95.88 168 ARG A O 1
ATOM 1337 N N . LYS A 1 169 ? 4.234 -13.312 -12.898 1 93.81 169 LYS A N 1
ATOM 1338 C CA . LYS A 1 169 ? 4.879 -14.195 -13.867 1 93.81 169 LYS A CA 1
ATOM 1339 C C . LYS A 1 169 ? 4.664 -15.664 -13.492 1 93.81 169 LYS A C 1
ATOM 1341 O O . LYS A 1 169 ? 4.41 -16.5 -14.359 1 93.81 169 LYS A O 1
ATOM 1346 N N . ARG A 1 170 ? 4.723 -15.977 -12.258 1 92 170 ARG A N 1
ATOM 1347 C CA . ARG A 1 170 ? 4.574 -17.344 -11.773 1 92 170 ARG A CA 1
ATOM 1348 C C . ARG A 1 170 ? 3.178 -17.875 -12.078 1 92 170 ARG A C 1
ATOM 1350 O O . ARG A 1 170 ? 3.004 -19.078 -12.297 1 92 170 ARG A O 1
ATOM 1357 N N . LEU A 1 171 ? 2.172 -17.016 -12.094 1 90.62 171 LEU A N 1
ATOM 1358 C CA . LEU A 1 171 ? 0.785 -17.422 -12.289 1 90.62 171 LEU A CA 1
ATOM 1359 C C . LEU A 1 171 ? 0.595 -18.078 -13.656 1 90.62 171 LEU A C 1
ATOM 1361 O O . LEU A 1 171 ? -0.369 -18.812 -13.867 1 90.62 171 LEU A O 1
ATOM 1365 N N . TYR A 1 172 ? 1.506 -17.797 -14.547 1 89.19 172 TYR A N 1
ATOM 1366 C CA . TYR A 1 172 ? 1.324 -18.266 -15.922 1 89.19 172 TYR A CA 1
ATOM 1367 C C . TYR A 1 172 ? 2.311 -19.375 -16.25 1 89.19 172 TYR A C 1
ATOM 1369 O O . TYR A 1 172 ? 2.375 -19.828 -17.406 1 89.19 172 TYR A O 1
ATOM 1377 N N . ILE A 1 173 ? 3.135 -19.688 -15.32 1 82.56 173 ILE A N 1
ATOM 1378 C CA . ILE A 1 173 ? 4.055 -20.797 -15.547 1 82.56 173 ILE A CA 1
ATOM 1379 C C . ILE A 1 173 ? 3.361 -22.109 -15.211 1 82.56 173 ILE A C 1
ATOM 1381 O O . ILE A 1 173 ? 2.818 -22.266 -14.117 1 82.56 173 ILE A O 1
ATOM 1385 N N . GLU A 1 174 ? 3.248 -22.922 -16.266 1 69.81 174 GLU A N 1
ATOM 1386 C CA . GLU A 1 174 ? 2.646 -24.25 -16.062 1 69.81 174 GLU A CA 1
ATOM 1387 C C . GLU A 1 174 ? 3.5 -25.109 -15.141 1 69.81 174 GLU A C 1
ATOM 1389 O O . GLU A 1 174 ? 4.73 -25 -15.141 1 69.81 174 GLU A O 1
ATOM 1394 N N . ASP A 1 175 ? 2.799 -25.844 -14.305 1 60.19 175 ASP A N 1
ATOM 1395 C CA . ASP A 1 175 ? 3.473 -26.781 -13.414 1 60.19 175 ASP A CA 1
ATOM 1396 C C . ASP A 1 175 ? 4.461 -27.656 -14.18 1 60.19 175 ASP A C 1
ATOM 1398 O O . ASP A 1 175 ? 4.199 -28.047 -15.312 1 60.19 175 ASP A O 1
ATOM 1402 N N . GLY A 1 176 ? 5.59 -27.875 -13.625 1 60.78 176 GLY A N 1
ATOM 1403 C CA . GLY A 1 176 ? 6.633 -28.688 -14.234 1 60.78 176 GLY A CA 1
ATOM 1404 C C . GLY A 1 176 ? 7.605 -27.875 -15.07 1 60.78 176 GLY A C 1
ATOM 1405 O O . GLY A 1 176 ? 8.703 -28.344 -15.383 1 60.78 176 GLY A O 1
ATOM 1406 N N . LYS A 1 177 ? 7.156 -26.625 -15.367 1 67.88 177 LYS A N 1
ATOM 1407 C CA . LYS A 1 177 ? 8.078 -25.797 -16.141 1 67.88 177 LYS A CA 1
ATOM 1408 C C . LYS A 1 177 ? 8.812 -24.812 -15.242 1 67.88 177 LYS A C 1
ATOM 1410 O O . LYS A 1 177 ? 9.75 -24.141 -15.68 1 67.88 177 LYS A O 1
ATOM 1415 N N . TYR A 1 178 ? 8.25 -24.797 -14.07 1 68.5 178 TYR A N 1
ATOM 1416 C CA . TYR A 1 178 ? 8.891 -23.859 -13.156 1 68.5 178 TYR A CA 1
ATOM 1417 C C . TYR A 1 178 ? 9.969 -24.547 -12.328 1 68.5 178 TYR A C 1
ATOM 1419 O O . TYR A 1 178 ? 9.75 -25.641 -11.805 1 68.5 178 TYR A O 1
ATOM 1427 N N . ASP A 1 179 ? 11.125 -23.969 -12.336 1 75.19 179 ASP A N 1
ATOM 1428 C CA . ASP A 1 179 ? 12.211 -24.375 -11.453 1 75.19 179 ASP A CA 1
ATOM 1429 C C . ASP A 1 179 ? 12.008 -23.828 -10.047 1 75.19 179 ASP A C 1
ATOM 1431 O O . ASP A 1 179 ? 12.102 -22.625 -9.82 1 75.19 179 ASP A O 1
ATOM 1435 N N . PRO A 1 180 ? 11.609 -24.781 -9.078 1 72.69 180 PRO A N 1
ATOM 1436 C CA . PRO A 1 180 ? 11.383 -24.297 -7.715 1 72.69 180 PRO A CA 1
ATOM 1437 C C . PRO A 1 180 ? 12.586 -23.547 -7.148 1 72.69 180 PRO A C 1
ATOM 1439 O O . PRO A 1 180 ? 12.453 -22.797 -6.184 1 72.69 180 PRO A O 1
ATOM 1442 N N . ASN A 1 181 ? 13.719 -23.812 -7.82 1 73.88 181 ASN A N 1
ATOM 1443 C CA . ASN A 1 181 ? 14.945 -23.203 -7.316 1 73.88 181 ASN A CA 1
ATOM 1444 C C . ASN A 1 181 ? 15.328 -21.969 -8.109 1 73.88 181 ASN A C 1
ATOM 1446 O O . ASN A 1 181 ? 16.406 -21.406 -7.918 1 73.88 181 ASN A O 1
ATOM 1450 N N . HIS A 1 182 ? 14.359 -21.641 -8.945 1 80.56 182 HIS A N 1
ATOM 1451 C CA . HIS A 1 182 ? 14.656 -20.406 -9.68 1 80.56 182 HIS A CA 1
ATOM 1452 C C . HIS A 1 182 ? 14.828 -19.234 -8.727 1 80.56 182 HIS A C 1
ATOM 1454 O O . HIS A 1 182 ? 14.031 -19.047 -7.801 1 80.56 182 HIS A O 1
ATOM 1460 N N . LYS A 1 183 ? 15.828 -18.422 -8.914 1 78.75 183 LYS A N 1
ATOM 1461 C CA . LYS A 1 183 ? 16.234 -17.344 -8 1 78.75 183 LYS A CA 1
ATOM 1462 C C . LYS A 1 183 ? 15.094 -16.344 -7.793 1 78.75 183 LYS A C 1
ATOM 1464 O O . LYS A 1 183 ? 14.867 -15.875 -6.68 1 78.75 183 LYS A O 1
ATOM 1469 N N . LEU A 1 184 ? 14.367 -16.078 -8.875 1 82.12 184 LEU A N 1
ATOM 1470 C CA . LEU A 1 184 ? 13.398 -14.992 -8.773 1 82.12 184 LEU A CA 1
ATOM 1471 C C . LEU A 1 184 ? 11.977 -15.539 -8.711 1 82.12 184 LEU A C 1
ATOM 1473 O O . LEU A 1 184 ? 11.094 -14.914 -8.117 1 82.12 184 LEU A O 1
ATOM 1477 N N . THR A 1 185 ? 11.75 -16.75 -9.281 1 84.25 185 THR A N 1
ATOM 1478 C CA . THR A 1 185 ? 10.375 -17.234 -9.328 1 84.25 185 THR A CA 1
ATOM 1479 C C . THR A 1 185 ? 10.227 -18.531 -8.531 1 84.25 185 THR A C 1
ATOM 1481 O O . THR A 1 185 ? 9.188 -19.188 -8.594 1 84.25 185 THR A O 1
ATOM 1484 N N . GLY A 1 186 ? 11.32 -18.875 -7.84 1 89.06 186 GLY A N 1
ATOM 1485 C CA . GLY A 1 186 ? 11.219 -19.984 -6.91 1 89.06 186 GLY A CA 1
ATOM 1486 C C . GLY A 1 186 ? 10.305 -19.688 -5.727 1 89.06 186 GLY A C 1
ATOM 1487 O O . GLY A 1 186 ? 10.109 -18.531 -5.363 1 89.06 186 GLY A O 1
ATOM 1488 N N . ILE A 1 187 ? 9.781 -20.734 -5.109 1 91 187 ILE A N 1
ATOM 1489 C CA . ILE A 1 187 ? 8.742 -20.594 -4.102 1 91 187 ILE A CA 1
ATOM 1490 C C . ILE A 1 187 ? 9.273 -19.812 -2.9 1 91 187 ILE A C 1
ATOM 1492 O O . ILE A 1 187 ? 8.547 -19.031 -2.283 1 91 187 ILE A O 1
ATOM 1496 N N . GLU A 1 188 ? 10.508 -20 -2.543 1 91.81 188 GLU A N 1
ATOM 1497 C CA . GLU A 1 188 ? 11.062 -19.297 -1.397 1 91.81 188 GLU A CA 1
ATOM 1498 C C . GLU A 1 188 ? 11.047 -17.781 -1.632 1 91.81 188 GLU A C 1
ATOM 1500 O O . GLU A 1 188 ? 10.695 -17.016 -0.737 1 91.81 188 GLU A O 1
ATOM 1505 N N . HIS A 1 189 ? 11.477 -17.438 -2.832 1 94.19 189 HIS A N 1
ATOM 1506 C CA . HIS A 1 189 ? 11.445 -16.016 -3.168 1 94.19 189 HIS A CA 1
ATOM 1507 C C . HIS A 1 189 ? 10.016 -15.492 -3.184 1 94.19 189 HIS A C 1
ATOM 1509 O O . HIS A 1 189 ? 9.75 -14.398 -2.686 1 94.19 189 HIS A O 1
ATOM 1515 N N . LEU A 1 190 ? 9.141 -16.281 -3.691 1 95.94 190 LEU A N 1
ATOM 1516 C CA . LEU A 1 190 ? 7.758 -15.836 -3.783 1 95.94 190 LEU A CA 1
ATOM 1517 C C . LEU A 1 190 ? 7.117 -15.766 -2.4 1 95.94 190 LEU A C 1
ATOM 1519 O O . LEU A 1 190 ? 6.27 -14.906 -2.148 1 95.94 190 LEU A O 1
ATOM 1523 N N . GLU A 1 191 ? 7.562 -16.625 -1.485 1 96.69 191 GLU A N 1
ATOM 1524 C CA . GLU A 1 191 ? 7.102 -16.531 -0.102 1 96.69 191 GLU A CA 1
ATOM 1525 C C . GLU A 1 191 ? 7.566 -15.242 0.559 1 96.69 191 GLU A C 1
ATOM 1527 O O . GLU A 1 191 ? 6.805 -14.602 1.283 1 96.69 191 GLU A O 1
ATOM 1532 N N . HIS A 1 192 ? 8.75 -14.836 0.321 1 97.06 192 HIS A N 1
ATOM 1533 C CA . HIS A 1 192 ? 9.234 -13.523 0.734 1 97.06 192 HIS A CA 1
ATOM 1534 C C . HIS A 1 192 ? 8.375 -12.414 0.133 1 97.06 192 HIS A C 1
ATOM 1536 O O . HIS A 1 192 ? 8.008 -11.461 0.828 1 97.06 192 HIS A O 1
ATOM 1542 N N . CYS A 1 193 ? 8.062 -12.594 -1.161 1 98.19 193 CYS A N 1
ATOM 1543 C CA . CYS A 1 193 ? 7.348 -11.555 -1.899 1 98.19 193 CYS A CA 1
ATOM 1544 C C . CYS A 1 193 ? 5.953 -11.336 -1.321 1 98.19 193 CYS A C 1
ATOM 1546 O O . CYS A 1 193 ? 5.59 -10.211 -0.982 1 98.19 193 CYS A O 1
ATOM 1548 N N . TYR A 1 194 ? 5.125 -12.414 -1.194 1 98.5 194 TYR A N 1
ATOM 1549 C CA . TYR A 1 194 ? 3.752 -12.164 -0.762 1 98.5 194 TYR A CA 1
ATOM 1550 C C . TYR A 1 194 ? 3.707 -11.781 0.713 1 98.5 194 TYR A C 1
ATOM 1552 O O . TYR A 1 194 ? 2.797 -11.07 1.15 1 98.5 194 TYR A O 1
ATOM 1560 N N . ASP A 1 195 ? 4.723 -12.227 1.522 1 98.75 195 ASP A N 1
ATOM 1561 C CA . ASP A 1 195 ? 4.781 -11.781 2.912 1 98.75 195 ASP A CA 1
ATOM 1562 C C . ASP A 1 195 ? 5.152 -10.305 3 1 98.75 195 ASP A C 1
ATOM 1564 O O . ASP A 1 195 ? 4.613 -9.578 3.834 1 98.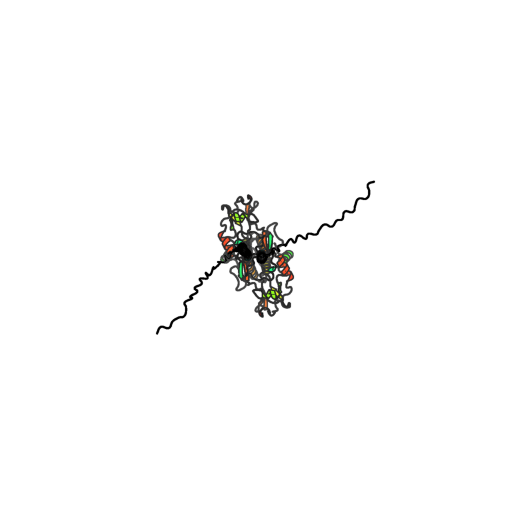75 195 ASP A O 1
ATOM 1568 N N . ALA A 1 196 ? 6.125 -9.867 2.195 1 98.62 196 ALA A N 1
ATOM 1569 C CA . ALA A 1 196 ? 6.488 -8.453 2.139 1 98.62 196 ALA A CA 1
ATOM 1570 C C . ALA A 1 196 ? 5.301 -7.602 1.699 1 98.62 196 ALA A C 1
ATOM 1572 O O . ALA A 1 196 ? 5.051 -6.531 2.264 1 98.62 196 ALA A O 1
ATOM 1573 N N . LEU A 1 197 ? 4.543 -8.078 0.688 1 98.88 197 LEU A N 1
ATOM 1574 C CA . LEU A 1 197 ? 3.365 -7.359 0.213 1 98.88 197 LEU A CA 1
ATOM 1575 C C . LEU A 1 197 ? 2.293 -7.301 1.296 1 98.88 197 LEU A C 1
ATOM 1577 O O . LEU A 1 197 ? 1.621 -6.281 1.455 1 98.88 197 LEU A O 1
ATOM 1581 N N . ARG A 1 198 ? 2.109 -8.43 2.053 1 98.88 198 ARG A N 1
ATOM 1582 C CA . ARG A 1 198 ? 1.177 -8.453 3.176 1 98.88 198 ARG A CA 1
ATOM 1583 C C . ARG A 1 198 ? 1.506 -7.352 4.18 1 98.88 198 ARG A C 1
ATOM 1585 O O . ARG A 1 198 ? 0.629 -6.574 4.566 1 98.88 198 ARG A O 1
ATOM 1592 N N . GLN A 1 199 ? 2.762 -7.25 4.57 1 98.69 199 GLN A N 1
ATOM 1593 C CA . GLN A 1 199 ? 3.207 -6.23 5.512 1 98.69 199 GLN A CA 1
ATOM 1594 C C . GLN A 1 199 ? 2.984 -4.828 4.949 1 98.69 199 GLN A C 1
ATOM 1596 O O . GLN A 1 199 ? 2.531 -3.934 5.668 1 98.69 199 GLN A O 1
ATOM 1601 N N . SER A 1 200 ? 3.264 -4.688 3.68 1 98.75 200 SER A N 1
ATOM 1602 C CA . SER A 1 200 ? 3.121 -3.387 3.033 1 98.75 200 SER A CA 1
ATOM 1603 C C . SER A 1 200 ? 1.661 -2.951 2.988 1 98.75 200 SER A C 1
ATOM 1605 O O . SER A 1 200 ? 1.345 -1.791 3.262 1 98.75 200 SER A O 1
ATOM 1607 N N . LEU A 1 201 ? 0.742 -3.873 2.604 1 98.81 201 LEU A N 1
ATOM 1608 C CA . LEU A 1 201 ? -0.682 -3.566 2.525 1 98.81 201 LEU A CA 1
ATOM 1609 C C . LEU A 1 201 ? -1.239 -3.219 3.902 1 98.81 201 LEU A C 1
ATOM 1611 O O . LEU A 1 201 ? -2.02 -2.273 4.039 1 98.81 201 LEU A O 1
ATOM 1615 N N . MET A 1 202 ? -0.81 -3.926 4.941 1 98.69 202 MET A N 1
ATOM 1616 C CA . MET A 1 202 ? -1.222 -3.631 6.309 1 98.69 202 MET A CA 1
ATOM 1617 C C . MET A 1 202 ? -0.667 -2.285 6.766 1 98.69 202 MET A C 1
ATOM 1619 O O . MET A 1 202 ? -1.319 -1.565 7.523 1 98.69 202 MET A O 1
ATOM 1623 N N . CYS A 1 203 ? 0.539 -1.949 6.297 1 98.69 203 CYS A N 1
ATOM 1624 C CA . CYS A 1 203 ? 1.199 -0.703 6.668 1 98.69 203 CYS A CA 1
ATOM 1625 C C . CYS A 1 203 ? 0.493 0.495 6.047 1 98.69 203 CYS A C 1
ATOM 1627 O O . CYS A 1 203 ? 0.236 1.491 6.723 1 98.69 203 CYS A O 1
ATOM 1629 N N . SER A 1 204 ? 0.246 0.444 4.707 1 98.19 204 SER A N 1
ATOM 1630 C CA . SER A 1 204 ? -0.439 1.544 4.039 1 98.19 204 SER A CA 1
ATOM 1631 C C . SER A 1 204 ? -1.896 1.639 4.48 1 98.19 204 SER A C 1
ATOM 1633 O O . SER A 1 204 ? -2.424 2.736 4.664 1 98.19 204 SER A O 1
ATOM 1635 N N . ALA A 1 205 ? -2.547 0.44 4.648 1 98.31 205 ALA A N 1
ATOM 1636 C CA . ALA A 1 205 ? -3.918 0.305 5.137 1 98.31 205 ALA A CA 1
ATOM 1637 C C . ALA A 1 205 ? -4.852 1.275 4.422 1 98.31 205 ALA A C 1
ATOM 1639 O O . ALA A 1 205 ? -5.422 2.174 5.051 1 98.31 205 ALA A O 1
ATOM 1640 N N . ASP A 1 206 ? -5.086 1.049 3.135 1 98.38 206 ASP A N 1
ATOM 1641 C CA . ASP A 1 206 ? -5.934 1.9 2.307 1 98.38 206 ASP A CA 1
ATOM 1642 C C . ASP A 1 206 ? -7.359 1.95 2.852 1 98.38 206 ASP A C 1
ATOM 1644 O O . ASP A 1 206 ? -8.086 0.956 2.793 1 98.38 206 ASP A O 1
ATOM 1648 N N . ILE A 1 207 ? -7.828 3.133 3.291 1 97.88 207 ILE A N 1
ATOM 1649 C CA . ILE A 1 207 ? -9.102 3.26 3.99 1 97.88 207 ILE A CA 1
ATOM 1650 C C . ILE A 1 207 ? -10.188 3.709 3.014 1 97.88 207 ILE A C 1
ATOM 1652 O O . ILE A 1 207 ? -11.273 4.117 3.428 1 97.88 207 ILE A O 1
ATOM 1656 N N . THR A 1 208 ? -9.906 3.684 1.713 1 98.12 208 THR A N 1
ATOM 1657 C CA . THR A 1 208 ? -10.914 4.035 0.722 1 98.12 208 THR A CA 1
ATOM 1658 C C . THR A 1 208 ? -12.102 3.078 0.793 1 98.12 208 THR A C 1
ATOM 1660 O O . THR A 1 208 ? -11.922 1.859 0.737 1 98.12 208 THR A O 1
ATOM 1663 N N . PRO A 1 209 ? -13.297 3.617 0.943 1 98.12 209 PRO A N 1
ATOM 1664 C CA . PRO A 1 209 ? -14.461 2.73 0.975 1 98.12 209 PRO A CA 1
ATOM 1665 C C . PRO A 1 209 ? -14.883 2.262 -0.415 1 98.12 209 PRO A C 1
ATOM 1667 O O . PRO A 1 209 ? -15.023 3.076 -1.33 1 98.12 209 PRO A O 1
ATOM 1670 N N . LEU A 1 210 ? -15.062 1.015 -0.57 1 98 210 LEU A N 1
ATOM 1671 C CA . LEU A 1 210 ? -15.641 0.421 -1.768 1 98 210 LEU A CA 1
ATOM 1672 C C . LEU A 1 210 ? -17.141 0.231 -1.603 1 98 210 LEU A C 1
ATOM 1674 O O . LEU A 1 210 ? -17.594 -0.526 -0.736 1 98 210 LEU A O 1
ATOM 1678 N N . PRO A 1 211 ? -17.859 0.91 -2.422 1 97 211 PRO A N 1
ATOM 1679 C CA . PRO A 1 211 ? -19.312 0.779 -2.322 1 97 211 PRO A CA 1
ATOM 1680 C C . PRO A 1 211 ? -19.844 -0.478 -3.01 1 97 211 PRO A C 1
ATOM 1682 O O . PRO A 1 211 ? -19.078 -1.21 -3.641 1 97 211 PRO A O 1
ATOM 1685 N N . TRP A 1 212 ? -21.078 -0.714 -2.756 1 95.62 212 TRP A N 1
ATOM 1686 C CA . TRP A 1 212 ? -21.812 -1.773 -3.428 1 95.62 212 TRP A CA 1
ATOM 1687 C C . TRP A 1 212 ? -22.938 -1.192 -4.285 1 95.62 212 TRP A C 1
ATOM 1689 O O . TRP A 1 212 ? -23.531 -0.177 -3.93 1 95.62 212 TRP A O 1
ATOM 1699 N N . VAL A 1 213 ? -23.156 -1.83 -5.383 1 94.19 213 VAL A N 1
ATOM 1700 C CA . VAL A 1 213 ? -24.234 -1.399 -6.277 1 94.19 213 VAL A CA 1
ATOM 1701 C C . VAL A 1 213 ? -25.031 -2.611 -6.75 1 94.19 213 VAL A C 1
ATOM 1703 O O . VAL A 1 213 ? -24.5 -3.727 -6.801 1 94.19 213 VAL A O 1
ATOM 1706 N N . TRP A 1 214 ? -26.266 -2.371 -7.062 1 94 214 TRP A N 1
ATOM 1707 C CA . TRP A 1 214 ? -27.125 -3.434 -7.586 1 94 214 TRP A CA 1
ATOM 1708 C C . TRP A 1 214 ? -26.844 -3.674 -9.062 1 94 214 TRP A C 1
ATOM 1710 O O . TRP A 1 214 ? -26.781 -2.727 -9.852 1 94 214 TRP A O 1
ATOM 1720 N N . SER A 1 215 ? -26.609 -4.867 -9.414 1 93.38 215 SER A N 1
ATOM 1721 C CA . SER A 1 215 ? -26.484 -5.258 -10.812 1 93.38 215 SER A CA 1
ATOM 1722 C C . SER A 1 215 ? -27.797 -5.836 -11.344 1 93.38 215 SER A C 1
ATOM 1724 O O . SER A 1 215 ? -28.172 -6.953 -10.992 1 93.38 215 SER A O 1
ATOM 1726 N N . ASP A 1 216 ? -28.375 -5.148 -12.258 1 93.06 216 ASP A N 1
ATOM 1727 C CA . ASP A 1 216 ? -29.609 -5.629 -12.844 1 93.06 216 ASP A CA 1
ATOM 1728 C C . ASP A 1 216 ? -29.391 -6.906 -13.648 1 93.06 216 ASP A C 1
ATOM 1730 O O . ASP A 1 216 ? -30.234 -7.805 -13.656 1 93.06 216 ASP A O 1
ATOM 1734 N N . LYS A 1 217 ? -28.297 -6.922 -14.297 1 92.44 217 LYS A N 1
ATOM 1735 C CA . LYS A 1 217 ? -27.953 -8.07 -15.125 1 92.44 217 LYS A CA 1
ATOM 1736 C C . LYS A 1 217 ? -27.75 -9.32 -14.281 1 92.44 217 LYS A C 1
ATOM 1738 O O . LYS A 1 217 ? -28.297 -10.383 -14.586 1 92.44 217 LYS A O 1
ATOM 1743 N N . ALA A 1 218 ? -27.062 -9.203 -13.156 1 91.94 218 ALA A N 1
ATOM 1744 C CA . ALA A 1 218 ? -26.734 -10.344 -12.305 1 91.94 218 ALA A CA 1
ATOM 1745 C C . ALA A 1 218 ? -27.797 -10.562 -11.242 1 91.94 218 ALA A C 1
ATOM 1747 O O . ALA A 1 218 ? -27.828 -11.609 -10.594 1 91.94 218 ALA A O 1
ATOM 1748 N N . GLN A 1 219 ? -28.609 -9.633 -11.07 1 93.88 219 GLN A N 1
ATOM 1749 C CA . GLN A 1 219 ? -29.656 -9.664 -10.062 1 93.88 219 GLN A CA 1
ATOM 1750 C C . GLN A 1 219 ? -29.078 -9.891 -8.672 1 93.88 219 GLN A C 1
ATOM 1752 O O . GLN A 1 219 ? -29.516 -10.773 -7.938 1 93.88 219 GLN A O 1
ATOM 1757 N N . GLU A 1 220 ? -28 -9.117 -8.383 1 95.69 220 GLU A N 1
ATOM 1758 C CA . GLU A 1 220 ? -27.359 -9.164 -7.074 1 95.69 220 GLU A CA 1
ATOM 1759 C C . GLU A 1 220 ? -26.547 -7.898 -6.805 1 95.69 220 GLU A C 1
ATOM 1761 O O . GLU A 1 220 ? -26.203 -7.164 -7.734 1 95.69 220 GLU A O 1
ATOM 1766 N N . ALA A 1 221 ? -26.297 -7.609 -5.496 1 94.62 221 ALA A N 1
ATOM 1767 C CA . ALA A 1 221 ? -25.391 -6.543 -5.09 1 94.62 221 ALA A CA 1
ATOM 1768 C C . ALA A 1 221 ? -23.938 -6.934 -5.344 1 94.62 221 ALA A C 1
ATOM 1770 O O . ALA A 1 221 ? -23.531 -8.062 -5.066 1 94.62 221 ALA A O 1
ATOM 1771 N N . LYS A 1 222 ? -23.203 -6.02 -5.949 1 94.25 222 LYS A N 1
ATOM 1772 C CA . LYS A 1 222 ? -21.781 -6.254 -6.23 1 94.25 222 LYS A CA 1
ATOM 1773 C C . LYS A 1 222 ? -20.922 -5.109 -5.707 1 94.25 222 LYS A C 1
ATOM 1775 O O . LYS A 1 222 ? -21.328 -3.945 -5.773 1 94.25 222 LYS A O 1
ATOM 1780 N N . GLU A 1 223 ? -19.812 -5.551 -5.258 1 95.12 223 GLU A N 1
ATOM 1781 C CA . GLU A 1 223 ? -18.844 -4.539 -4.844 1 95.12 223 GLU A CA 1
ATOM 1782 C C . GLU A 1 223 ? -18.25 -3.812 -6.047 1 95.12 223 GLU A C 1
ATOM 1784 O O . GLU A 1 223 ? -18.031 -4.422 -7.098 1 95.12 223 GLU A O 1
ATOM 1789 N N . VAL A 1 224 ? -18 -2.549 -5.875 1 94.31 224 VAL A N 1
ATOM 1790 C CA . VAL A 1 224 ? -17.453 -1.731 -6.949 1 94.31 224 VAL A CA 1
ATOM 1791 C C . VAL A 1 224 ? -16 -1.371 -6.637 1 94.31 224 VAL A C 1
ATOM 1793 O O . VAL A 1 224 ? -15.719 -0.745 -5.613 1 94.31 224 VAL A O 1
ATOM 1796 N N . ALA A 1 225 ? -15.117 -1.733 -7.535 1 93.94 225 ALA A N 1
ATOM 1797 C CA . ALA A 1 225 ? -13.703 -1.462 -7.328 1 93.94 225 ALA A CA 1
ATOM 1798 C C . ALA A 1 225 ? -13.273 -0.18 -8.039 1 93.94 225 ALA A C 1
ATOM 1800 O O . ALA A 1 225 ? -12.211 0.372 -7.758 1 93.94 225 ALA A O 1
ATOM 1801 N N . ARG A 1 226 ? -14.094 0.245 -9.039 1 96.19 226 ARG A N 1
ATOM 1802 C CA . ARG A 1 226 ? -13.797 1.484 -9.75 1 96.19 226 ARG A CA 1
ATOM 1803 C C . ARG A 1 226 ? -14.133 2.701 -8.898 1 96.19 226 ARG A C 1
ATOM 1805 O O . ARG A 1 226 ? -15.203 3.287 -9.039 1 96.19 226 ARG A O 1
ATOM 1812 N N . VAL A 1 227 ? -13.25 3.08 -8.047 1 96.88 227 VAL A N 1
ATOM 1813 C CA . VAL A 1 227 ? -13.484 4.188 -7.129 1 96.88 227 VAL A CA 1
ATOM 1814 C C . VAL A 1 227 ? -12.258 5.094 -7.082 1 96.88 227 VAL A C 1
ATOM 1816 O O . VAL A 1 227 ? -11.156 4.672 -7.449 1 96.88 227 VAL A O 1
ATOM 1819 N N . MET A 1 228 ? -12.523 6.34 -6.703 1 97.12 228 MET A N 1
ATOM 1820 C CA . MET A 1 228 ? -11.453 7.32 -6.551 1 97.12 228 MET A CA 1
ATOM 1821 C C . MET A 1 228 ? -10.656 7.059 -5.277 1 97.12 228 MET A C 1
ATOM 1823 O O . MET A 1 228 ? -11.227 6.746 -4.23 1 97.12 228 MET A O 1
ATOM 1827 N N . HIS A 1 229 ? -9.367 7.141 -5.371 1 97.5 229 HIS A N 1
ATOM 1828 C CA . HIS A 1 229 ? -8.43 7.031 -4.258 1 97.5 229 HIS A CA 1
ATOM 1829 C C . HIS A 1 229 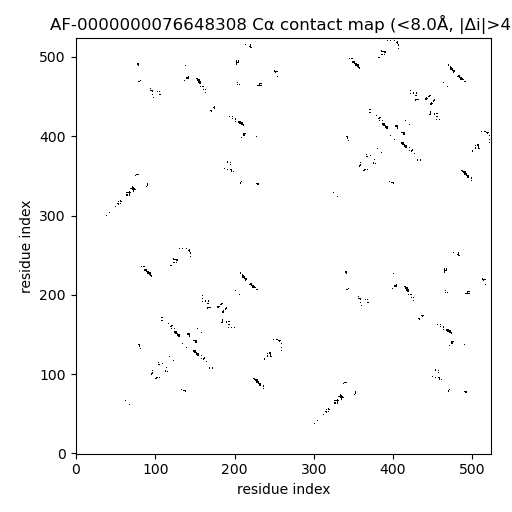? -7.562 8.273 -4.141 1 97.5 229 HIS A C 1
ATOM 1831 O O . HIS A 1 229 ? -7.285 8.945 -5.141 1 97.5 229 HIS A O 1
ATOM 1837 N N . THR A 1 230 ? -7.164 8.664 -2.941 1 96.81 230 THR A N 1
ATOM 1838 C CA . THR A 1 230 ? -6.109 9.648 -2.715 1 96.81 230 THR A CA 1
ATOM 1839 C C . THR A 1 230 ? -4.742 8.977 -2.668 1 96.81 230 THR A C 1
ATOM 1841 O O . THR A 1 230 ? -4.492 8.117 -1.812 1 96.81 230 THR A O 1
ATOM 1844 N N . CYS A 1 231 ? -3.912 9.359 -3.609 1 97.81 231 CYS A N 1
ATOM 1845 C CA . CYS A 1 231 ? -2.658 8.648 -3.826 1 97.81 231 CYS A CA 1
ATOM 1846 C C . CYS A 1 231 ? -1.471 9.602 -3.762 1 97.81 231 CYS A C 1
ATOM 1848 O O . CYS A 1 231 ? -1.604 10.789 -4.074 1 97.81 231 CYS A O 1
ATOM 1850 N N . ARG A 1 232 ? -0.329 9.062 -3.271 1 96.94 232 ARG A N 1
ATOM 1851 C CA . ARG A 1 232 ? 0.921 9.742 -3.594 1 96.94 232 ARG A CA 1
ATOM 1852 C C . ARG A 1 232 ? 1.175 9.734 -5.098 1 96.94 232 ARG A C 1
ATOM 1854 O O . ARG A 1 232 ? 0.884 8.75 -5.777 1 96.94 232 ARG A O 1
ATOM 1861 N N . ASP A 1 233 ? 1.686 10.891 -5.609 1 97.12 233 ASP A N 1
ATOM 1862 C CA . ASP A 1 233 ? 1.976 10.961 -7.035 1 97.12 233 ASP A CA 1
ATOM 1863 C C . ASP A 1 233 ? 3.162 10.07 -7.398 1 97.12 233 ASP A C 1
ATOM 1865 O O . ASP A 1 233 ? 4.316 10.492 -7.297 1 97.12 233 ASP A O 1
ATOM 1869 N N . PHE A 1 234 ? 2.91 8.883 -7.836 1 98.31 234 PHE A N 1
ATOM 1870 C CA . PHE A 1 234 ? 3.908 7.863 -8.133 1 98.31 234 PHE A CA 1
ATOM 1871 C C . PHE A 1 234 ? 4.855 8.336 -9.234 1 98.31 234 PHE A C 1
ATOM 1873 O O . PHE A 1 234 ? 6.047 8.016 -9.211 1 98.31 234 PHE A O 1
ATOM 1880 N N . ASP A 1 235 ? 4.359 9.086 -10.211 1 97.69 235 ASP A N 1
ATOM 1881 C CA . ASP A 1 235 ? 5.168 9.516 -11.344 1 97.69 235 ASP A CA 1
ATOM 1882 C C . ASP A 1 235 ? 6.297 10.445 -10.891 1 97.69 235 ASP A C 1
ATOM 1884 O O . ASP A 1 235 ? 7.395 10.414 -11.453 1 97.69 235 ASP A O 1
ATOM 1888 N N . ILE A 1 236 ? 6.047 11.266 -9.914 1 97.12 236 ILE A N 1
ATOM 1889 C CA . ILE A 1 236 ? 7.082 12.133 -9.367 1 97.12 236 ILE A CA 1
ATOM 1890 C C . ILE A 1 236 ? 8.203 11.289 -8.773 1 97.12 236 ILE A C 1
ATOM 1892 O O . ILE A 1 236 ? 9.383 11.547 -9.016 1 97.12 236 ILE A O 1
ATOM 1896 N N . LEU A 1 237 ? 7.859 10.258 -8.039 1 97.19 237 LEU A N 1
ATOM 1897 C CA . LEU A 1 237 ? 8.828 9.375 -7.391 1 97.19 237 LEU A CA 1
ATOM 1898 C C . LEU A 1 237 ? 9.578 8.547 -8.422 1 97.19 237 LEU A C 1
ATOM 1900 O O . LEU A 1 237 ? 10.797 8.367 -8.312 1 97.19 237 LEU A O 1
ATOM 1904 N N . ARG A 1 238 ? 8.852 8.055 -9.383 1 97.19 238 ARG A N 1
ATOM 1905 C CA . ARG A 1 238 ? 9.453 7.277 -10.461 1 97.19 238 ARG A CA 1
ATOM 1906 C C . ARG A 1 238 ? 10.461 8.117 -11.242 1 97.19 238 ARG A C 1
ATOM 1908 O O . ARG A 1 238 ? 11.547 7.637 -11.578 1 97.19 238 ARG A O 1
ATOM 1915 N N . ASN A 1 239 ? 10.125 9.359 -11.555 1 97 239 ASN A N 1
ATOM 1916 C CA . ASN A 1 239 ? 11.031 10.258 -12.258 1 97 239 ASN A CA 1
ATOM 1917 C C . ASN A 1 239 ? 12.289 10.539 -11.438 1 97 239 ASN A C 1
ATOM 1919 O O . ASN A 1 239 ? 13.398 10.57 -11.977 1 97 239 ASN A O 1
ATOM 1923 N N . TRP A 1 240 ? 12.117 10.82 -10.188 1 98 240 TRP A N 1
ATOM 1924 C CA . TRP A 1 240 ? 13.281 10.977 -9.32 1 98 240 TRP A CA 1
ATOM 1925 C C . TRP A 1 240 ? 14.188 9.75 -9.398 1 98 240 TRP A C 1
ATOM 1927 O O . TRP A 1 240 ? 15.406 9.875 -9.516 1 98 240 TRP A O 1
ATOM 1937 N N . ALA A 1 241 ? 13.609 8.516 -9.297 1 97.62 241 ALA A N 1
ATOM 1938 C CA . ALA A 1 241 ? 14.383 7.273 -9.328 1 97.62 241 ALA A CA 1
ATOM 1939 C C . ALA A 1 241 ? 15.125 7.125 -10.648 1 97.62 241 ALA A C 1
ATOM 1941 O O . ALA A 1 241 ? 16.266 6.676 -10.68 1 97.62 241 ALA A O 1
ATOM 1942 N N . ARG A 1 242 ? 14.461 7.492 -11.719 1 96.75 242 ARG A N 1
ATOM 1943 C CA . ARG A 1 242 ? 15.094 7.434 -13.039 1 96.75 242 ARG A CA 1
ATOM 1944 C C . ARG A 1 242 ? 16.312 8.352 -13.102 1 96.75 242 ARG A C 1
ATOM 1946 O O . ARG A 1 242 ? 17.359 7.969 -13.609 1 96.75 242 ARG A O 1
ATOM 1953 N N . GLU A 1 243 ? 16.188 9.539 -12.578 1 96.56 243 GLU A N 1
ATOM 1954 C CA . GLU A 1 243 ? 17.266 10.523 -12.578 1 96.56 243 GLU A CA 1
ATOM 1955 C C . GLU A 1 243 ? 18.406 10.086 -11.672 1 96.56 243 GLU A C 1
ATOM 1957 O O . GLU A 1 243 ? 19.562 10.5 -11.875 1 96.56 243 GLU A O 1
ATOM 1962 N N . HIS A 1 244 ? 18.141 9.234 -10.719 1 97.25 244 HIS A N 1
ATOM 1963 C CA . HIS A 1 244 ? 19.141 8.844 -9.734 1 97.25 244 HIS A CA 1
ATOM 1964 C C . HIS A 1 244 ? 19.5 7.367 -9.875 1 97.25 244 HIS A C 1
ATOM 1966 O O . HIS A 1 244 ? 20.031 6.762 -8.945 1 97.25 244 HIS A O 1
ATOM 1972 N N . ALA A 1 245 ? 19.156 6.809 -11 1 96.19 245 ALA A N 1
ATOM 1973 C CA . ALA A 1 245 ? 19.359 5.383 -11.227 1 96.19 245 ALA A CA 1
ATOM 1974 C C . ALA A 1 245 ? 20.844 5.016 -11.164 1 96.19 245 ALA A C 1
ATOM 1976 O O . ALA A 1 245 ? 21.688 5.758 -11.648 1 96.19 245 ALA A O 1
ATOM 1977 N N . VAL A 1 246 ? 21.094 3.918 -10.531 1 92.56 246 VAL A N 1
ATOM 1978 C CA . VAL A 1 246 ? 22.438 3.332 -10.586 1 92.56 246 VAL A CA 1
ATOM 1979 C C . VAL A 1 246 ? 22.547 2.42 -11.805 1 92.56 246 VAL A C 1
ATOM 1981 O O . VAL A 1 246 ? 21.859 1.405 -11.891 1 92.56 246 VAL A O 1
ATOM 1984 N N . HIS A 1 247 ? 23.312 2.752 -12.672 1 84.69 247 HIS A N 1
ATOM 1985 C CA . HIS A 1 247 ? 23.422 1.995 -13.914 1 84.69 247 HIS A CA 1
ATOM 1986 C C . HIS A 1 247 ? 24.422 0.847 -13.773 1 84.69 247 HIS A C 1
ATOM 1988 O O . HIS A 1 247 ? 24.281 -0.177 -14.445 1 84.69 247 HIS A O 1
ATOM 1994 N N . HIS A 1 248 ? 25.406 1.05 -12.945 1 83.06 248 HIS A N 1
ATOM 1995 C CA . HIS A 1 248 ? 26.359 -0.014 -12.656 1 83.06 248 HIS A CA 1
ATOM 1996 C C . HIS A 1 248 ? 26.672 -0.075 -11.164 1 83.06 248 HIS A C 1
ATOM 1998 O O . HIS A 1 248 ? 27.109 0.916 -10.578 1 83.06 248 HIS A O 1
ATOM 2004 N N . PHE A 1 249 ? 26.25 -1.099 -10.578 1 88.75 249 PHE A N 1
ATOM 2005 C CA . PHE A 1 249 ? 26.562 -1.352 -9.172 1 88.75 249 PHE A CA 1
ATOM 2006 C C . PHE A 1 249 ? 27.234 -2.703 -9 1 88.75 249 PHE A C 1
ATOM 2008 O O . PHE A 1 249 ? 26.594 -3.748 -9.078 1 88.75 249 PHE A O 1
ATOM 2015 N N . ASP A 1 250 ? 28.594 -2.627 -8.836 1 91.12 250 ASP A N 1
ATOM 2016 C CA . ASP A 1 250 ? 29.344 -3.861 -8.594 1 91.12 250 ASP A CA 1
ATOM 2017 C C . ASP A 1 250 ? 29.078 -4.387 -7.184 1 91.12 250 ASP A C 1
ATOM 2019 O O . ASP A 1 250 ? 29.734 -3.955 -6.227 1 91.12 250 ASP A O 1
ATOM 2023 N N . LYS A 1 251 ? 28.312 -5.398 -7.062 1 92.12 251 LYS A N 1
ATOM 2024 C CA . LYS A 1 251 ? 27.906 -5.938 -5.766 1 92.12 251 LYS A CA 1
ATOM 2025 C C . LYS A 1 251 ? 29.016 -6.773 -5.145 1 92.12 251 LYS A C 1
ATOM 2027 O O . LYS A 1 251 ? 28.953 -7.125 -3.967 1 92.12 251 LYS A O 1
ATOM 2032 N N . LYS A 1 252 ? 30.078 -7.027 -5.902 1 93.94 252 LYS A N 1
ATOM 2033 C CA . LYS A 1 252 ? 31.141 -7.898 -5.422 1 93.94 252 LYS A CA 1
ATOM 2034 C C . LYS A 1 252 ? 32.312 -7.086 -4.891 1 93.94 252 LYS A C 1
ATOM 2036 O O . LYS A 1 252 ? 33.312 -7.652 -4.398 1 93.94 252 LYS A O 1
ATOM 2041 N N . THR A 1 253 ? 32.25 -5.82 -5.043 1 90.94 253 THR A N 1
ATOM 2042 C CA . THR A 1 253 ? 33.281 -4.941 -4.508 1 90.94 253 THR A CA 1
ATOM 2043 C C . THR A 1 253 ? 32.812 -4.285 -3.213 1 90.94 253 THR A C 1
ATOM 2045 O O . THR A 1 253 ? 31.797 -3.57 -3.197 1 90.94 253 THR A O 1
ATOM 2048 N N . HIS A 1 254 ? 33.531 -4.598 -2.15 1 87.44 254 HIS A N 1
ATOM 2049 C CA . HIS A 1 254 ? 33.219 -4.031 -0.849 1 87.44 254 HIS A CA 1
ATOM 2050 C C . HIS A 1 254 ? 33.844 -2.658 -0.667 1 87.44 254 HIS A C 1
ATOM 2052 O O . HIS A 1 254 ? 35.031 -2.557 -0.364 1 87.44 254 HIS A O 1
ATOM 2058 N N . ALA A 1 255 ? 33.031 -1.703 -0.839 1 80.5 255 ALA A N 1
ATOM 2059 C CA . ALA A 1 255 ? 33.562 -0.353 -0.626 1 80.5 255 ALA A CA 1
ATOM 2060 C C . ALA A 1 255 ? 33.562 0.008 0.856 1 80.5 255 ALA A C 1
ATOM 2062 O O . ALA A 1 255 ? 32.656 -0.376 1.594 1 80.5 255 ALA A O 1
ATOM 2063 N N . GLN A 1 256 ? 34.656 0.61 1.428 1 73.19 256 GLN A N 1
ATOM 2064 C CA . GLN A 1 256 ? 34.781 0.998 2.83 1 73.19 256 GLN A CA 1
ATOM 2065 C C . GLN A 1 256 ? 33.75 2.092 3.184 1 73.19 256 GLN A C 1
ATOM 2067 O O . GLN A 1 256 ? 33.531 2.998 2.385 1 73.19 256 GLN A O 1
ATOM 2072 N N . ASP A 1 257 ? 32.906 1.789 4.25 1 68.62 257 ASP A N 1
ATOM 2073 C CA . ASP A 1 257 ? 31.812 2.658 4.695 1 68.62 257 ASP A CA 1
ATOM 2074 C C . ASP A 1 257 ? 32.344 3.861 5.465 1 68.62 257 ASP A C 1
ATOM 2076 O O . ASP A 1 257 ? 32.938 3.707 6.539 1 68.62 257 ASP A O 1
ATOM 2080 N N . ASP A 1 258 ? 32.344 5.016 4.812 1 65 258 ASP A N 1
ATOM 2081 C CA . ASP A 1 258 ? 32.781 6.203 5.52 1 65 258 ASP A CA 1
ATOM 2082 C C . ASP A 1 258 ? 31.688 6.777 6.406 1 65 258 ASP A C 1
ATOM 2084 O O . ASP A 1 258 ? 31.938 7.707 7.184 1 65 258 ASP A O 1
ATOM 2088 N N . LEU A 1 259 ? 30.438 6.371 6.297 1 68.75 259 LEU A N 1
ATOM 2089 C CA . LEU A 1 259 ? 29.375 6.965 7.102 1 68.75 259 LEU A CA 1
ATOM 2090 C C . LEU A 1 259 ? 29.547 6.621 8.578 1 68.75 259 LEU A C 1
ATOM 2092 O O . LEU A 1 259 ? 29.016 7.32 9.445 1 68.75 259 LEU A O 1
ATOM 2096 N N . SER A 1 260 ? 30.172 5.445 8.938 1 57.66 260 SER A N 1
ATOM 2097 C CA . SER A 1 260 ? 30.344 5.043 10.328 1 57.66 260 SER A CA 1
ATOM 2098 C C . SER A 1 260 ? 31.344 5.953 11.039 1 57.66 260 SER A C 1
ATOM 2100 O O . SER A 1 260 ? 31.344 6.039 12.273 1 57.66 260 SER A O 1
ATOM 2102 N N . ASN A 1 261 ? 32.219 6.559 10.367 1 46.62 261 ASN A N 1
ATOM 2103 C CA . ASN A 1 261 ? 33.25 7.301 11.055 1 46.62 261 ASN A CA 1
ATOM 2104 C C . ASN A 1 261 ? 32.781 8.68 11.5 1 46.62 261 ASN A C 1
ATOM 2106 O O . ASN A 1 261 ? 33.562 9.516 11.922 1 46.62 261 ASN A O 1
ATOM 2110 N N . HIS A 1 262 ? 31.609 9.016 11.219 1 40.72 262 HIS A N 1
ATOM 2111 C CA . HIS A 1 262 ? 31.25 10.305 11.805 1 40.72 262 HIS A CA 1
ATOM 2112 C C . HIS A 1 262 ? 30.094 10.148 12.797 1 40.72 262 HIS A C 1
ATOM 2114 O O . HIS A 1 262 ? 29.219 9.312 12.602 1 40.72 262 HIS A O 1
ATOM 2120 N N . MET B 1 1 ? 8.102 89.062 118.375 1 20.72 1 MET B N 1
ATOM 2121 C CA . MET B 1 1 ? 8.156 90.312 117.562 1 20.72 1 MET B CA 1
ATOM 2122 C C . MET B 1 1 ? 7.25 90.188 116.375 1 20.72 1 MET B C 1
ATOM 2124 O O . MET B 1 1 ? 6.441 91.125 116.125 1 20.72 1 MET B O 1
ATOM 2128 N N . SER B 1 2 ? 7.648 89.5 115.25 1 20.39 2 SER B N 1
ATOM 2129 C CA . SER B 1 2 ? 7.84 90.062 113.938 1 20.39 2 SER B CA 1
ATOM 2130 C C . SER B 1 2 ? 6.617 89.812 113.062 1 20.39 2 SER B C 1
ATOM 2132 O O . SER B 1 2 ? 6.695 89.938 111.875 1 20.39 2 SER B O 1
ATOM 2134 N N . LEU B 1 3 ? 5.516 89.562 113.625 1 20.14 3 LEU B N 1
ATOM 2135 C CA . LEU B 1 3 ? 4.469 88.875 112.938 1 20.14 3 LEU B CA 1
ATOM 2136 C C . LEU B 1 3 ? 4.023 89.688 111.688 1 20.14 3 LEU B C 1
ATOM 2138 O O . LEU B 1 3 ? 3.961 89.188 110.562 1 20.14 3 LEU B O 1
ATOM 2142 N N . SER B 1 4 ? 3.16 90.75 111.812 1 22.2 4 SER B N 1
ATOM 2143 C CA . SER B 1 4 ? 1.81 90.75 111.25 1 22.2 4 SER B CA 1
ATOM 2144 C C . SER B 1 4 ? 1.723 91.625 110.062 1 22.2 4 SER B C 1
ATOM 2146 O O . SER B 1 4 ? 1.064 92.688 110.062 1 22.2 4 SER B O 1
ATOM 2148 N N . LYS B 1 5 ? 2.791 91.562 109.25 1 26.05 5 LYS B N 1
ATOM 2149 C CA . LYS B 1 5 ? 2.893 92.75 108.375 1 26.05 5 LYS B CA 1
ATOM 2150 C C . LYS B 1 5 ? 1.65 92.812 107.5 1 26.05 5 LYS B C 1
ATOM 2152 O O . LYS B 1 5 ? 0.963 91.812 107.25 1 26.05 5 LYS B O 1
ATOM 2157 N N . VAL B 1 6 ? 1.421 94.062 107.125 1 25.14 6 VAL B N 1
ATOM 2158 C CA . VAL B 1 6 ? 0.476 95 106.562 1 25.14 6 VAL B CA 1
ATOM 2159 C C . VAL B 1 6 ? 0.114 94.688 105.125 1 25.14 6 VAL B C 1
ATOM 2161 O O . VAL B 1 6 ? 0.942 94.188 104.375 1 25.14 6 VAL B O 1
ATOM 2164 N N . GLY B 1 7 ? -1.157 94.75 104.688 1 21.7 7 GLY B N 1
ATOM 2165 C CA . GLY B 1 7 ? -2.236 94.312 103.812 1 21.7 7 GLY B CA 1
ATOM 2166 C C . GLY B 1 7 ? -2.158 94.938 102.438 1 21.7 7 GLY B C 1
ATOM 2167 O O . GLY B 1 7 ? -3.117 94.938 101.688 1 21.7 7 GLY B O 1
ATOM 2168 N N . ASP B 1 8 ? -0.925 95.438 101.938 1 22.89 8 ASP B N 1
ATOM 2169 C CA . ASP B 1 8 ? -0.876 96.5 100.938 1 22.89 8 ASP B CA 1
ATOM 2170 C C . ASP B 1 8 ? -1.55 96.062 99.625 1 22.89 8 ASP B C 1
ATOM 2172 O O . ASP B 1 8 ? -1.232 95 99.125 1 22.89 8 ASP B O 1
ATOM 2176 N N . CYS B 1 9 ? -2.74 96.438 99.375 1 21.72 9 CYS B N 1
ATOM 2177 C CA . CYS B 1 9 ? -3.838 96.25 98.438 1 21.72 9 CYS B CA 1
ATOM 2178 C C . CYS B 1 9 ? -3.381 96.5 97 1 21.72 9 CYS B C 1
ATOM 2180 O O . CYS B 1 9 ? -2.58 97.375 96.75 1 21.72 9 CYS B O 1
ATOM 2182 N N . GLY B 1 10 ? -3.76 95.625 95.875 1 20.38 10 GLY B N 1
ATOM 2183 C CA . GLY B 1 10 ? -3.484 94.875 94.688 1 20.38 10 GLY B CA 1
ATOM 2184 C C . GLY B 1 10 ? -3.84 95.688 93.438 1 20.38 10 GLY B C 1
ATOM 2185 O O . GLY B 1 10 ? -3.602 95.188 92.312 1 20.38 10 GLY B O 1
ATOM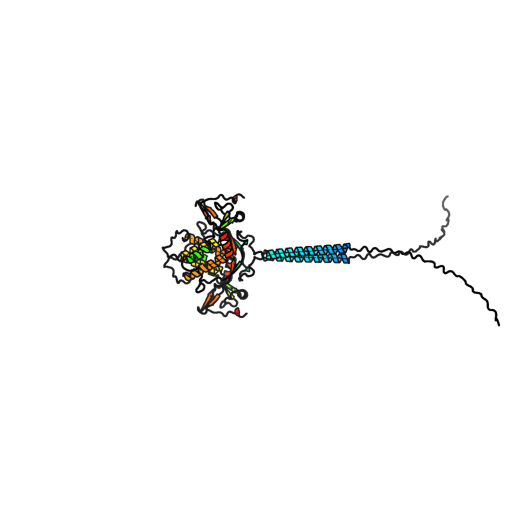 2186 N N . LEU B 1 11 ? -4.559 96.875 93.312 1 23.03 11 LEU B N 1
ATOM 2187 C CA . LEU B 1 11 ? -5.508 96.938 92.25 1 23.03 11 LEU B CA 1
ATOM 2188 C C . LEU B 1 11 ? -4.793 97.312 90.938 1 23.03 11 LEU B C 1
ATOM 2190 O O . LEU B 1 11 ? -4.195 98.375 90.812 1 23.03 11 LEU B O 1
ATOM 2194 N N . VAL B 1 12 ? -4.156 96.438 90.25 1 24.72 12 VAL B N 1
ATOM 2195 C CA . VAL B 1 12 ? -3.369 96.562 89 1 24.72 12 VAL B CA 1
ATOM 2196 C C . VAL B 1 12 ? -4.273 97 87.812 1 24.72 12 VAL B C 1
ATOM 2198 O O . VAL B 1 12 ? -5.363 96.438 87.688 1 24.72 12 VAL B O 1
ATOM 2201 N N . ASN B 1 13 ? -4.324 98.312 87.5 1 22.33 13 ASN B N 1
ATOM 2202 C CA . ASN B 1 13 ? -5.031 99.062 86.5 1 22.33 13 ASN B CA 1
ATOM 2203 C C . ASN B 1 13 ? -4.852 98.375 85.125 1 22.33 13 ASN B C 1
ATOM 2205 O O . ASN B 1 13 ? -3.781 97.875 84.812 1 22.33 13 ASN B O 1
ATOM 2209 N N . ASP B 1 14 ? -5.945 98.062 84.312 1 22.86 14 ASP B N 1
ATOM 2210 C CA . ASP B 1 14 ? -6.5 97.312 83.188 1 22.86 14 ASP B CA 1
ATOM 2211 C C . ASP B 1 14 ? -6.078 97.938 81.812 1 22.86 14 ASP B C 1
ATOM 2213 O O . ASP B 1 14 ? -6.602 97.562 80.75 1 22.86 14 ASP B O 1
ATOM 2217 N N . ALA B 1 15 ? -5.016 98.688 81.688 1 25.84 15 ALA B N 1
ATOM 2218 C CA . ALA B 1 15 ? -5.027 99.438 80.438 1 25.84 15 ALA B CA 1
ATOM 2219 C C . ALA B 1 15 ? -5.051 98.562 79.25 1 25.84 15 ALA B C 1
ATOM 2221 O O . ALA B 1 15 ? -4.199 97.625 79.125 1 25.84 15 ALA B O 1
ATOM 2222 N N . ARG B 1 16 ? -6.25 98.25 78.562 1 25.02 16 ARG B N 1
ATOM 2223 C CA . ARG B 1 16 ? -6.754 97.5 77.438 1 25.02 16 ARG B CA 1
ATOM 2224 C C . ARG B 1 16 ? -6.117 97.938 76.125 1 25.02 16 ARG B C 1
ATOM 2226 O O . ARG B 1 16 ? -6.266 99.062 75.75 1 25.02 16 ARG B O 1
ATOM 2233 N N . SER B 1 17 ? -4.82 97.625 75.938 1 24.36 17 SER B N 1
ATOM 2234 C CA . SER B 1 17 ? -4.16 98 74.688 1 24.36 17 SER B CA 1
ATOM 2235 C C . SER B 1 17 ? -4.918 97.438 73.5 1 24.36 17 SER B C 1
ATOM 2237 O O . SER B 1 17 ? -5.32 96.25 73.5 1 24.36 17 SER B O 1
ATOM 2239 N N . SER B 1 18 ? -5.742 98.188 72.688 1 25.03 18 SER B N 1
ATOM 2240 C CA . SER B 1 18 ? -6.625 98 71.5 1 25.03 18 SER B CA 1
ATOM 2241 C C . SER B 1 18 ? -5.852 97.5 70.312 1 25.03 18 SER B C 1
ATOM 2243 O O . SER B 1 18 ? -5.023 98.25 69.75 1 25.03 18 SER B O 1
ATOM 2245 N N . GLU B 1 19 ? -5.07 96.438 70.25 1 24.58 19 GLU B N 1
ATOM 2246 C CA . GLU B 1 19 ? -4.305 96.062 69.062 1 24.58 19 GLU B CA 1
ATOM 2247 C C . GLU B 1 19 ? -5.223 95.75 67.938 1 24.58 19 GLU B C 1
ATOM 2249 O O . GLU B 1 19 ? -6.168 94.938 68.062 1 24.58 19 GLU B O 1
ATOM 2254 N N . GLU B 1 20 ? -5.484 96.688 66.938 1 27.28 20 GLU B N 1
ATOM 2255 C CA . GLU B 1 20 ? -6.277 96.562 65.75 1 27.28 20 GLU B CA 1
ATOM 2256 C C . GLU B 1 20 ? -5.723 95.5 64.812 1 27.28 20 GLU B C 1
ATOM 2258 O O . GLU B 1 20 ? -4.531 95.5 64.5 1 27.28 20 GLU B O 1
ATOM 2263 N N . GLU B 1 21 ? -6.152 94.188 64.875 1 28.47 21 GLU B N 1
ATOM 2264 C CA . GLU B 1 21 ? -5.809 93.062 64.062 1 28.47 21 GLU B CA 1
ATOM 2265 C C . GLU B 1 21 ? -6.137 93.25 62.594 1 28.47 21 GLU B C 1
ATOM 2267 O O . GLU B 1 21 ? -7.273 93.625 62.25 1 28.47 21 GLU B O 1
ATOM 2272 N N . LEU B 1 22 ? -5.199 93.812 61.875 1 28.42 22 LEU B N 1
ATOM 2273 C CA . LEU B 1 22 ? -5.305 93.938 60.438 1 28.42 22 LEU B CA 1
ATOM 2274 C C . LEU B 1 22 ? -5.66 92.625 59.781 1 28.42 22 LEU B C 1
ATOM 2276 O O . LEU B 1 22 ? -4.988 91.562 60.031 1 28.42 22 LEU B O 1
ATOM 2280 N N . PHE B 1 23 ? -6.922 92.312 59.344 1 28.64 23 PHE B N 1
ATOM 2281 C CA . PHE B 1 23 ? -7.578 91.188 58.719 1 28.64 23 PHE B CA 1
ATOM 2282 C C . PHE B 1 23 ? -6.977 90.938 57.344 1 28.64 23 PHE B C 1
ATOM 2284 O O . PHE B 1 23 ? -7.137 91.75 56.406 1 28.64 23 PHE B O 1
ATOM 2291 N N . LEU B 1 24 ? -5.688 90.625 57.188 1 29.22 24 LEU B N 1
ATOM 2292 C CA . LEU B 1 24 ? -5.242 90.375 55.812 1 29.22 24 LEU B CA 1
ATOM 2293 C C . LEU B 1 24 ? -6.078 89.25 55.188 1 29.22 24 LEU B C 1
ATOM 2295 O O . LEU B 1 24 ? -6.363 88.25 55.844 1 29.22 24 LEU B O 1
ATOM 2299 N N . PRO B 1 25 ? -6.887 89.5 54.094 1 31.62 25 PRO B N 1
ATOM 2300 C CA . PRO B 1 25 ? -7.746 88.5 53.406 1 31.62 25 PRO B CA 1
ATOM 2301 C C . PRO B 1 25 ? -6.965 87.375 52.812 1 31.62 25 PRO B C 1
ATOM 2303 O O . PRO B 1 25 ? -5.914 87.562 52.188 1 31.62 25 PRO B O 1
ATOM 2306 N N . LYS B 1 26 ? -6.816 86.25 53.5 1 32.81 26 LYS B N 1
ATOM 2307 C CA . LYS B 1 26 ? -6.188 85 52.969 1 32.81 26 LYS B CA 1
ATOM 2308 C C . LYS B 1 26 ? -6.805 84.562 51.656 1 32.81 26 LYS B C 1
ATOM 2310 O O . LYS B 1 26 ? -7.969 84.188 51.594 1 32.81 26 LYS B O 1
ATOM 2315 N N . LEU B 1 27 ? -6.625 85.312 50.562 1 30.97 27 LEU B N 1
ATOM 2316 C CA . LEU B 1 27 ? -7.066 84.812 49.25 1 30.97 27 LEU B CA 1
ATOM 2317 C C . LEU B 1 27 ? -6.453 83.438 48.969 1 30.97 27 LEU B C 1
ATOM 2319 O O . LEU B 1 27 ? -5.262 83.312 48.656 1 30.97 27 LEU B O 1
ATOM 2323 N N . GLY B 1 28 ? -6.516 82.438 49.812 1 30.45 28 GLY B N 1
ATOM 2324 C CA . GLY B 1 28 ? -6.027 81.125 49.469 1 30.45 28 GLY B CA 1
ATOM 2325 C C . GLY B 1 28 ? -6.688 80.562 48.25 1 30.45 28 GLY B C 1
ATOM 2326 O O . GLY B 1 28 ? -7.84 80.125 48.312 1 30.45 28 GLY B O 1
ATOM 2327 N N . ASN B 1 29 ? -6.684 81.25 47.125 1 34.12 29 ASN B N 1
ATOM 2328 C CA . ASN B 1 29 ? -7.234 80.562 45.969 1 34.12 29 ASN B CA 1
ATOM 2329 C C . ASN B 1 29 ? -6.566 79.188 45.75 1 34.12 29 ASN B C 1
ATOM 2331 O O . ASN B 1 29 ? -5.344 79.125 45.625 1 34.12 29 ASN B O 1
ATOM 2335 N N . GLY B 1 30 ? -6.996 78.188 46.438 1 32.75 30 GLY B N 1
ATOM 2336 C CA . GLY B 1 30 ? -6.645 76.812 46.188 1 32.75 30 GLY B CA 1
ATOM 2337 C C . GLY B 1 30 ? -6.699 76.438 44.719 1 32.75 30 GLY B C 1
ATOM 2338 O O . GLY B 1 30 ? -7.715 76.625 44.031 1 32.75 30 GLY B O 1
ATOM 2339 N N . ILE B 1 31 ? -5.641 76.75 43.969 1 34.88 31 ILE B N 1
ATOM 2340 C CA . ILE B 1 31 ? -5.504 76.188 42.656 1 34.88 31 ILE B CA 1
ATOM 2341 C C . ILE B 1 31 ? -5.793 74.688 42.719 1 34.88 31 ILE B C 1
ATOM 2343 O O . ILE B 1 31 ? -5.113 73.938 43.438 1 34.88 31 ILE B O 1
ATOM 2347 N N . GLN B 1 32 ? -7.059 74.312 42.719 1 34.56 32 GLN B N 1
ATOM 2348 C CA . GLN B 1 32 ? -7.438 72.875 42.531 1 34.56 32 GLN B CA 1
ATOM 2349 C C . GLN B 1 32 ? -6.727 72.312 41.312 1 34.56 32 GLN B C 1
ATOM 2351 O O . GLN B 1 32 ? -6.879 72.75 40.188 1 34.56 32 GLN B O 1
ATOM 2356 N N . ILE B 1 33 ? -5.512 71.875 41.438 1 36.34 33 ILE B N 1
ATOM 2357 C CA . ILE B 1 33 ? -4.859 71.062 40.438 1 36.34 33 ILE B CA 1
ATOM 2358 C C . ILE B 1 33 ? -5.809 69.938 40.031 1 36.34 33 ILE B C 1
ATOM 2360 O O . ILE B 1 33 ? -6.188 69.062 40.844 1 36.34 33 ILE B O 1
ATOM 2364 N N . ARG B 1 34 ? -6.672 70.188 39.156 1 39.69 34 ARG B N 1
ATOM 2365 C CA . ARG B 1 34 ? -7.414 69.125 38.469 1 39.69 34 ARG B CA 1
ATOM 2366 C C . ARG B 1 34 ? -6.473 68 37.969 1 39.69 34 ARG B C 1
ATOM 2368 O O . ARG B 1 34 ? -5.621 68.312 37.125 1 39.69 34 ARG B O 1
ATOM 2375 N N . LYS B 1 35 ? -6.105 67.062 38.75 1 46.38 35 LYS B N 1
ATOM 2376 C CA . LYS B 1 35 ? -5.395 65.812 38.438 1 46.38 35 LYS B CA 1
ATOM 2377 C C . LYS B 1 35 ? -5.949 65.188 37.188 1 46.38 35 LYS B C 1
ATOM 2379 O O . LYS B 1 35 ? -7.152 64.938 37.094 1 46.38 35 LYS B O 1
ATOM 2384 N N . ASN B 1 36 ? -5.332 65.375 36.062 1 48.81 36 ASN B N 1
ATOM 2385 C CA . ASN B 1 36 ? -5.555 64.75 34.75 1 48.81 36 ASN B CA 1
ATOM 2386 C C . ASN B 1 36 ? -5.613 63.25 34.844 1 48.81 36 ASN B C 1
ATOM 2388 O O . ASN B 1 36 ? -4.637 62.562 34.531 1 48.81 36 ASN B O 1
ATOM 2392 N N . HIS B 1 37 ? -6.285 62.719 35.938 1 57.5 37 HIS B N 1
ATOM 2393 C CA . HIS B 1 37 ? -6.531 61.312 36.125 1 57.5 37 HIS B CA 1
ATOM 2394 C C . HIS B 1 37 ? -7.227 60.688 34.938 1 57.5 37 HIS B C 1
ATOM 2396 O O . HIS B 1 37 ? -7.125 59.469 34.688 1 57.5 37 HIS B O 1
ATOM 2402 N N . GLY B 1 38 ? -7.805 61.562 34.156 1 59.09 38 GLY B N 1
ATOM 2403 C CA . GLY B 1 38 ? -8.523 61.031 33.031 1 59.09 38 GLY B CA 1
ATOM 2404 C C . GLY B 1 38 ? -7.605 60.438 31.969 1 59.09 38 GLY B C 1
ATOM 2405 O O . GLY B 1 38 ? -7.918 59.375 31.375 1 59.09 38 GLY B O 1
ATOM 2406 N N . SER B 1 39 ? -6.445 61.188 31.859 1 68.56 39 SER B N 1
ATOM 2407 C CA . SER B 1 39 ? -5.508 60.75 30.844 1 68.56 39 SER B CA 1
ATOM 2408 C C . SER B 1 39 ? -4.793 59.469 31.281 1 68.56 39 SER B C 1
ATOM 2410 O O . SER B 1 39 ? -4.617 58.531 30.484 1 68.56 39 SER B O 1
ATOM 2412 N N . LEU B 1 40 ? -4.664 59.375 32.625 1 67.94 40 LEU B N 1
ATOM 2413 C CA . LEU B 1 40 ? -3.984 58.188 33.188 1 67.94 40 LEU B CA 1
ATOM 2414 C C . LEU B 1 40 ? -4.883 56.969 33.094 1 67.94 40 LEU B C 1
ATOM 2416 O O . LEU B 1 40 ? -4.422 55.875 32.75 1 67.94 40 LEU B O 1
ATOM 2420 N N . TYR B 1 41 ? -6.121 57.156 33.375 1 68.62 41 TYR B N 1
ATOM 2421 C CA . TYR B 1 41 ? -7.082 56.062 33.281 1 68.62 41 TYR B CA 1
ATOM 2422 C C . TYR B 1 41 ? -7.281 55.594 31.844 1 68.62 41 TYR B C 1
ATOM 2424 O O . TYR B 1 41 ? -7.379 54.406 31.562 1 68.62 41 TYR B O 1
ATOM 2432 N N . CYS B 1 42 ? -7.27 56.625 30.984 1 66.5 42 CYS B N 1
ATOM 2433 C CA . CYS B 1 42 ? -7.387 56.312 29.562 1 66.5 42 CYS B CA 1
ATOM 2434 C C . CYS B 1 42 ? -6.184 55.5 29.094 1 66.5 42 CYS B C 1
ATOM 2436 O O . CYS B 1 42 ? -6.332 54.531 28.328 1 66.5 42 CYS B O 1
ATOM 2438 N N . LEU B 1 43 ? -5.047 55.812 29.609 1 70.44 43 LEU B N 1
ATOM 2439 C CA . LEU B 1 43 ? -3.822 55.125 29.25 1 70.44 43 LEU B CA 1
ATOM 2440 C C . LEU B 1 43 ? -3.828 53.688 29.812 1 70.44 43 LEU B C 1
ATOM 2442 O O . LEU B 1 43 ? -3.41 52.75 29.141 1 70.44 43 LEU B O 1
ATOM 2446 N N . ILE B 1 44 ? -4.34 53.531 31.016 1 70.94 44 ILE B N 1
ATOM 2447 C CA . ILE B 1 44 ? -4.43 52.219 31.656 1 70.94 44 ILE B CA 1
ATOM 2448 C C . ILE B 1 44 ? -5.441 51.344 30.922 1 70.94 44 ILE B C 1
ATOM 2450 O O . ILE B 1 44 ? -5.176 50.188 30.641 1 70.94 44 ILE B O 1
ATOM 2454 N N . TYR B 1 45 ? -6.539 52 30.5 1 70.12 45 TYR B N 1
ATOM 2455 C CA . TYR B 1 45 ? -7.547 51.25 29.75 1 70.12 45 TYR B CA 1
ATOM 2456 C C . TYR B 1 45 ? -7.016 50.844 28.391 1 70.12 45 TYR B C 1
ATOM 2458 O O . TYR B 1 45 ? -7.258 49.719 27.938 1 70.12 45 TYR B O 1
ATOM 2466 N N . LEU B 1 46 ? -6.238 51.656 27.781 1 68.62 46 LEU B N 1
ATOM 2467 C CA . LEU B 1 46 ? -5.629 51.344 26.5 1 68.62 46 LEU B CA 1
ATOM 2468 C C . LEU B 1 46 ? -4.613 50.219 26.641 1 68.62 46 LEU B C 1
ATOM 2470 O O . LEU B 1 46 ? -4.539 49.344 25.797 1 68.62 46 LEU B O 1
ATOM 2474 N N . CYS B 1 47 ? -3.869 50.281 27.781 1 69.19 47 CYS B N 1
ATOM 2475 C CA . CYS B 1 47 ? -2.9 49.219 28.047 1 69.19 47 CYS B CA 1
ATOM 2476 C C . CYS B 1 47 ? -3.6 47.875 28.297 1 69.19 47 CYS B C 1
ATOM 2478 O O . CYS B 1 47 ? -3.156 46.844 27.812 1 69.19 47 CYS B O 1
ATOM 2480 N N . ILE B 1 48 ? -4.699 47.906 29.031 1 70.56 48 ILE B N 1
ATOM 2481 C CA . ILE B 1 48 ? -5.461 46.688 29.312 1 70.56 48 ILE B CA 1
ATOM 2482 C C . ILE B 1 48 ? -6.062 46.156 28.016 1 70.56 48 ILE B C 1
ATOM 2484 O O . ILE B 1 48 ? -6.008 44.938 27.75 1 70.56 48 ILE B O 1
ATOM 2488 N N . LEU B 1 49 ? -6.551 46.969 27.172 1 70.31 49 LEU B N 1
ATOM 2489 C CA . LEU B 1 49 ? -7.102 46.562 25.875 1 70.31 49 LEU B CA 1
ATOM 2490 C C . LEU B 1 49 ? -6.016 45.969 25 1 70.31 49 LEU B C 1
ATOM 2492 O O . LEU B 1 49 ? -6.246 44.969 24.312 1 70.31 49 LEU B O 1
ATOM 2496 N N . LEU B 1 50 ? -4.844 46.531 25.094 1 70.25 50 LEU B N 1
ATOM 2497 C CA . LEU B 1 50 ? -3.713 46.031 24.328 1 70.25 50 LEU B CA 1
ATOM 2498 C C . LEU B 1 50 ? -3.295 44.656 24.844 1 70.25 50 LEU B C 1
ATOM 2500 O O . LEU B 1 50 ? -2.994 43.75 24.062 1 70.25 50 LEU B O 1
ATOM 2504 N N . ILE B 1 51 ? -3.295 44.5 26.141 1 69.12 51 ILE B N 1
ATOM 2505 C CA . ILE B 1 51 ? -2.924 43.219 26.734 1 69.12 51 ILE B CA 1
ATOM 2506 C C . ILE B 1 51 ? -3.965 42.156 26.391 1 69.12 51 ILE B C 1
ATOM 2508 O O . ILE B 1 51 ? -3.615 41.031 26.016 1 69.12 51 ILE B O 1
ATOM 2512 N N . ILE B 1 52 ? -5.219 42.5 26.438 1 68.38 52 ILE B N 1
ATOM 2513 C CA . ILE B 1 52 ? -6.293 41.594 26.078 1 68.38 52 ILE B CA 1
ATOM 2514 C C . ILE B 1 52 ? -6.195 41.219 24.609 1 68.38 52 ILE B C 1
ATOM 2516 O O . ILE B 1 52 ? -6.324 40.031 24.234 1 68.38 52 ILE B O 1
ATOM 2520 N N . SER B 1 53 ? -5.895 42.219 23.812 1 69.88 53 SER B N 1
ATOM 2521 C CA . SER B 1 53 ? -5.742 41.969 22.375 1 69.88 53 SER B CA 1
ATOM 2522 C C . SER B 1 53 ? -4.543 41.062 22.109 1 69.88 53 SER B C 1
ATOM 2524 O O . SER B 1 53 ? -4.609 40.156 21.266 1 69.88 53 SER B O 1
ATOM 2526 N N . LEU B 1 54 ? -3.516 41.25 22.891 1 68.94 54 LEU B N 1
ATOM 2527 C CA . LEU B 1 54 ? -2.326 40.406 22.75 1 68.94 54 LEU B CA 1
ATOM 2528 C C . LEU B 1 54 ? -2.598 39 23.234 1 68.94 54 LEU B C 1
ATOM 2530 O O . LEU B 1 54 ? -2.145 38.031 22.625 1 68.94 54 LEU B O 1
ATOM 2534 N N . LEU B 1 55 ? -3.311 38.875 24.281 1 68.38 55 LEU B N 1
ATOM 2535 C CA . LEU B 1 55 ? -3.682 37.562 24.797 1 68.38 55 LEU B CA 1
ATOM 2536 C C . LEU B 1 55 ? -4.605 36.844 23.828 1 68.38 55 LEU B C 1
ATOM 2538 O O . LEU B 1 55 ? -4.445 35.656 23.594 1 68.38 55 LEU B O 1
ATOM 2542 N N . CYS B 1 56 ? -5.535 37.562 23.266 1 66.19 56 CYS B N 1
ATOM 2543 C CA . CYS B 1 56 ? -6.438 36.969 22.266 1 66.19 56 CYS B CA 1
ATOM 2544 C C . CYS B 1 56 ? -5.684 36.562 21.016 1 66.19 56 CYS B C 1
ATOM 2546 O O . CYS B 1 56 ? -5.926 35.5 20.453 1 66.19 56 CYS B O 1
ATOM 2548 N N . LEU B 1 57 ? -4.762 37.344 20.641 1 65.69 57 LEU B N 1
ATOM 2549 C CA . LEU B 1 57 ? -3.936 37.031 19.484 1 65.69 57 LEU B CA 1
ATOM 2550 C C . LEU B 1 57 ? -3.033 35.844 19.75 1 65.69 57 LEU B C 1
ATOM 2552 O O . LEU B 1 57 ? -2.863 34.969 18.906 1 65.69 57 LEU B O 1
ATOM 2556 N N . SER B 1 58 ? -2.492 35.719 20.906 1 64.56 58 SER B N 1
ATOM 2557 C CA . SER B 1 58 ? -1.655 34.594 21.297 1 64.56 58 SER B CA 1
ATOM 2558 C C . SER B 1 58 ? -2.465 33.312 21.375 1 64.56 58 SER B C 1
ATOM 2560 O O . SER B 1 58 ? -1.996 32.25 20.953 1 64.56 58 SER B O 1
ATOM 2562 N N . THR B 1 59 ? -3.58 33.344 21.906 1 65.19 59 THR B N 1
ATOM 2563 C CA . THR B 1 59 ? -4.449 32.188 21.953 1 65.19 59 THR B CA 1
ATOM 2564 C C . THR B 1 59 ? -4.863 31.75 20.547 1 65.19 59 THR B C 1
ATOM 2566 O O . THR B 1 59 ? -4.883 30.562 20.219 1 65.19 59 THR B O 1
ATOM 2569 N N . TYR B 1 60 ? -5.223 32.75 19.75 1 61.12 60 TYR B N 1
ATOM 2570 C CA . TYR B 1 60 ? -5.559 32.438 18.359 1 61.12 60 TYR B CA 1
ATOM 2571 C C . TYR B 1 60 ? -4.379 31.812 17.641 1 61.12 60 TYR B C 1
ATOM 2573 O O . TYR B 1 60 ? -4.547 30.828 16.922 1 61.12 60 TYR B O 1
ATOM 2581 N N . LEU B 1 61 ? -3.223 32.344 17.906 1 60.16 61 LEU B N 1
ATOM 2582 C CA . LEU B 1 61 ? -2.008 31.781 17.312 1 60.16 61 LEU B CA 1
ATOM 2583 C C . LEU B 1 61 ? -1.739 30.375 17.828 1 60.16 61 LEU B C 1
ATOM 2585 O O . LEU B 1 61 ? -1.383 29.484 17.062 1 60.16 61 LEU B O 1
ATOM 2589 N N . ALA B 1 62 ? -1.876 30.203 19.031 1 59.31 62 ALA B N 1
ATOM 2590 C CA . ALA B 1 62 ? -1.682 28.891 19.641 1 59.31 62 ALA B CA 1
ATOM 2591 C C . ALA B 1 62 ? -2.688 27.875 19.094 1 59.31 62 ALA B C 1
ATOM 2593 O O . ALA B 1 62 ? -2.324 26.734 18.781 1 59.31 62 ALA B O 1
ATOM 2594 N N . LEU B 1 63 ? -3.861 28.281 18.969 1 59 63 LEU B N 1
ATOM 2595 C CA . LEU B 1 63 ? -4.895 27.406 18.438 1 59 63 LEU B CA 1
ATOM 2596 C C . LEU B 1 63 ? -4.648 27.109 16.953 1 59 63 LEU B C 1
ATOM 2598 O O . LEU B 1 63 ? -4.844 25.984 16.5 1 59 63 LEU B O 1
ATOM 2602 N N . SER B 1 64 ? -4.273 28.141 16.328 1 56.16 64 SER B N 1
ATOM 2603 C CA . SER B 1 64 ? -3.949 27.969 14.906 1 56.16 64 SER B CA 1
ATOM 2604 C C . SER B 1 64 ? -2.732 27.062 14.727 1 56.16 64 SER B C 1
ATOM 2606 O O . SER B 1 64 ? -2.688 26.266 13.797 1 56.16 64 SER B O 1
ATOM 2608 N N . LEU B 1 65 ? -1.809 27.297 15.648 1 54.66 65 LEU B N 1
ATOM 2609 C CA . LEU B 1 65 ? -0.616 26.453 15.633 1 54.66 65 LEU B CA 1
ATOM 2610 C C . LEU B 1 65 ? -0.959 25.016 16.016 1 54.66 65 LEU B C 1
ATOM 2612 O O . LEU B 1 65 ? -0.426 24.062 15.43 1 54.66 65 LEU B O 1
ATOM 2616 N N . LYS B 1 66 ? -1.67 24.844 17.062 1 52.41 66 LYS B N 1
ATOM 2617 C CA . LYS B 1 66 ? -2.123 23.516 17.453 1 52.41 66 LYS B CA 1
ATOM 2618 C C . LYS B 1 66 ? -2.863 22.828 16.312 1 52.41 66 LYS B C 1
ATOM 2620 O O . LYS B 1 66 ? -2.654 21.641 16.047 1 52.41 66 LYS B O 1
ATOM 2625 N N . GLU B 1 67 ? -3.787 23.547 15.805 1 50.38 67 GLU B N 1
ATOM 2626 C CA . GLU B 1 67 ? -4.473 23 14.641 1 50.38 67 GLU B CA 1
ATOM 2627 C C . GLU B 1 67 ? -3.484 22.672 13.523 1 50.38 67 GLU B C 1
ATOM 2629 O O . GLU B 1 67 ? -3.635 21.656 12.836 1 50.38 67 GLU B O 1
ATOM 2634 N N . SER B 1 68 ? -2.516 23.562 13.469 1 47.75 68 SER B N 1
ATOM 2635 C CA . SER B 1 68 ? -1.482 23.328 12.469 1 47.75 68 SER B CA 1
ATOM 2636 C C . SER B 1 68 ? -0.599 22.141 12.859 1 47.75 68 SER B C 1
ATOM 2638 O O . SER B 1 68 ? -0.145 21.391 11.992 1 47.75 68 SER B O 1
ATOM 2640 N N . TYR B 1 69 ? -0.355 22.062 14.18 1 45.53 69 TYR B N 1
ATOM 2641 C CA . TYR B 1 69 ? 0.512 21 14.664 1 45.53 69 TYR B CA 1
ATOM 2642 C C . TYR B 1 69 ? -0.171 19.641 14.531 1 45.53 69 TYR B C 1
ATOM 2644 O O . TYR B 1 69 ? 0.486 18.641 14.258 1 45.53 69 TYR B O 1
ATOM 2652 N N . HIS B 1 70 ? -1.393 19.578 14.977 1 42.66 70 HIS B N 1
ATOM 2653 C CA . HIS B 1 70 ? -2.09 18.312 14.875 1 42.66 70 HIS B CA 1
ATOM 2654 C C . HIS B 1 70 ? -2.633 18.094 13.469 1 42.66 70 HIS B C 1
ATOM 2656 O O . HIS B 1 70 ? -3.348 17.109 13.219 1 42.66 70 HIS B O 1
ATOM 2662 N N . SER B 1 71 ? -2.742 19.109 12.734 1 41 71 SER B N 1
ATOM 2663 C CA . SER B 1 71 ? -3.396 18.875 11.453 1 41 71 SER B CA 1
ATOM 2664 C C . SER B 1 71 ? -2.594 17.891 10.594 1 41 71 SER B C 1
ATOM 2666 O O . SER B 1 71 ? -1.438 18.156 10.258 1 41 71 SER B O 1
ATOM 2668 N N . ASP B 1 72 ? -2.525 16.719 10.703 1 44.22 72 ASP B N 1
ATOM 2669 C CA . ASP B 1 72 ? -2.242 15.703 9.695 1 44.22 72 ASP B CA 1
ATOM 2670 C C . ASP B 1 72 ? -2.424 16.266 8.281 1 44.22 72 ASP B C 1
ATOM 2672 O O . ASP B 1 72 ? -3.465 16.844 7.969 1 44.22 72 ASP B O 1
ATOM 2676 N N . VAL B 1 73 ? -1.412 16.984 7.715 1 47.62 73 VAL B N 1
ATOM 2677 C CA . VAL B 1 73 ? -1.389 17.469 6.34 1 47.62 73 VAL B CA 1
ATOM 2678 C C . VAL B 1 73 ? -2.309 16.609 5.473 1 47.62 73 VAL B C 1
ATOM 2680 O O . VAL B 1 73 ? -1.952 15.484 5.102 1 47.62 73 VAL B O 1
ATOM 2683 N N . VAL B 1 74 ? -3.504 16.5 5.867 1 56.88 74 VAL B N 1
ATO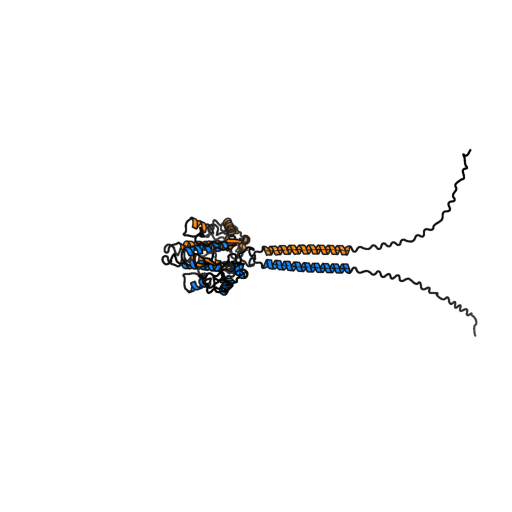M 2684 C CA . VAL B 1 74 ? -4.477 15.781 5.055 1 56.88 74 VAL B CA 1
ATOM 2685 C C . VAL B 1 74 ? -4.707 16.531 3.74 1 56.88 74 VAL B C 1
ATOM 2687 O O . VAL B 1 74 ? -4.91 17.734 3.736 1 56.88 74 VAL B O 1
ATOM 2690 N N . PHE B 1 75 ? -4.141 16.047 2.574 1 69.94 75 PHE B N 1
ATOM 2691 C CA . PHE B 1 75 ? -4.59 16.453 1.245 1 69.94 75 PHE B CA 1
ATOM 2692 C C . PHE B 1 75 ? -6.047 16.906 1.279 1 69.94 75 PHE B C 1
ATOM 2694 O O . PHE B 1 75 ? -6.938 16.109 1.602 1 69.94 75 PHE B O 1
ATOM 2701 N N . LYS B 1 76 ? -6.387 18.297 1.222 1 75.56 76 LYS B N 1
ATOM 2702 C CA . LYS B 1 76 ? -7.707 18.891 1.398 1 75.56 76 LYS B CA 1
ATOM 2703 C C . LYS B 1 76 ? -8.75 18.172 0.556 1 75.56 76 LYS B C 1
ATOM 2705 O O . LYS B 1 76 ? -9.891 17.984 0.999 1 75.56 76 LYS B O 1
ATOM 2710 N N . ASP B 1 77 ? -8.344 17.734 -0.602 1 88.62 77 ASP B N 1
ATOM 2711 C CA . ASP B 1 77 ? -9.297 17.109 -1.515 1 88.62 77 ASP B CA 1
ATOM 2712 C C . ASP B 1 77 ? -9.234 15.586 -1.421 1 88.62 77 ASP B C 1
ATOM 2714 O O . ASP B 1 77 ? -9.547 14.891 -2.387 1 88.62 77 ASP B O 1
ATOM 2718 N N . HIS B 1 78 ? -8.805 15.195 -0.202 1 91.62 78 HIS B N 1
ATOM 2719 C CA . HIS B 1 78 ? -8.711 13.75 -0.057 1 91.62 78 HIS B CA 1
ATOM 2720 C C . HIS B 1 78 ? -10.086 13.094 -0.103 1 91.62 78 HIS B C 1
ATOM 2722 O O . HIS B 1 78 ? -11.094 13.734 0.186 1 91.62 78 HIS B O 1
ATOM 2728 N N . VAL B 1 79 ? -10.086 11.867 -0.522 1 95.62 79 VAL B N 1
ATOM 2729 C CA . VAL B 1 79 ? -11.312 11.07 -0.572 1 95.62 79 VAL B CA 1
ATOM 2730 C C . VAL B 1 79 ? -11.789 10.766 0.847 1 95.62 79 VAL B C 1
ATOM 2732 O O . VAL B 1 79 ? -11.008 10.305 1.682 1 95.62 79 VAL B O 1
ATOM 2735 N N . TYR B 1 80 ? -13.047 11.078 1.129 1 96.31 80 TYR B N 1
ATOM 2736 C CA . TYR B 1 80 ? -13.641 10.82 2.438 1 96.31 80 TYR B CA 1
ATOM 2737 C C . TYR B 1 80 ? -13.625 9.328 2.762 1 96.31 80 TYR B C 1
ATOM 2739 O O . TYR B 1 80 ? -13.859 8.492 1.885 1 96.31 80 TYR B O 1
ATOM 2747 N N . SER B 1 81 ? -13.383 9.055 3.98 1 97.5 81 SER B N 1
ATOM 2748 C CA . SER B 1 81 ? -13.523 7.715 4.547 1 97.5 81 SER B CA 1
ATOM 2749 C C . SER B 1 81 ? -14.219 7.758 5.902 1 97.5 81 SER B C 1
ATOM 2751 O O . SER B 1 81 ? -13.969 8.656 6.707 1 97.5 81 SER B O 1
ATOM 2753 N N . PRO B 1 82 ? -15.094 6.73 6.191 1 97.62 82 PRO B N 1
ATOM 2754 C CA . PRO B 1 82 ? -15.766 6.703 7.496 1 97.62 82 PRO B CA 1
ATOM 2755 C C . PRO B 1 82 ? -14.781 6.512 8.656 1 97.62 82 PRO B C 1
ATOM 2757 O O . PRO B 1 82 ? -15.148 6.715 9.812 1 97.62 82 PRO B O 1
ATOM 2760 N N . VAL B 1 83 ? -13.523 6.113 8.375 1 97.62 83 VAL B N 1
ATOM 2761 C CA . VAL B 1 83 ? -12.594 5.812 9.461 1 97.62 83 VAL B CA 1
ATOM 2762 C C . VAL B 1 83 ? -11.438 6.812 9.445 1 97.62 83 VAL B C 1
ATOM 2764 O O . VAL B 1 83 ? -10.406 6.59 10.078 1 97.62 83 VAL B O 1
ATOM 2767 N N . GLU B 1 84 ? -11.5 7.891 8.68 1 95.88 84 GLU B N 1
ATOM 2768 C CA . GLU B 1 84 ? -10.383 8.805 8.492 1 95.88 84 GLU B CA 1
ATOM 2769 C C . GLU B 1 84 ? -9.93 9.406 9.82 1 95.88 84 GLU B C 1
ATOM 2771 O O . GLU B 1 84 ? -8.742 9.656 10.023 1 95.88 84 GLU B O 1
ATOM 2776 N N . GLU B 1 85 ? -10.867 9.57 10.789 1 92.44 85 GLU B N 1
ATOM 2777 C CA . GLU B 1 85 ? -10.523 10.164 12.078 1 92.44 85 GLU B CA 1
ATOM 2778 C C . GLU B 1 85 ? -9.805 9.156 12.977 1 92.44 85 GLU B C 1
ATOM 2780 O O . GLU B 1 85 ? -9.211 9.531 13.992 1 92.44 85 GLU B O 1
ATOM 2785 N N . LEU B 1 86 ? -9.898 7.91 12.594 1 95.62 86 LEU B N 1
ATOM 2786 C CA . LEU B 1 86 ? -9.297 6.855 13.398 1 95.62 86 LEU B CA 1
ATOM 2787 C C . LEU B 1 86 ? -7.867 6.582 12.953 1 95.62 86 LEU B C 1
ATOM 2789 O O . LEU B 1 86 ? -7.152 5.797 13.586 1 95.62 86 LEU B O 1
ATOM 2793 N N . VAL B 1 87 ? -7.395 7.203 11.906 1 94.31 87 VAL B N 1
ATOM 2794 C CA . VAL B 1 87 ? -6.074 6.918 11.352 1 94.31 87 VAL B CA 1
ATOM 2795 C C . VAL B 1 87 ? -4.992 7.465 12.281 1 94.31 87 VAL B C 1
ATOM 2797 O O . VAL B 1 87 ? -4.98 8.656 12.594 1 94.31 87 VAL B O 1
ATOM 2800 N N . HIS B 1 88 ? -4.23 6.562 12.812 1 92.75 88 HIS B N 1
ATOM 2801 C CA . HIS B 1 88 ? -3.033 6.832 13.594 1 92.75 88 HIS B CA 1
ATOM 2802 C C . HIS B 1 88 ? -1.812 6.148 12.992 1 92.75 88 HIS B C 1
ATOM 2804 O O . HIS B 1 88 ? -1.932 5.082 12.375 1 92.75 88 HIS B O 1
ATOM 2810 N N . TYR B 1 89 ? -0.706 6.828 13.141 1 94.44 89 TYR B N 1
ATOM 2811 C CA . TYR B 1 89 ? 0.514 6.289 12.547 1 94.44 89 TYR B CA 1
ATOM 2812 C C . TYR B 1 89 ? 1.431 5.711 13.617 1 94.44 89 TYR B C 1
ATOM 2814 O O . TYR B 1 89 ? 1.405 6.152 14.773 1 94.44 89 TYR B O 1
ATOM 2822 N N . LYS B 1 90 ? 2.174 4.738 13.273 1 96.19 90 LYS B N 1
ATOM 2823 C CA . LYS B 1 90 ? 3.211 4.133 14.109 1 96.19 90 LYS B CA 1
ATOM 2824 C C . LYS B 1 90 ? 4.355 3.598 13.25 1 96.19 90 LYS B C 1
ATOM 2826 O O . LYS B 1 90 ? 4.195 3.398 12.047 1 96.19 90 LYS B O 1
ATOM 2831 N N . ASN B 1 91 ? 5.461 3.414 13.898 1 96.62 91 ASN B N 1
ATOM 2832 C CA . ASN B 1 91 ? 6.598 2.811 13.211 1 96.62 91 ASN B CA 1
ATOM 2833 C C . ASN B 1 91 ? 6.684 1.312 13.477 1 96.62 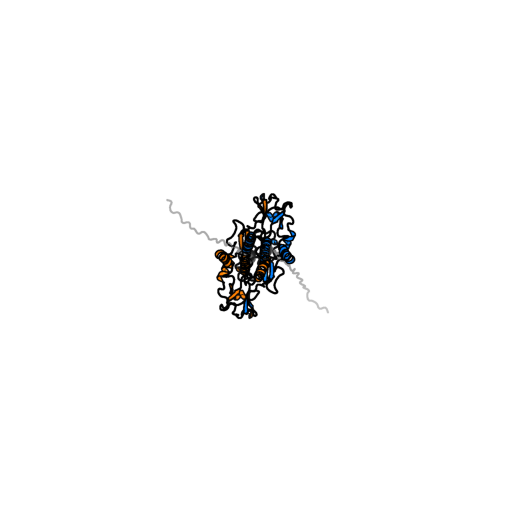91 ASN B C 1
ATOM 2835 O O . ASN B 1 91 ? 6.457 0.862 14.602 1 96.62 91 ASN B O 1
ATOM 2839 N N . LEU B 1 92 ? 6.91 0.545 12.414 1 97.62 92 LEU B N 1
ATOM 2840 C CA . LEU B 1 92 ? 7.031 -0.906 12.492 1 97.62 92 LEU B CA 1
ATOM 2841 C C . LEU B 1 92 ? 8.227 -1.397 11.68 1 97.62 92 LEU B C 1
ATOM 2843 O O . LEU B 1 92 ? 8.477 -0.899 10.578 1 97.62 92 LEU B O 1
ATOM 2847 N N . VAL B 1 93 ? 8.945 -2.385 12.219 1 97.69 93 VAL B N 1
ATOM 2848 C CA . VAL B 1 93 ? 10.016 -3.025 11.469 1 97.69 93 VAL B CA 1
ATOM 2849 C C . VAL B 1 93 ? 9.461 -4.203 10.672 1 97.69 93 VAL B C 1
ATOM 2851 O O . VAL B 1 93 ? 8.836 -5.102 11.234 1 97.69 93 VAL B O 1
ATOM 2854 N N . PHE B 1 94 ? 9.625 -4.125 9.328 1 98 94 PHE B N 1
ATOM 2855 C CA . PHE B 1 94 ? 9.234 -5.254 8.492 1 98 94 PHE B CA 1
ATOM 2856 C C . PHE B 1 94 ? 10.203 -6.418 8.672 1 98 94 PHE B C 1
ATOM 2858 O O . PHE B 1 94 ? 11.391 -6.211 8.914 1 98 94 PHE B O 1
ATOM 2865 N N . THR B 1 95 ? 9.703 -7.617 8.539 1 97.25 95 THR B N 1
ATOM 2866 C CA . THR B 1 95 ? 10.578 -8.789 8.477 1 97.25 95 THR B CA 1
ATOM 2867 C C . THR B 1 95 ? 11.008 -9.062 7.039 1 97.25 95 THR B C 1
ATOM 2869 O O . THR B 1 95 ? 10.32 -8.664 6.094 1 97.25 95 THR B O 1
ATOM 2872 N N . THR B 1 96 ? 12.133 -9.789 6.879 1 95.62 96 THR B N 1
ATOM 2873 C CA . THR B 1 96 ? 12.633 -10.094 5.543 1 95.62 96 THR B CA 1
ATOM 2874 C C . THR B 1 96 ? 11.844 -11.242 4.918 1 95.62 96 THR B C 1
ATOM 2876 O O . THR B 1 96 ? 11.805 -11.383 3.693 1 95.62 96 THR B O 1
ATOM 2879 N N . GLY B 1 97 ? 11.367 -12.102 5.801 1 95.44 97 GLY B N 1
ATOM 2880 C CA . GLY B 1 97 ? 10.664 -13.273 5.316 1 95.44 97 GLY B CA 1
ATOM 2881 C C . GLY B 1 97 ? 11.602 -14.383 4.867 1 95.44 97 GLY B C 1
ATOM 2882 O O . GLY B 1 97 ? 11.164 -15.359 4.258 1 95.44 97 GLY B O 1
ATOM 2883 N N . PHE B 1 98 ? 12.891 -14.234 5.078 1 94.25 98 PHE B N 1
ATOM 2884 C CA . PHE B 1 98 ? 13.867 -15.258 4.727 1 94.25 98 PHE B CA 1
ATOM 2885 C C . PHE B 1 98 ? 14.461 -15.891 5.98 1 94.25 98 PHE B C 1
ATOM 2887 O O . PHE B 1 98 ? 14.555 -15.242 7.027 1 94.25 98 PHE B O 1
ATOM 2894 N N . GLY B 1 99 ? 14.797 -17.203 5.902 1 92.19 99 GLY B N 1
ATOM 2895 C CA . GLY B 1 99 ? 15.523 -17.875 6.969 1 92.19 99 GLY B CA 1
ATOM 2896 C C . GLY B 1 99 ? 14.805 -17.812 8.305 1 92.19 99 GLY B C 1
ATOM 2897 O O . GLY B 1 99 ? 13.625 -18.172 8.398 1 92.19 99 GLY B O 1
ATOM 2898 N N . SER B 1 100 ? 15.508 -17.234 9.289 1 92.88 100 SER B N 1
ATOM 2899 C CA . SER B 1 100 ? 14.969 -17.172 10.641 1 92.88 100 SER B CA 1
ATOM 2900 C C . SER B 1 100 ? 13.898 -16.094 10.766 1 92.88 100 SER B C 1
ATOM 2902 O O . SER B 1 100 ? 13.18 -16.031 11.758 1 92.88 100 SER B O 1
ATOM 2904 N N . GLU B 1 101 ? 13.75 -15.297 9.781 1 95.19 101 GLU B N 1
ATOM 2905 C CA . GLU B 1 101 ? 12.789 -14.203 9.828 1 95.19 101 GLU B CA 1
ATOM 2906 C C . GLU B 1 101 ? 11.508 -14.555 9.086 1 95.19 101 GLU B C 1
ATOM 2908 O O . GLU B 1 101 ? 10.688 -13.672 8.797 1 95.19 101 GLU B O 1
ATOM 2913 N N . ARG B 1 102 ? 11.32 -15.758 8.789 1 96.81 102 ARG B N 1
ATOM 2914 C CA . ARG B 1 102 ? 10.062 -16.219 8.203 1 96.81 102 ARG B CA 1
ATOM 2915 C C . ARG B 1 102 ? 8.898 -15.984 9.164 1 96.81 102 ARG B C 1
ATOM 2917 O O . ARG B 1 102 ? 9.062 -16.062 10.383 1 96.81 102 ARG B O 1
ATOM 2924 N N . THR B 1 103 ? 7.754 -15.734 8.648 1 98.12 103 THR B N 1
ATOM 2925 C CA . THR B 1 103 ? 6.566 -15.477 9.461 1 98.12 103 THR B CA 1
ATOM 2926 C C . THR B 1 103 ? 5.586 -16.641 9.359 1 98.12 103 THR B C 1
ATOM 2928 O O . THR B 1 103 ? 5.684 -17.469 8.453 1 98.12 103 THR B O 1
ATOM 2931 N N . PRO B 1 104 ? 4.594 -16.703 10.25 1 98.12 104 PRO B N 1
ATOM 2932 C CA . PRO B 1 104 ? 3.582 -17.75 10.195 1 98.12 104 PRO B CA 1
ATOM 2933 C C . PRO B 1 104 ? 2.695 -17.656 8.953 1 98.12 104 PRO B C 1
ATOM 2935 O O . PRO B 1 104 ? 1.943 -18.594 8.656 1 98.12 104 PRO B O 1
ATOM 2938 N N . TYR B 1 105 ? 2.793 -16.625 8.211 1 98.56 105 TYR B N 1
ATOM 2939 C CA . TYR B 1 105 ? 1.958 -16.406 7.035 1 98.56 105 TYR B CA 1
ATOM 2940 C C . TYR B 1 105 ? 2.559 -17.078 5.809 1 98.56 105 TYR B C 1
ATOM 2942 O O . TYR B 1 105 ? 1.916 -17.156 4.758 1 98.56 105 TYR B O 1
ATOM 2950 N N . GLN B 1 106 ? 3.748 -17.609 5.926 1 98.31 106 GLN B N 1
ATOM 2951 C CA . GLN B 1 106 ? 4.469 -18.156 4.781 1 98.31 106 GLN B CA 1
ATOM 2952 C C . GLN B 1 106 ? 4.387 -19.672 4.758 1 98.31 106 GLN B C 1
ATOM 2954 O O . GLN B 1 106 ? 4.43 -20.312 5.809 1 98.31 106 GLN B O 1
ATOM 2959 N N . GLY B 1 107 ? 4.273 -20.203 3.521 1 96.25 107 GLY B N 1
ATOM 2960 C CA . GLY B 1 107 ? 4.258 -21.656 3.359 1 96.25 107 GLY B CA 1
ATOM 2961 C C . GLY B 1 107 ? 2.971 -22.172 2.74 1 96.25 107 GLY B C 1
ATOM 2962 O O . GLY B 1 107 ? 2.035 -21.406 2.508 1 96.25 107 GLY B O 1
ATOM 2963 N N . PRO B 1 108 ? 2.957 -23.438 2.455 1 94.75 108 PRO B N 1
ATOM 2964 C CA . PRO B 1 108 ? 1.74 -24.031 1.883 1 94.75 108 PRO B CA 1
ATOM 2965 C C . PRO B 1 108 ? 0.518 -23.844 2.777 1 94.75 108 PRO B C 1
ATOM 2967 O O . PRO B 1 108 ? 0.652 -23.734 3.998 1 94.75 108 PRO B O 1
ATOM 2970 N N . PRO B 1 109 ? -0.635 -23.859 2.158 1 94.25 109 PRO B N 1
ATOM 2971 C CA . PRO B 1 109 ? -1.855 -23.703 2.951 1 94.25 109 PRO B CA 1
ATOM 2972 C C . PRO B 1 109 ? -2.035 -24.797 3.992 1 94.25 109 PRO B C 1
ATOM 2974 O O . PRO B 1 109 ? -1.793 -25.969 3.703 1 94.25 109 PRO B O 1
ATOM 2977 N N . THR B 1 110 ? -2.293 -24.516 5.16 1 96.25 110 THR B N 1
ATOM 2978 C CA . THR B 1 110 ? -2.775 -25.328 6.277 1 96.25 110 THR B CA 1
ATOM 2979 C C . THR B 1 110 ? -3.963 -24.656 6.957 1 96.25 110 THR B C 1
ATOM 2981 O O . THR B 1 110 ? -4.18 -23.453 6.793 1 96.25 110 THR B O 1
ATOM 2984 N N . PRO B 1 111 ? -4.777 -25.391 7.652 1 97.19 111 PRO B N 1
ATOM 2985 C CA . PRO B 1 111 ? -5.887 -24.75 8.359 1 97.19 111 PRO B CA 1
ATOM 2986 C C . PRO B 1 111 ? -5.434 -23.594 9.25 1 97.19 111 PRO B C 1
ATOM 2988 O O . PRO B 1 111 ? -6.09 -22.547 9.305 1 97.19 111 PRO B O 1
ATOM 2991 N N . GLU B 1 112 ? -4.34 -23.781 9.914 1 97.94 112 GLU B N 1
ATOM 2992 C CA . GLU B 1 112 ? -3.818 -22.766 10.812 1 97.94 112 GLU B CA 1
ATOM 2993 C C . GLU B 1 112 ? -3.375 -21.516 10.047 1 97.94 112 GLU B C 1
ATOM 2995 O O . GLU B 1 112 ? -3.711 -20.391 10.422 1 97.94 112 GLU B O 1
ATOM 3000 N N . ARG B 1 113 ? -2.629 -21.703 9 1 98.06 113 ARG B N 1
ATOM 3001 C CA . ARG B 1 113 ? -2.137 -20.594 8.195 1 98.06 113 ARG B CA 1
ATOM 3002 C C . ARG B 1 113 ? -3.285 -19.875 7.488 1 98.06 113 ARG B C 1
ATOM 3004 O O . ARG B 1 113 ? -3.307 -18.641 7.41 1 98.06 113 ARG B O 1
ATOM 3011 N N . ASP B 1 114 ? -4.23 -20.656 6.996 1 97 114 ASP B N 1
ATOM 3012 C CA . ASP B 1 114 ? -5.395 -20.062 6.348 1 97 114 ASP B CA 1
ATOM 3013 C C . ASP B 1 114 ? -6.215 -19.234 7.332 1 97 114 ASP B C 1
ATOM 3015 O O . ASP B 1 114 ? -6.754 -18.188 6.973 1 97 114 ASP B O 1
ATOM 3019 N N . ALA B 1 115 ? -6.285 -19.703 8.539 1 97.5 115 ALA B N 1
ATOM 3020 C CA . ALA B 1 115 ? -6.992 -18.953 9.562 1 97.5 115 ALA B CA 1
ATOM 3021 C C . ALA B 1 115 ? -6.297 -17.625 9.844 1 97.5 115 ALA B C 1
ATOM 3023 O O . ALA B 1 115 ? -6.957 -16.609 10.086 1 97.5 115 ALA B O 1
ATOM 3024 N N . LEU B 1 116 ? -4.93 -17.609 9.836 1 97.94 116 LEU B N 1
ATOM 3025 C CA . LEU B 1 116 ? -4.168 -16.391 10.023 1 97.94 116 LEU B CA 1
ATOM 3026 C C . LEU B 1 116 ? -4.484 -15.375 8.922 1 97.94 116 LEU B C 1
ATOM 3028 O O . LEU B 1 116 ? -4.711 -14.195 9.203 1 97.94 116 LEU B O 1
ATOM 3032 N N . TRP B 1 117 ? -4.523 -15.836 7.688 1 98.12 117 TRP B N 1
ATOM 3033 C CA . TRP B 1 117 ? -4.824 -14.969 6.555 1 98.12 117 TRP B CA 1
ATOM 3034 C C . TRP B 1 117 ? -6.273 -14.492 6.602 1 98.12 117 TRP B C 1
ATOM 3036 O O . TRP B 1 117 ? -6.559 -13.32 6.371 1 98.12 117 TRP B O 1
ATOM 3046 N N . ASP B 1 118 ? -7.188 -15.398 6.93 1 96.31 118 ASP B N 1
ATOM 3047 C CA . ASP B 1 118 ? -8.602 -15.055 7.031 1 96.31 118 ASP B CA 1
ATOM 3048 C C . ASP B 1 118 ? -8.828 -13.969 8.078 1 96.31 118 ASP B C 1
ATOM 3050 O O . ASP B 1 118 ? -9.664 -13.086 7.891 1 96.31 118 ASP B O 1
ATOM 3054 N N . ASP B 1 119 ? -8.062 -14 9.078 1 96.38 119 ASP B N 1
ATOM 3055 C CA . ASP B 1 119 ? -8.211 -13.07 10.195 1 96.38 119 ASP B CA 1
ATOM 3056 C C . ASP B 1 119 ? -7.73 -11.672 9.82 1 96.38 119 ASP B C 1
ATOM 3058 O O . ASP B 1 119 ? -7.895 -10.727 10.586 1 96.38 119 ASP B O 1
ATOM 3062 N N . LEU B 1 120 ? -7.223 -11.578 8.68 1 97.5 120 LEU B N 1
ATOM 3063 C CA . LEU B 1 120 ? -6.789 -10.266 8.219 1 97.5 120 LEU B CA 1
ATOM 3064 C C . LEU B 1 120 ? -7.945 -9.508 7.582 1 97.5 120 LEU B C 1
ATOM 3066 O O . LEU B 1 120 ? -7.91 -8.273 7.496 1 97.5 120 LEU B O 1
ATOM 3070 N N . TYR B 1 121 ? -9.078 -10.266 7.082 1 95.75 121 TYR B N 1
ATOM 3071 C CA . TYR B 1 121 ? -10.062 -9.492 6.332 1 95.75 121 TYR B CA 1
ATOM 3072 C C . TYR B 1 121 ? -11.406 -10.211 6.301 1 95.75 121 TYR B C 1
ATOM 3074 O O . TYR B 1 121 ? -12.438 -9.602 6.023 1 95.75 121 TYR B O 1
ATOM 3082 N N . LEU B 1 122 ? -11.57 -11.5 6.277 1 87.69 122 LEU B N 1
ATOM 3083 C CA . LEU B 1 122 ? -12.688 -12.312 5.805 1 87.69 122 LEU B CA 1
ATOM 3084 C C . LEU B 1 122 ? -13.938 -12.055 6.641 1 87.69 122 LEU B C 1
ATOM 3086 O O . LEU B 1 122 ? -15.023 -11.836 6.094 1 87.69 122 LEU B O 1
ATOM 3090 N N . ASN B 1 123 ? -13.828 -11.992 7.984 1 84.62 123 ASN B N 1
ATOM 3091 C CA . ASN B 1 123 ? -15.039 -11.969 8.789 1 84.62 123 ASN B CA 1
ATOM 3092 C C . ASN B 1 123 ? -15.5 -10.539 9.078 1 84.62 123 ASN B C 1
ATOM 3094 O O . ASN B 1 123 ? -16.547 -10.336 9.695 1 84.62 123 ASN B O 1
ATOM 3098 N N . PHE B 1 124 ? -14.836 -9.609 8.508 1 87.94 124 PHE B N 1
ATOM 3099 C CA . PHE B 1 124 ? -15.195 -8.242 8.859 1 87.94 124 PHE B CA 1
ATOM 3100 C C . PHE B 1 124 ? -14.883 -7.289 7.719 1 87.94 124 PHE B C 1
ATOM 3102 O O . PHE B 1 124 ? -15.047 -6.074 7.852 1 87.94 124 PHE B O 1
ATOM 3109 N N . GLY B 1 125 ? -14.43 -7.793 6.609 1 84.88 125 GLY B N 1
ATOM 3110 C CA . GLY B 1 125 ? -14.07 -6.922 5.5 1 84.88 125 GLY B CA 1
ATOM 3111 C C . GLY B 1 125 ? -15.25 -6.121 4.973 1 84.88 125 GLY B C 1
ATOM 3112 O O . GLY B 1 125 ? -15.086 -4.973 4.551 1 84.88 125 GLY B O 1
ATOM 3113 N N . ILE B 1 126 ? -16.406 -6.727 4.984 1 93.56 126 ILE B N 1
ATOM 3114 C CA . ILE B 1 126 ? -17.641 -6.035 4.66 1 93.56 126 ILE B CA 1
ATOM 3115 C C . ILE B 1 126 ? -18.219 -5.395 5.918 1 93.56 126 ILE B C 1
ATOM 3117 O O . ILE B 1 126 ? -18.547 -6.09 6.887 1 93.56 126 ILE B O 1
ATOM 3121 N N . SER B 1 127 ? -18.344 -4.121 5.883 1 97 127 SER B N 1
ATOM 3122 C CA . SER B 1 127 ? -18.688 -3.359 7.078 1 97 127 SER B CA 1
ATOM 3123 C C . SER B 1 127 ? -19.953 -2.535 6.859 1 97 127 SER B C 1
ATOM 3125 O O . SER B 1 127 ? -20.297 -2.191 5.723 1 97 127 SER B O 1
ATOM 3127 N N . ARG B 1 128 ? -20.625 -2.229 7.965 1 97.06 128 ARG B N 1
ATOM 3128 C CA . ARG B 1 128 ? -21.781 -1.343 7.918 1 97.06 128 ARG B CA 1
ATOM 3129 C C . ARG B 1 128 ? -21.438 0.054 8.414 1 97.06 128 ARG B C 1
ATOM 3131 O O . ARG B 1 128 ? -20.641 0.203 9.344 1 97.06 128 ARG B O 1
ATOM 3138 N N . ILE B 1 129 ? -21.953 1.065 7.805 1 97.56 129 ILE B N 1
ATOM 3139 C CA . ILE B 1 129 ? -21.797 2.455 8.227 1 97.56 129 ILE B CA 1
ATOM 3140 C C . ILE B 1 129 ? -23.156 3.129 8.297 1 97.56 129 ILE B C 1
ATOM 3142 O O . ILE B 1 129 ? -24.094 2.727 7.605 1 97.56 129 ILE B O 1
ATOM 3146 N N . PRO B 1 130 ? -23.297 4.117 9.188 1 96.88 130 PRO B N 1
ATOM 3147 C CA . PRO B 1 130 ? -24.578 4.82 9.273 1 96.88 130 PRO B CA 1
ATOM 3148 C C . PRO B 1 130 ? -24.859 5.699 8.055 1 96.88 130 PRO B C 1
ATOM 3150 O O . PRO B 1 130 ? -23.938 6.008 7.293 1 96.88 130 PRO B O 1
ATOM 3153 N N . ARG B 1 131 ? -26.047 6.078 7.965 1 95.81 131 ARG B N 1
ATOM 3154 C CA . ARG B 1 131 ? -26.531 6.871 6.844 1 95.81 131 ARG B CA 1
ATOM 3155 C C . ARG B 1 131 ? -25.719 8.156 6.684 1 95.81 131 ARG B C 1
ATOM 3157 O O . ARG B 1 131 ? -25.422 8.57 5.562 1 95.81 131 ARG B O 1
ATOM 3164 N N . ASP B 1 132 ? -25.391 8.812 7.754 1 95.31 132 ASP B N 1
ATOM 3165 C CA . ASP B 1 132 ? -24.672 10.078 7.695 1 95.31 132 ASP B CA 1
ATOM 3166 C C . ASP B 1 132 ? -23.297 9.891 7.062 1 95.31 132 ASP B C 1
ATOM 3168 O O . ASP B 1 132 ? -22.844 10.742 6.285 1 95.31 132 ASP B O 1
ATOM 3172 N N . SER B 1 133 ? -22.719 8.852 7.395 1 96.88 133 SER B N 1
ATOM 3173 C CA . SER B 1 133 ? -21.422 8.531 6.793 1 96.88 133 SER B CA 1
ATOM 3174 C C . SER B 1 133 ? -21.578 8.156 5.324 1 96.88 133 SER B C 1
ATOM 3176 O O . SER B 1 133 ? -20.797 8.594 4.48 1 96.88 133 SER B O 1
ATOM 3178 N N . ALA B 1 134 ? -22.562 7.359 5.059 1 97.06 134 ALA B N 1
ATOM 3179 C CA . ALA B 1 134 ? -22.812 6.922 3.688 1 97.06 134 ALA B CA 1
ATOM 3180 C C . ALA B 1 134 ? -23.078 8.109 2.771 1 97.06 134 ALA B C 1
ATOM 3182 O O . ALA B 1 134 ? -22.672 8.109 1.607 1 97.06 134 ALA B O 1
ATOM 3183 N N . ALA B 1 135 ? -23.703 9.117 3.285 1 95.38 135 ALA B N 1
ATOM 3184 C CA . ALA B 1 135 ? -24.078 10.312 2.518 1 95.38 135 ALA B CA 1
ATOM 3185 C C . ALA B 1 135 ? -22.828 11.086 2.09 1 95.38 135 ALA B C 1
ATOM 3187 O O . ALA B 1 135 ? -22.875 11.867 1.139 1 95.38 135 ALA B O 1
ATOM 3188 N N . LYS B 1 136 ? -21.75 10.883 2.777 1 95.5 136 LYS B N 1
ATOM 3189 C CA . LYS B 1 136 ? -20.531 11.633 2.512 1 95.5 136 LYS B CA 1
ATOM 3190 C C . LYS B 1 136 ? -19.656 10.906 1.489 1 95.5 136 LYS B C 1
ATOM 3192 O O . LYS B 1 136 ? -18.672 11.461 1.015 1 95.5 136 LYS B O 1
ATOM 3197 N N . LEU B 1 137 ? -20.031 9.688 1.185 1 96.06 137 LEU B N 1
ATOM 3198 C CA . LEU B 1 137 ? -19.234 8.922 0.238 1 96.06 137 LEU B CA 1
ATOM 3199 C C . LEU B 1 137 ? -19.281 9.555 -1.148 1 96.06 137 LEU B C 1
ATOM 3201 O O . LEU B 1 137 ? -20.312 10.078 -1.562 1 96.06 137 LEU B O 1
ATOM 3205 N N . MET B 1 138 ? -18.109 9.445 -1.894 1 90.94 138 MET B N 1
ATOM 3206 C CA . MET B 1 138 ? -18.062 9.938 -3.268 1 90.94 138 MET B CA 1
ATOM 3207 C C . MET B 1 138 ? -18.984 9.133 -4.172 1 90.94 138 MET B C 1
ATOM 3209 O O . MET B 1 138 ? -19.609 9.68 -5.082 1 90.94 138 MET B O 1
ATOM 3213 N N . ASN B 1 139 ? -18.938 7.82 -4.012 1 89.5 139 ASN B N 1
ATOM 3214 C CA . ASN B 1 139 ? -19.859 6.91 -4.684 1 89.5 139 ASN B CA 1
ATOM 3215 C C . ASN B 1 139 ? -20.906 6.359 -3.721 1 89.5 139 ASN B C 1
ATOM 3217 O O . ASN B 1 139 ? -20.562 5.855 -2.65 1 89.5 139 ASN B O 1
ATOM 3221 N N . LYS B 1 140 ? -22.141 6.441 -4.184 1 91.56 140 LYS B N 1
ATOM 3222 C CA . LYS B 1 140 ? -23.219 5.926 -3.336 1 91.56 140 LYS B CA 1
ATOM 3223 C C . LYS B 1 140 ? -23.125 4.41 -3.188 1 91.56 140 LYS B C 1
ATOM 3225 O O . LYS B 1 140 ? -22.688 3.719 -4.109 1 91.56 140 LYS B O 1
ATOM 3230 N N . THR B 1 141 ? -23.531 3.988 -1.976 1 95.81 141 THR B N 1
ATOM 3231 C CA . THR B 1 141 ? -23.562 2.557 -1.701 1 95.81 141 THR B CA 1
ATOM 3232 C C . THR B 1 141 ? -24.984 2.098 -1.389 1 95.81 141 THR B C 1
ATOM 3234 O O . THR B 1 141 ? -25.938 2.861 -1.551 1 95.81 141 THR B O 1
ATOM 3237 N N . LEU B 1 142 ? -25.125 0.822 -1.012 1 95.06 142 LEU B N 1
ATOM 3238 C CA . LEU B 1 142 ? -26.438 0.233 -0.836 1 95.06 142 LEU B CA 1
ATOM 3239 C C . LEU B 1 142 ? -26.812 0.138 0.642 1 95.06 142 LEU B C 1
ATOM 3241 O O . LEU B 1 142 ? -25.938 -0.147 1.479 1 95.06 142 LEU B O 1
ATOM 3245 N N . PRO B 1 143 ? -28.062 0.354 0.924 1 94.44 143 PRO B N 1
ATOM 3246 C CA . PRO B 1 143 ? -28.531 -0.005 2.266 1 94.44 143 PRO B CA 1
ATOM 3247 C C . PRO B 1 143 ? -28.516 -1.512 2.514 1 94.44 143 PRO B C 1
ATOM 3249 O O . PRO B 1 143 ? -28.641 -2.297 1.569 1 94.44 143 PRO B O 1
ATOM 3252 N N . ILE B 1 144 ? -28.344 -1.894 3.732 1 94.06 144 ILE B N 1
ATOM 3253 C CA . ILE B 1 144 ? -28.359 -3.305 4.102 1 94.06 144 ILE B CA 1
ATOM 3254 C C . ILE B 1 144 ? -29.797 -3.742 4.375 1 94.06 144 ILE B C 1
ATOM 3256 O O . ILE B 1 144 ? -30.453 -3.229 5.289 1 94.06 144 ILE B O 1
ATOM 3260 N N . PRO B 1 145 ? -30.219 -4.734 3.537 1 91.75 145 PRO B N 1
ATOM 3261 C CA . PRO B 1 145 ? -31.594 -5.207 3.803 1 91.75 145 PRO B CA 1
ATOM 3262 C C . PRO B 1 145 ? -31.781 -5.691 5.238 1 91.75 145 PRO B C 1
ATOM 3264 O O . PRO B 1 145 ? -30.953 -6.453 5.75 1 91.75 145 PRO B O 1
ATOM 3267 N N . GLY B 1 146 ? -32.781 -5.184 5.871 1 88.88 146 GLY B N 1
ATOM 3268 C CA . GLY B 1 146 ? -33.125 -5.633 7.215 1 88.88 146 GLY B CA 1
ATOM 3269 C C . GLY B 1 146 ? -32.438 -4.82 8.297 1 88.88 146 GLY B C 1
ATOM 3270 O O . GLY B 1 146 ? -32.688 -5.023 9.484 1 88.88 146 GLY B O 1
ATOM 3271 N N . GLU B 1 147 ? -31.531 -3.908 7.957 1 91.44 147 GLU B N 1
ATOM 3272 C CA . GLU B 1 147 ? -30.859 -3.031 8.914 1 91.44 147 GLU B CA 1
ATOM 3273 C C . GLU B 1 147 ? -31.062 -1.563 8.547 1 91.44 147 GLU B C 1
ATOM 3275 O O . GLU B 1 147 ? -30.156 -0.915 8.031 1 91.44 147 GLU B O 1
ATOM 3280 N N . PRO B 1 148 ? -32.219 -1.021 9 1 90.5 148 PRO B N 1
ATOM 3281 C CA . PRO B 1 148 ? -32.531 0.357 8.625 1 90.5 148 PRO B CA 1
ATOM 3282 C C . PRO B 1 148 ? -31.453 1.351 9.039 1 90.5 148 PRO B C 1
ATOM 3284 O O . PRO B 1 148 ? -30.953 1.284 10.164 1 90.5 148 PRO B O 1
ATOM 3287 N N . GLY B 1 149 ? -31.062 2.182 8.109 1 93.06 149 GLY B N 1
ATOM 3288 C CA . GLY B 1 149 ? -30.125 3.25 8.398 1 93.06 149 GLY B CA 1
ATOM 3289 C C . GLY B 1 149 ? -28.672 2.816 8.258 1 93.06 149 GLY B C 1
ATOM 3290 O O . GLY B 1 149 ? -27.75 3.617 8.469 1 93.06 149 GLY B O 1
ATOM 3291 N N . GLN B 1 150 ? -28.5 1.556 7.914 1 95.31 150 GLN B N 1
ATOM 3292 C CA . GLN B 1 150 ? -27.156 1.034 7.762 1 95.31 150 GLN B CA 1
ATOM 3293 C C . GLN B 1 150 ? -26.844 0.728 6.297 1 95.31 150 GLN B C 1
ATOM 3295 O O . GLN B 1 150 ? -27.703 0.229 5.566 1 95.31 150 GLN B O 1
ATOM 3300 N N . TYR B 1 151 ? -25.672 1.06 5.898 1 96 151 TYR B N 1
ATOM 3301 C CA . TYR B 1 151 ? -25.203 0.888 4.527 1 96 151 TYR B CA 1
ATOM 3302 C C . TYR B 1 151 ? -23.938 0.047 4.488 1 96 151 TYR B C 1
ATOM 3304 O O . TYR B 1 151 ? -23.188 -0.01 5.469 1 96 151 TYR B O 1
ATOM 3312 N N . VAL B 1 152 ? -23.703 -0.584 3.32 1 96.56 152 VAL B N 1
ATOM 3313 C CA . VAL B 1 152 ? -22.625 -1.565 3.238 1 96.56 152 VAL B CA 1
ATOM 3314 C C . VAL B 1 152 ? -21.438 -0.968 2.488 1 96.56 152 VAL B C 1
ATOM 3316 O O . VAL B 1 152 ? -21.609 -0.269 1.487 1 96.56 152 VAL B O 1
ATOM 3319 N N . ILE B 1 153 ? -20.25 -1.18 2.996 1 97.69 153 ILE B N 1
ATOM 3320 C CA . ILE B 1 153 ? -19 -0.856 2.303 1 97.69 153 ILE B CA 1
ATOM 3321 C C . ILE B 1 153 ? -17.938 -1.901 2.631 1 97.69 153 ILE B C 1
ATOM 3323 O O . ILE B 1 153 ? -18.172 -2.799 3.445 1 97.69 153 ILE B O 1
ATOM 3327 N N . GLU B 1 154 ? -16.844 -1.849 1.956 1 97.62 154 GLU B N 1
ATOM 3328 C CA . GLU B 1 154 ? -15.609 -2.531 2.305 1 97.62 154 GLU B CA 1
ATOM 3329 C C . GLU B 1 154 ? -14.406 -1.594 2.18 1 97.62 154 GLU B C 1
ATOM 3331 O O . GLU B 1 154 ? -14.25 -0.917 1.161 1 97.62 154 GLU B O 1
ATOM 3336 N N . LEU B 1 155 ? -13.633 -1.498 3.236 1 98.12 155 LEU B N 1
ATOM 3337 C CA . LEU B 1 155 ? -12.398 -0.734 3.076 1 98.12 155 LEU B CA 1
ATOM 3338 C C . LEU B 1 155 ? -11.438 -1.449 2.137 1 98.12 155 LEU B C 1
ATOM 3340 O O . LEU B 1 155 ? -11.289 -2.672 2.201 1 98.12 155 LEU B O 1
ATOM 3344 N N . ASN B 1 156 ? -10.766 -0.707 1.312 1 98.38 156 ASN B N 1
ATOM 3345 C CA . ASN B 1 156 ? -9.984 -1.287 0.224 1 98.38 156 ASN B CA 1
ATOM 3346 C C . ASN B 1 156 ? -8.836 -2.148 0.751 1 98.38 156 ASN B C 1
ATOM 3348 O O . ASN B 1 156 ? -8.414 -3.096 0.088 1 98.38 156 ASN B O 1
ATOM 3352 N N . VAL B 1 157 ? -8.273 -1.834 1.953 1 98.62 157 VAL B N 1
ATOM 3353 C CA . VAL B 1 157 ? -7.191 -2.648 2.502 1 98.62 157 VAL B CA 1
ATOM 3354 C C . VAL B 1 157 ? -7.648 -4.098 2.627 1 98.62 157 VAL B C 1
ATOM 3356 O O . VAL B 1 157 ? -6.871 -5.027 2.387 1 98.62 157 VAL B O 1
ATOM 3359 N N . PHE B 1 158 ? -8.883 -4.332 2.967 1 98.5 158 PHE B N 1
ATOM 3360 C CA . PHE B 1 158 ? -9.383 -5.691 3.158 1 98.5 158 PHE B CA 1
ATOM 3361 C C . PHE B 1 158 ? -9.578 -6.391 1.818 1 98.5 158 PHE B C 1
ATOM 3363 O O . PHE B 1 158 ? -9.305 -7.586 1.692 1 98.5 158 PHE B O 1
ATOM 3370 N N . HIS B 1 159 ? -10.055 -5.641 0.832 1 98 159 HIS B N 1
ATOM 3371 C CA . HIS B 1 159 ? -10.117 -6.176 -0.524 1 98 159 HIS B CA 1
ATOM 3372 C C . HIS B 1 159 ? -8.727 -6.559 -1.027 1 98 159 HIS B C 1
ATOM 3374 O O . HIS B 1 159 ? -8.547 -7.617 -1.631 1 98 159 HIS B O 1
ATOM 3380 N N . GLN B 1 160 ? -7.754 -5.707 -0.779 1 98.44 160 GLN B N 1
ATOM 3381 C CA . GLN B 1 160 ? -6.371 -5.957 -1.184 1 98.44 160 GLN B CA 1
ATOM 3382 C C . GLN B 1 160 ? -5.828 -7.227 -0.532 1 98.44 160 GLN B C 1
ATOM 3384 O O . GLN B 1 160 ? -5.184 -8.047 -1.192 1 98.44 160 GLN B O 1
ATOM 3389 N N . LEU B 1 161 ? -6.09 -7.375 0.747 1 98.69 161 LEU B N 1
ATOM 3390 C CA . LEU B 1 161 ? -5.609 -8.547 1.476 1 98.69 161 LEU B CA 1
ATOM 3391 C C . LEU B 1 161 ? -6.312 -9.812 0.994 1 98.69 161 LEU B C 1
ATOM 3393 O O . LEU B 1 161 ? -5.695 -10.875 0.918 1 98.69 161 LEU B O 1
ATOM 3397 N N . HIS B 1 162 ? -7.586 -9.734 0.662 1 97.62 162 HIS B N 1
ATOM 3398 C CA . HIS B 1 162 ? -8.297 -10.828 0.008 1 97.62 162 HIS B CA 1
ATOM 3399 C C . HIS B 1 162 ? -7.605 -11.234 -1.29 1 97.62 162 HIS B C 1
ATOM 3401 O O . HIS B 1 162 ? -7.332 -12.414 -1.509 1 97.62 162 HIS B O 1
ATOM 3407 N N . CYS B 1 163 ? -7.32 -10.227 -2.137 1 98.06 163 CYS B N 1
ATOM 3408 C CA . CYS B 1 163 ? -6.676 -10.477 -3.42 1 98.06 163 CYS B CA 1
ATOM 3409 C C . CYS B 1 163 ? -5.332 -11.172 -3.232 1 98.06 163 CYS B C 1
ATOM 3411 O O . CYS B 1 163 ? -5.035 -12.156 -3.912 1 98.06 163 CYS B O 1
ATOM 3413 N N . LEU B 1 164 ? -4.52 -10.656 -2.314 1 98.69 164 LEU B N 1
ATOM 3414 C CA . LEU B 1 164 ? -3.203 -11.234 -2.076 1 98.69 164 LEU B CA 1
ATOM 3415 C C . LEU B 1 164 ? -3.322 -12.672 -1.586 1 98.69 164 LEU B C 1
ATOM 3417 O O . LEU B 1 164 ? -2.535 -13.531 -1.983 1 98.69 164 LEU B O 1
ATOM 3421 N N . ASN B 1 165 ? -4.301 -12.93 -0.736 1 97.81 165 ASN B N 1
ATOM 3422 C CA . ASN B 1 165 ? -4.516 -14.273 -0.222 1 97.81 165 ASN B CA 1
ATOM 3423 C C . ASN B 1 165 ? -4.906 -15.242 -1.335 1 97.81 165 ASN B C 1
ATOM 3425 O O . ASN B 1 165 ? -4.465 -16.391 -1.345 1 97.81 165 ASN B O 1
ATOM 3429 N N . MET B 1 166 ? -5.742 -14.844 -2.285 1 96.38 166 MET B N 1
ATOM 3430 C CA . MET B 1 166 ? -6.117 -15.711 -3.4 1 96.38 166 MET B CA 1
ATOM 3431 C C . MET B 1 166 ? -4.906 -16.031 -4.27 1 96.38 166 MET B C 1
ATOM 3433 O O . MET B 1 166 ? -4.746 -17.172 -4.719 1 96.38 166 MET B O 1
ATOM 3437 N N . ILE B 1 167 ? -4.062 -15.047 -4.461 1 96.31 167 ILE B N 1
ATOM 3438 C CA . ILE B 1 167 ? -2.838 -15.258 -5.223 1 96.31 167 ILE B CA 1
ATOM 3439 C C . ILE B 1 167 ? -1.929 -16.234 -4.484 1 96.31 167 ILE B C 1
ATOM 3441 O O . ILE B 1 167 ? -1.391 -17.172 -5.09 1 96.31 167 ILE B O 1
ATOM 3445 N N . ARG B 1 168 ? -1.75 -15.992 -3.154 1 96 168 ARG B N 1
ATOM 3446 C CA . ARG B 1 168 ? -0.959 -16.891 -2.328 1 96 168 ARG B CA 1
ATOM 3447 C C . ARG B 1 168 ? -1.437 -18.344 -2.48 1 96 168 ARG B C 1
ATOM 3449 O O . ARG B 1 168 ? -0.633 -19.234 -2.717 1 96 168 ARG B O 1
ATOM 3456 N N . LYS B 1 169 ? -2.703 -18.547 -2.348 1 94.12 169 LYS B N 1
ATOM 3457 C CA . LYS B 1 169 ? -3.26 -19.891 -2.434 1 94.12 169 LYS B CA 1
ATOM 3458 C C . LYS B 1 169 ? -2.971 -20.516 -3.793 1 94.12 169 LYS B C 1
ATOM 3460 O O . LYS B 1 169 ? -2.641 -21.703 -3.877 1 94.12 169 LYS B O 1
ATOM 3465 N N . ARG B 1 170 ? -3.055 -19.766 -4.824 1 92.12 170 ARG B N 1
ATOM 3466 C CA . ARG B 1 170 ? -2.838 -20.25 -6.18 1 92.12 170 ARG B CA 1
ATOM 3467 C C . ARG B 1 170 ? -1.404 -20.75 -6.363 1 92.12 170 ARG B C 1
ATOM 3469 O O . ARG B 1 170 ? -1.152 -21.672 -7.141 1 92.12 170 ARG B O 1
ATOM 3476 N N . LEU B 1 171 ? -0.448 -20.141 -5.656 1 90.69 171 LEU B N 1
ATOM 3477 C CA . LEU B 1 171 ? 0.966 -20.469 -5.809 1 90.69 171 LEU B CA 1
ATOM 3478 C C . LEU B 1 171 ? 1.234 -21.922 -5.434 1 90.69 171 LEU B C 1
ATOM 3480 O O . LEU B 1 171 ? 2.25 -22.5 -5.836 1 90.69 171 LEU B O 1
ATOM 3484 N N . TYR B 1 172 ? 0.335 -22.5 -4.688 1 89.31 172 TYR B N 1
ATOM 3485 C CA . TYR B 1 172 ? 0.584 -23.828 -4.168 1 89.31 172 TYR B CA 1
ATOM 3486 C C . TYR B 1 172 ? -0.323 -24.859 -4.84 1 89.31 172 TYR B C 1
ATOM 3488 O O . TYR B 1 172 ? -0.33 -26.031 -4.465 1 89.31 172 TYR B O 1
ATOM 3496 N N . ILE B 1 173 ? -1.15 -24.375 -5.703 1 82.94 173 ILE B N 1
ATOM 3497 C CA . ILE B 1 173 ? -1.986 -25.312 -6.449 1 82.94 173 ILE B CA 1
ATOM 3498 C C . ILE B 1 173 ? -1.218 -25.844 -7.656 1 82.94 173 ILE B C 1
ATOM 3500 O O . ILE B 1 173 ? -0.704 -25.062 -8.461 1 82.94 173 ILE B O 1
ATOM 3504 N N . GLU B 1 174 ? -1.032 -27.156 -7.621 1 71.06 174 GLU B N 1
ATOM 3505 C CA . GLU B 1 174 ? -0.35 -27.797 -8.742 1 71.06 174 GLU B CA 1
ATOM 3506 C C . GLU B 1 174 ? -1.161 -27.656 -10.031 1 71.06 174 GLU B C 1
ATOM 3508 O O . GLU B 1 174 ? -2.393 -27.672 -10 1 71.06 174 GLU B O 1
ATOM 3513 N N . ASP B 1 175 ? -0.437 -27.406 -11.102 1 61.03 175 ASP B N 1
ATOM 3514 C CA . ASP B 1 175 ? -1.065 -27.328 -12.414 1 61.03 175 ASP B CA 1
ATOM 3515 C C . ASP B 1 175 ? -1.99 -28.516 -12.656 1 61.03 175 ASP B C 1
ATOM 3517 O O . ASP B 1 175 ? -1.688 -29.641 -12.25 1 61.03 175 ASP B O 1
ATOM 3521 N N . GLY B 1 176 ? -3.094 -28.266 -13.242 1 61.81 176 GLY B N 1
ATOM 3522 C CA . GLY B 1 176 ? -4.078 -29.297 -13.531 1 61.81 176 GLY B CA 1
ATOM 3523 C C . GLY B 1 176 ? -5.07 -29.5 -12.406 1 61.81 176 GLY B C 1
ATOM 3524 O O . GLY B 1 176 ? -6.125 -30.109 -12.602 1 61.81 176 GLY B O 1
ATOM 3525 N N . LYS B 1 177 ? -4.691 -28.906 -11.234 1 69 177 LYS B N 1
ATOM 3526 C CA . LYS B 1 177 ? -5.625 -29.094 -10.125 1 69 177 LYS B CA 1
ATOM 3527 C C . LYS B 1 177 ? -6.477 -27.844 -9.914 1 69 177 LYS B C 1
ATOM 3529 O O . LYS B 1 177 ? -7.43 -27.859 -9.133 1 69 177 LYS B O 1
ATOM 3534 N N . TYR B 1 178 ? -5.965 -26.844 -10.578 1 69.94 178 TYR B N 1
ATOM 3535 C CA . TYR B 1 178 ? -6.77 -25.641 -10.406 1 69.94 178 TYR B CA 1
ATOM 3536 C C . TYR B 1 178 ? -7.801 -25.5 -11.523 1 69.94 178 TYR B C 1
ATOM 3538 O O . TYR B 1 178 ? -7.496 -25.766 -12.688 1 69.94 178 TYR B O 1
ATOM 3546 N N . ASP B 1 179 ? -8.977 -25.219 -11.148 1 76.38 179 ASP B N 1
ATOM 3547 C CA . ASP B 1 179 ? -10.055 -24.859 -12.07 1 76.38 179 ASP B CA 1
ATOM 3548 C C . ASP B 1 179 ? -9.93 -23.406 -12.531 1 76.38 179 ASP B C 1
ATOM 3550 O O . ASP B 1 179 ? -10.117 -22.484 -11.734 1 76.38 179 ASP B O 1
ATOM 3554 N N . PRO B 1 180 ? -9.484 -23.25 -13.867 1 73.31 180 PRO B N 1
ATOM 3555 C CA . PRO B 1 180 ? -9.328 -21.875 -14.352 1 73.31 180 PRO B CA 1
ATOM 3556 C C . PRO B 1 180 ? -10.594 -21.047 -14.172 1 73.31 180 PRO B C 1
ATOM 3558 O O . PRO B 1 180 ? -10.539 -19.812 -14.195 1 73.31 180 PRO B O 1
ATOM 3561 N N . ASN B 1 181 ? -11.68 -21.797 -13.984 1 74.25 181 ASN B N 1
ATOM 3562 C CA . ASN B 1 181 ? -12.961 -21.109 -13.875 1 74.25 181 ASN B CA 1
ATOM 3563 C C . ASN B 1 181 ? -13.398 -20.953 -12.414 1 74.25 181 ASN B C 1
ATOM 3565 O O . ASN B 1 181 ? -14.516 -20.531 -12.141 1 74.25 181 ASN B O 1
ATOM 3569 N N . HIS B 1 182 ? -12.438 -21.344 -11.602 1 81.25 182 HIS B N 1
ATOM 3570 C CA . HIS B 1 182 ? -12.781 -21.156 -10.195 1 81.25 182 HIS B CA 1
ATOM 3571 C C . HIS B 1 182 ? -13.055 -19.688 -9.891 1 81.25 182 HIS B C 1
ATOM 3573 O O . HIS B 1 182 ? -12.305 -18.812 -10.32 1 81.25 182 HIS B O 1
ATOM 3579 N N . LYS B 1 183 ? -14.086 -19.391 -9.156 1 79.56 183 LYS B N 1
ATOM 3580 C CA . LYS B 1 183 ? -14.578 -18.047 -8.914 1 79.56 183 LYS B CA 1
ATOM 3581 C C . LYS B 1 183 ? -13.508 -17.188 -8.242 1 79.56 183 LYS B C 1
ATOM 3583 O O . LYS B 1 183 ? -13.359 -16.016 -8.578 1 79.56 183 LYS B O 1
ATOM 3588 N N . LEU B 1 184 ? -12.773 -17.797 -7.34 1 82.81 184 LEU B N 1
ATOM 3589 C CA . LEU B 1 184 ? -11.875 -16.984 -6.539 1 82.81 184 LEU B CA 1
ATOM 3590 C C . LEU B 1 184 ? -10.422 -17.188 -6.957 1 82.81 184 LEU B C 1
ATOM 3592 O O . LEU B 1 184 ? -9.594 -16.297 -6.82 1 82.81 184 LEU B O 1
ATOM 3596 N N . THR B 1 185 ? -10.109 -18.391 -7.52 1 84.62 185 THR B N 1
ATOM 3597 C CA . THR B 1 185 ? -8.703 -18.656 -7.824 1 84.62 185 THR B CA 1
ATOM 3598 C C . THR B 1 185 ? -8.508 -18.859 -9.32 1 84.62 185 THR B C 1
ATOM 3600 O O . THR B 1 185 ? -7.43 -19.266 -9.766 1 84.62 185 THR B O 1
ATOM 3603 N N . GLY B 1 186 ? -9.594 -18.609 -10.07 1 89.38 186 GLY B N 1
ATOM 3604 C CA . GLY B 1 186 ? -9.453 -18.594 -11.516 1 89.38 186 GLY B CA 1
ATOM 3605 C C . GLY B 1 186 ? -8.602 -17.438 -12.016 1 89.38 186 GLY B C 1
ATOM 3606 O O . GLY B 1 186 ? -8.477 -16.406 -11.352 1 89.38 186 GLY B O 1
ATOM 3607 N N . ILE B 1 187 ? -8.031 -17.578 -13.18 1 91.19 187 ILE B N 1
ATOM 3608 C CA . ILE B 1 187 ? -7.027 -16.656 -13.688 1 91.19 187 ILE B CA 1
ATOM 3609 C C . ILE B 1 187 ? -7.641 -15.273 -13.867 1 91.19 187 ILE B C 1
ATOM 3611 O O . ILE B 1 187 ? -6.977 -14.258 -13.641 1 91.19 187 ILE B O 1
ATOM 3615 N N . GLU B 1 188 ? -8.875 -15.188 -14.281 1 91.94 188 GLU B N 1
ATOM 3616 C CA . GLU B 1 188 ? -9.5 -13.883 -14.477 1 91.94 188 GLU B CA 1
ATOM 3617 C C . GLU B 1 188 ? -9.578 -13.109 -13.164 1 91.94 188 GLU B C 1
ATOM 3619 O O . GLU B 1 188 ? -9.297 -11.914 -13.125 1 91.94 188 GLU B O 1
ATOM 3624 N N . HIS B 1 189 ? -9.984 -13.844 -12.141 1 94.31 189 HIS B N 1
ATOM 3625 C CA . HIS B 1 189 ? -10.023 -13.195 -10.836 1 94.31 189 HIS B CA 1
ATOM 3626 C C . HIS B 1 189 ? -8.633 -12.789 -10.375 1 94.31 189 HIS B C 1
ATOM 3628 O O . HIS B 1 189 ? -8.445 -11.695 -9.844 1 94.31 189 HIS B O 1
ATOM 3634 N N . LEU B 1 190 ? -7.695 -13.633 -10.633 1 96.12 190 LEU B N 1
ATOM 3635 C CA . LEU B 1 190 ? -6.336 -13.336 -10.195 1 96.12 190 LEU B CA 1
ATOM 3636 C C . LEU B 1 190 ? -5.742 -12.188 -11 1 96.12 190 LEU B C 1
ATOM 3638 O O . LEU B 1 190 ? -4.953 -11.398 -10.477 1 96.12 190 LEU B O 1
ATOM 3642 N N . GLU B 1 191 ? -6.16 -12.047 -12.258 1 96.81 191 GLU B N 1
ATOM 3643 C CA . GLU B 1 191 ? -5.746 -10.906 -13.07 1 96.81 191 GLU B CA 1
ATOM 3644 C C . GLU B 1 191 ? -6.305 -9.602 -12.508 1 96.81 191 GLU B C 1
ATOM 3646 O O . GLU B 1 191 ? -5.605 -8.586 -12.453 1 96.81 191 GLU B O 1
ATOM 3651 N N . HIS B 1 192 ? -7.512 -9.602 -12.07 1 97.12 192 HIS B N 1
ATOM 3652 C CA . HIS B 1 192 ? -8.078 -8.477 -11.336 1 97.12 192 HIS B CA 1
ATOM 3653 C C . HIS B 1 192 ? -7.273 -8.18 -10.07 1 97.12 192 HIS B C 1
ATOM 3655 O O . HIS B 1 192 ? -6.98 -7.02 -9.773 1 97.12 192 HIS B O 1
ATOM 3661 N N . CYS B 1 193 ? -6.902 -9.266 -9.383 1 98.25 193 CYS B N 1
ATOM 3662 C CA . CYS B 1 193 ? -6.234 -9.133 -8.094 1 98.25 193 CYS B CA 1
ATOM 3663 C C . CYS B 1 193 ? -4.871 -8.469 -8.25 1 98.25 193 CYS B C 1
ATOM 3665 O O . CYS B 1 193 ? -4.582 -7.473 -7.586 1 98.25 193 CYS B O 1
ATOM 3667 N N . TYR B 1 194 ? -3.986 -9.008 -9.141 1 98.56 194 TYR B N 1
ATOM 3668 C CA . TYR B 1 194 ? -2.646 -8.438 -9.188 1 98.56 194 TYR B CA 1
ATOM 3669 C C . TYR B 1 194 ? -2.664 -7.055 -9.828 1 98.56 194 TYR B C 1
ATOM 3671 O O . TYR B 1 194 ? -1.812 -6.215 -9.531 1 98.56 194 TYR B O 1
ATOM 3679 N N . ASP B 1 195 ? -3.672 -6.777 -10.727 1 98.75 195 ASP B N 1
ATOM 3680 C CA . ASP B 1 195 ? -3.793 -5.43 -11.273 1 98.75 195 ASP B CA 1
ATOM 3681 C C . ASP B 1 195 ? -4.258 -4.445 -10.195 1 98.75 195 ASP B C 1
ATOM 3683 O O . ASP B 1 195 ? -3.787 -3.305 -10.156 1 98.75 195 ASP B O 1
ATOM 3687 N N . ALA B 1 196 ? -5.227 -4.844 -9.375 1 98.62 196 ALA B N 1
ATOM 3688 C CA . ALA B 1 196 ? -5.672 -4.012 -8.266 1 98.62 196 ALA B CA 1
ATOM 3689 C C . ALA B 1 196 ? -4.531 -3.738 -7.289 1 98.62 196 ALA B C 1
ATOM 3691 O O . ALA B 1 196 ? -4.359 -2.609 -6.82 1 98.62 196 ALA B O 1
ATOM 3692 N N . LEU B 1 197 ? -3.719 -4.77 -6.992 1 98.88 197 LEU B N 1
ATOM 3693 C CA . LEU B 1 197 ? -2.574 -4.605 -6.105 1 98.88 197 LEU B CA 1
ATOM 3694 C C . LEU B 1 197 ? -1.537 -3.672 -6.719 1 98.88 197 LEU B C 1
ATOM 3696 O O . LEU B 1 197 ? -0.933 -2.861 -6.016 1 98.88 197 LEU B O 1
ATOM 3700 N N . ARG B 1 198 ? -1.304 -3.795 -8.07 1 98.88 198 ARG B N 1
ATOM 3701 C CA . ARG B 1 198 ? -0.402 -2.889 -8.773 1 98.88 198 ARG B CA 1
ATOM 3702 C C . ARG B 1 198 ? -0.824 -1.436 -8.57 1 98.88 198 ARG B C 1
ATOM 3704 O O . ARG B 1 198 ? -0.007 -0.592 -8.203 1 98.88 198 ARG B O 1
ATOM 3711 N N . GLN B 1 199 ? -2.102 -1.149 -8.781 1 98.75 199 GLN B N 1
ATOM 3712 C CA . GLN B 1 199 ? -2.635 0.197 -8.609 1 98.75 199 GLN B CA 1
ATOM 3713 C C . GLN B 1 199 ? -2.479 0.67 -7.168 1 98.75 199 GLN B C 1
ATOM 3715 O O . GLN B 1 199 ? -2.102 1.817 -6.922 1 98.75 199 GLN B O 1
ATOM 3720 N N . SER B 1 200 ? -2.725 -0.229 -6.25 1 98.75 200 SER B N 1
ATOM 3721 C CA . SER B 1 200 ? -2.643 0.109 -4.832 1 98.75 200 SER B CA 1
ATOM 3722 C C . SER B 1 200 ? -1.21 0.437 -4.426 1 98.75 200 SER B C 1
ATOM 3724 O O . SER B 1 200 ? -0.972 1.404 -3.697 1 98.75 200 SER B O 1
ATOM 3726 N N . LEU B 1 201 ? -0.227 -0.392 -4.863 1 98.81 201 LEU B N 1
ATOM 3727 C CA . LEU B 1 201 ? 1.179 -0.174 -4.539 1 98.81 201 LEU B CA 1
ATOM 3728 C C . LEU B 1 201 ? 1.676 1.14 -5.133 1 98.81 201 LEU B C 1
ATOM 3730 O O . LEU B 1 201 ? 2.398 1.891 -4.473 1 98.81 201 LEU B O 1
ATOM 3734 N N . MET B 1 202 ? 1.262 1.467 -6.355 1 98.69 202 MET B N 1
ATOM 3735 C CA . MET B 1 202 ? 1.616 2.734 -6.988 1 98.69 202 MET B CA 1
ATOM 3736 C C . MET B 1 202 ? 0.968 3.906 -6.262 1 98.69 202 MET B C 1
ATOM 3738 O O . MET B 1 202 ? 1.551 4.988 -6.176 1 98.69 202 MET B O 1
ATOM 3742 N N . CYS B 1 203 ? -0.243 3.686 -5.734 1 98.69 203 CYS B N 1
ATOM 3743 C CA . CYS B 1 203 ? -0.987 4.727 -5.031 1 98.69 203 CYS B CA 1
ATOM 3744 C C . CYS B 1 203 ? -0.337 5.051 -3.689 1 98.69 203 CYS B C 1
ATOM 3746 O O . CYS B 1 203 ? -0.156 6.219 -3.35 1 98.69 203 CYS B O 1
ATOM 3748 N N . SER B 1 204 ? -0.057 4 -2.873 1 98.19 204 SER B N 1
ATOM 3749 C CA . SER B 1 204 ? 0.58 4.223 -1.58 1 98.19 204 SER B CA 1
ATOM 3750 C C . SER B 1 204 ? 2.016 4.707 -1.747 1 98.19 204 SER B C 1
ATOM 3752 O O . SER B 1 204 ? 2.473 5.582 -1.008 1 98.19 204 SER B O 1
ATOM 3754 N N . ALA B 1 205 ? 2.738 4.102 -2.75 1 98.38 205 ALA B N 1
ATOM 3755 C CA . ALA B 1 205 ? 4.098 4.477 -3.131 1 98.38 205 ALA B CA 1
ATOM 3756 C C . ALA B 1 205 ? 4.996 4.602 -1.904 1 98.38 205 ALA B C 1
ATOM 3758 O O . ALA B 1 205 ? 5.496 5.688 -1.604 1 98.38 205 ALA B O 1
ATOM 3759 N N . ASP B 1 206 ? 5.273 3.49 -1.245 1 98.38 206 ASP B N 1
ATOM 3760 C CA . ASP B 1 206 ? 6.09 3.451 -0.037 1 98.38 206 ASP B CA 1
ATOM 3761 C C . ASP B 1 206 ? 7.496 3.986 -0.308 1 98.38 206 ASP B C 1
ATOM 3763 O O . ASP B 1 206 ? 8.273 3.355 -1.023 1 98.38 206 ASP B O 1
ATOM 3767 N N . ILE B 1 207 ? 7.887 5.098 0.339 1 97.88 207 ILE B N 1
ATOM 3768 C CA . ILE B 1 207 ? 9.125 5.797 0.025 1 97.88 207 ILE B CA 1
ATOM 3769 C C . ILE B 1 207 ? 10.211 5.395 1.023 1 97.88 207 ILE B C 1
ATOM 3771 O O . ILE B 1 207 ? 11.266 6.035 1.101 1 97.88 207 ILE B O 1
ATOM 3775 N N . THR B 1 208 ? 9.969 4.367 1.821 1 98.12 208 THR B N 1
ATOM 3776 C CA . THR B 1 208 ? 10.984 3.887 2.754 1 98.12 208 THR B CA 1
ATOM 3777 C C . THR B 1 208 ? 12.227 3.402 2.006 1 98.12 208 THR B C 1
ATOM 3779 O O . THR B 1 208 ? 12.125 2.572 1.1 1 98.12 208 THR B O 1
ATOM 3782 N N . PRO B 1 209 ? 13.375 3.93 2.361 1 98.12 209 PRO B N 1
ATOM 3783 C CA . PRO B 1 209 ? 14.594 3.459 1.691 1 98.12 209 PRO B CA 1
ATOM 3784 C C . PRO B 1 209 ? 15.078 2.115 2.227 1 98.12 209 PRO B C 1
ATOM 3786 O O . PRO B 1 209 ? 15.188 1.933 3.443 1 98.12 209 PRO B O 1
ATOM 3789 N N . LEU B 1 210 ? 15.336 1.225 1.363 1 98 210 LEU B N 1
ATOM 3790 C CA . LEU B 1 210 ? 15.992 -0.041 1.685 1 98 210 LEU B CA 1
ATOM 3791 C C . LEU B 1 210 ? 17.5 0.055 1.477 1 98 210 LEU B C 1
ATOM 3793 O O . LEU B 1 210 ? 17.953 0.266 0.354 1 98 210 LEU B O 1
ATOM 3797 N N . PRO B 1 211 ? 18.203 -0.102 2.553 1 97.06 211 PRO B N 1
ATOM 3798 C CA . PRO B 1 211 ? 19.656 -0.022 2.43 1 97.06 211 PRO B CA 1
ATOM 3799 C C . PRO B 1 211 ? 20.281 -1.318 1.913 1 97.06 211 PRO B C 1
ATOM 3801 O O . PRO B 1 211 ? 19.578 -2.314 1.729 1 97.06 211 PRO B O 1
ATOM 3804 N N . TRP B 1 212 ? 21.516 -1.207 1.606 1 95.62 212 TRP B N 1
ATOM 3805 C CA . TRP B 1 212 ? 22.328 -2.352 1.239 1 95.62 212 TRP B CA 1
ATOM 3806 C C . TRP B 1 212 ? 23.438 -2.58 2.268 1 95.62 212 TRP B C 1
ATOM 3808 O O . TRP B 1 212 ? 23.969 -1.626 2.84 1 95.62 212 TRP B O 1
ATOM 3818 N N . VAL B 1 213 ? 23.734 -3.814 2.477 1 94.12 213 VAL B N 1
ATOM 3819 C CA . VAL B 1 213 ? 24.797 -4.172 3.412 1 94.12 213 VAL B CA 1
ATOM 3820 C C . VAL B 1 213 ? 25.688 -5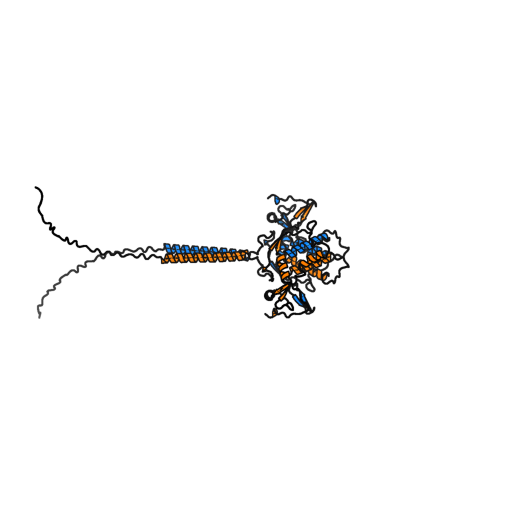.258 2.801 1 94.12 213 VAL B C 1
ATOM 3822 O O . VAL B 1 213 ? 25.219 -6.043 1.967 1 94.12 213 VAL B O 1
ATOM 3825 N N . TRP B 1 214 ? 26.906 -5.27 3.221 1 94 214 TRP B N 1
ATOM 3826 C CA . TRP B 1 214 ? 27.844 -6.293 2.758 1 94 214 TRP B CA 1
ATOM 3827 C C . TRP B 1 214 ? 27.625 -7.605 3.508 1 94 214 TRP B C 1
ATOM 3829 O O . TRP B 1 214 ? 27.531 -7.613 4.738 1 94 214 TRP B O 1
ATOM 3839 N N . SER B 1 215 ? 27.469 -8.633 2.795 1 93.38 215 SER B N 1
ATOM 3840 C CA . SER B 1 215 ? 27.406 -9.969 3.381 1 93.38 215 SER B CA 1
ATOM 3841 C C . SER B 1 215 ? 28.75 -10.664 3.309 1 93.38 215 SER B C 1
ATOM 3843 O O . SER B 1 215 ? 29.188 -11.078 2.232 1 93.38 215 SER B O 1
ATOM 3845 N N . ASP B 1 216 ? 29.312 -10.906 4.43 1 93.06 216 ASP B N 1
ATOM 3846 C CA . ASP B 1 216 ? 30.594 -11.594 4.469 1 93.06 216 ASP B CA 1
ATOM 3847 C C . ASP B 1 216 ? 30.469 -13.039 3.99 1 93.06 216 ASP B C 1
ATOM 3849 O O . ASP B 1 216 ? 31.359 -13.562 3.328 1 93.06 216 ASP B O 1
ATOM 3853 N N . LYS B 1 217 ? 29.406 -13.609 4.363 1 92.31 217 LYS B N 1
ATOM 3854 C CA . LYS B 1 217 ? 29.156 -15 3.994 1 92.31 217 LYS B CA 1
ATOM 3855 C C . LYS B 1 217 ? 29 -15.148 2.484 1 92.31 217 LYS B C 1
ATOM 3857 O O . LYS B 1 217 ? 29.609 -16.016 1.874 1 92.31 217 LYS B O 1
ATOM 3862 N N . ALA B 1 218 ? 28.281 -14.242 1.849 1 91.88 218 ALA B N 1
ATOM 3863 C CA . ALA B 1 218 ? 28 -14.328 0.419 1 91.88 218 ALA B CA 1
ATOM 3864 C C . ALA B 1 218 ? 29.047 -13.578 -0.397 1 91.88 218 ALA B C 1
ATOM 3866 O O . ALA B 1 218 ? 29.125 -13.742 -1.617 1 91.88 218 ALA B O 1
ATOM 3867 N N . GLN B 1 219 ? 29.797 -12.812 0.234 1 93.88 219 GLN B N 1
ATOM 3868 C CA . GLN B 1 219 ? 30.812 -11.992 -0.405 1 93.88 219 GLN B CA 1
ATOM 3869 C C . GLN B 1 219 ? 30.203 -11.094 -1.479 1 93.88 219 GLN B C 1
ATOM 3871 O O . GLN B 1 219 ? 30.672 -11.062 -2.615 1 93.88 219 GLN B O 1
ATOM 3876 N N . GLU B 1 220 ? 29.078 -10.453 -1.104 1 95.69 220 GLU B N 1
ATOM 3877 C CA . GLU B 1 220 ? 28.406 -9.508 -1.994 1 95.69 220 GLU B CA 1
ATOM 3878 C C . GLU B 1 220 ? 27.516 -8.547 -1.211 1 95.69 220 GLU B C 1
ATOM 3880 O O . GLU B 1 220 ? 27.156 -8.82 -0.061 1 95.69 220 GLU B O 1
ATOM 3885 N N . ALA B 1 221 ? 27.203 -7.379 -1.821 1 94.69 221 ALA B N 1
ATOM 3886 C CA . ALA B 1 221 ? 26.219 -6.441 -1.285 1 94.69 221 ALA B CA 1
ATOM 3887 C C . ALA B 1 221 ? 24.797 -6.973 -1.465 1 94.69 221 ALA B C 1
ATOM 3889 O O . ALA B 1 221 ? 24.469 -7.504 -2.525 1 94.69 221 ALA B O 1
ATOM 3890 N N . LYS B 1 222 ? 24.031 -6.902 -0.4 1 94.25 222 LYS B N 1
ATOM 3891 C CA . LYS B 1 222 ? 22.641 -7.352 -0.443 1 94.25 222 LYS B CA 1
ATOM 3892 C C . LYS B 1 222 ? 21.703 -6.273 0.084 1 94.25 222 LYS B C 1
ATOM 3894 O O . LYS B 1 222 ? 22.031 -5.562 1.034 1 94.25 222 LYS B O 1
ATOM 3899 N N . GLU B 1 223 ? 20.609 -6.285 -0.569 1 95.12 223 GLU B N 1
ATOM 3900 C CA . GLU B 1 223 ? 19.562 -5.379 -0.081 1 95.12 223 GLU B CA 1
ATOM 3901 C C . GLU B 1 223 ? 18.969 -5.883 1.229 1 95.12 223 GLU B C 1
ATOM 3903 O O . GLU B 1 223 ? 18.812 -7.09 1.423 1 95.12 223 GLU B O 1
ATOM 3908 N N . VAL B 1 224 ? 18.641 -4.949 2.086 1 94.38 224 VAL B N 1
ATOM 3909 C CA . VAL B 1 224 ? 18.078 -5.293 3.387 1 94.38 224 VAL B CA 1
ATOM 3910 C C . VAL B 1 224 ? 16.594 -4.91 3.42 1 94.38 224 VAL B C 1
ATOM 3912 O O . VAL B 1 224 ? 16.25 -3.742 3.238 1 94.38 224 VAL B O 1
ATOM 3915 N N . ALA B 1 225 ? 15.773 -5.891 3.693 1 93.88 225 ALA B N 1
ATOM 3916 C CA . ALA B 1 225 ? 14.328 -5.648 3.729 1 93.88 225 ALA B CA 1
ATOM 3917 C C . ALA B 1 225 ? 13.852 -5.406 5.156 1 93.88 225 ALA B C 1
ATOM 3919 O O . ALA B 1 225 ? 12.75 -4.898 5.367 1 93.88 225 ALA B O 1
ATOM 3920 N N . ARG B 1 226 ? 14.664 -5.855 6.145 1 96.19 226 ARG B N 1
ATOM 3921 C CA . ARG B 1 226 ? 14.312 -5.629 7.543 1 96.19 226 ARG B CA 1
ATOM 3922 C C . ARG B 1 226 ? 14.555 -4.18 7.941 1 96.19 226 ARG B C 1
ATOM 3924 O O . ARG B 1 226 ? 15.594 -3.85 8.516 1 96.19 226 ARG B O 1
ATOM 3931 N N . VAL B 1 227 ? 13.625 -3.35 7.672 1 96.94 227 VAL B N 1
ATOM 3932 C CA . VAL B 1 227 ? 13.773 -1.924 7.949 1 96.94 227 VAL B CA 1
ATOM 3933 C C . VAL B 1 227 ? 12.484 -1.39 8.586 1 96.94 227 VAL B C 1
ATOM 3935 O O . VAL B 1 227 ? 11.43 -2.01 8.469 1 96.94 227 VAL B O 1
ATOM 3938 N N . MET B 1 228 ? 12.656 -0.281 9.297 1 97.12 228 MET B N 1
ATOM 3939 C CA . MET B 1 228 ? 11.523 0.395 9.922 1 97.12 228 MET B CA 1
ATOM 3940 C C . MET B 1 228 ? 10.711 1.162 8.891 1 97.12 228 MET B C 1
ATOM 3942 O O . MET B 1 228 ? 11.273 1.802 8 1 97.12 228 MET B O 1
ATOM 3946 N N . HIS B 1 229 ? 9.43 1.063 8.977 1 97.5 229 HIS B N 1
ATOM 3947 C CA . HIS B 1 229 ? 8.469 1.797 8.156 1 97.5 229 HIS B CA 1
ATOM 3948 C C . HIS B 1 229 ? 7.523 2.625 9.023 1 97.5 229 HIS B C 1
ATOM 3950 O O . HIS B 1 229 ? 7.238 2.26 10.164 1 97.5 229 HIS B O 1
ATOM 3956 N N . THR B 1 230 ? 7.066 3.771 8.547 1 96.88 230 THR B N 1
ATOM 3957 C CA . THR B 1 230 ? 5.949 4.504 9.133 1 96.88 230 THR B CA 1
ATOM 3958 C C . THR B 1 230 ? 4.621 4.031 8.547 1 96.88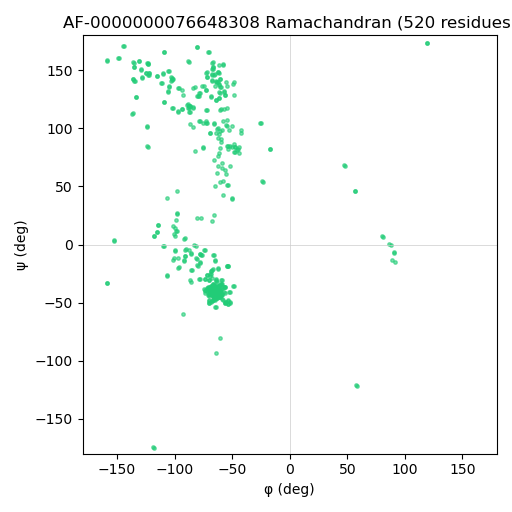 230 THR B C 1
ATOM 3960 O O . THR B 1 230 ? 4.402 4.129 7.336 1 96.88 230 THR B O 1
ATOM 3963 N N . CYS B 1 231 ? 3.801 3.502 9.422 1 97.81 231 CYS B N 1
ATOM 3964 C CA . CYS B 1 231 ? 2.596 2.811 8.977 1 97.81 231 CYS B CA 1
ATOM 3965 C C . CYS B 1 231 ? 1.354 3.396 9.633 1 97.81 231 CYS B C 1
ATOM 3967 O O . CYS B 1 231 ? 1.428 3.918 10.75 1 97.81 231 CYS B O 1
ATOM 3969 N N . ARG B 1 232 ? 0.231 3.363 8.867 1 96.88 232 ARG B N 1
ATOM 3970 C CA . ARG B 1 232 ? -1.047 3.473 9.562 1 96.88 232 ARG B CA 1
ATOM 3971 C C . ARG B 1 232 ? -1.254 2.299 10.516 1 96.88 232 ARG B C 1
ATOM 3973 O O . ARG B 1 232 ? -0.88 1.167 10.203 1 96.88 232 ARG B O 1
ATOM 3980 N N . ASP B 1 233 ? -1.82 2.609 11.719 1 97.19 233 ASP B N 1
ATOM 3981 C CA . ASP B 1 233 ? -2.074 1.537 12.68 1 97.19 233 ASP B CA 1
ATOM 3982 C C . ASP B 1 233 ? -3.193 0.62 12.188 1 97.19 233 ASP B C 1
ATOM 3984 O O . ASP B 1 233 ? -4.371 0.896 12.414 1 97.19 233 ASP B O 1
ATOM 3988 N N . PHE B 1 234 ? -2.855 -0.454 11.562 1 98.31 234 PHE B N 1
ATOM 3989 C CA . PHE B 1 234 ? -3.781 -1.392 10.938 1 98.31 234 PHE B CA 1
ATOM 3990 C C . PHE B 1 234 ? -4.723 -1.992 11.977 1 98.31 234 PHE B C 1
ATOM 3992 O O . PHE B 1 234 ? -5.895 -2.252 11.68 1 98.31 234 PHE B O 1
ATOM 3999 N N . ASP B 1 235 ? -4.25 -2.242 13.188 1 97.62 235 ASP B N 1
ATOM 4000 C CA . ASP B 1 235 ? -5.051 -2.887 14.227 1 97.62 235 ASP B CA 1
ATOM 4001 C C . ASP B 1 235 ? -6.246 -2.02 14.617 1 97.62 235 ASP B C 1
ATOM 4003 O O . ASP B 1 235 ? -7.324 -2.537 14.914 1 97.62 235 ASP B O 1
ATOM 4007 N N . ILE B 1 236 ? -6.074 -0.73 14.641 1 97.12 236 ILE B N 1
ATOM 4008 C CA . ILE B 1 236 ? -7.18 0.18 14.93 1 97.12 236 ILE B CA 1
ATOM 4009 C C . ILE B 1 236 ? -8.266 0.032 13.867 1 97.12 236 ILE B C 1
ATOM 4011 O O . ILE B 1 236 ? -9.453 -0.063 14.188 1 97.12 236 ILE B O 1
ATOM 4015 N N . LEU B 1 237 ? -7.883 -0.035 12.609 1 97.19 237 LEU B N 1
ATOM 4016 C CA . LEU B 1 237 ? -8.812 -0.151 11.492 1 97.19 237 LEU B CA 1
ATOM 4017 C C . LEU B 1 237 ? -9.484 -1.519 11.484 1 97.19 237 LEU B C 1
ATOM 4019 O O . LEU B 1 237 ? -10.695 -1.62 11.242 1 97.19 237 LEU B O 1
ATOM 4023 N N . ARG B 1 238 ? -8.695 -2.523 11.734 1 97.19 238 ARG B N 1
ATOM 4024 C CA . ARG B 1 238 ? -9.219 -3.885 11.805 1 97.19 238 ARG B CA 1
ATOM 4025 C C . ARG B 1 238 ? -10.25 -4.016 12.922 1 97.19 238 ARG B C 1
ATOM 4027 O O . ARG B 1 238 ? -11.297 -4.645 12.742 1 97.19 238 ARG B O 1
ATOM 4034 N N . ASN B 1 239 ? -9.984 -3.455 14.086 1 97 239 ASN B N 1
ATOM 4035 C CA . ASN B 1 239 ? -10.922 -3.488 15.203 1 97 239 ASN B CA 1
ATOM 4036 C C . ASN B 1 239 ? -12.219 -2.748 14.859 1 97 239 ASN B C 1
ATOM 4038 O O . ASN B 1 239 ? -13.312 -3.213 15.195 1 97 239 ASN B O 1
ATOM 4042 N N . TRP B 1 240 ? -12.102 -1.597 14.289 1 98 240 TRP B N 1
ATOM 4043 C CA . TRP B 1 240 ? -13.297 -0.899 13.82 1 98 240 TRP B CA 1
ATOM 4044 C C . TRP B 1 240 ? -14.125 -1.79 12.906 1 98 240 TRP B C 1
ATOM 4046 O O . TRP B 1 240 ? -15.344 -1.873 13.039 1 98 240 TRP B O 1
ATOM 4056 N N . ALA B 1 241 ? -13.469 -2.457 11.891 1 97.62 241 ALA B N 1
ATOM 4057 C CA . ALA B 1 241 ? -14.164 -3.314 10.938 1 97.62 241 ALA B CA 1
ATOM 4058 C C . ALA B 1 241 ? -14.867 -4.473 11.648 1 97.62 241 ALA B C 1
ATOM 4060 O O . ALA B 1 241 ? -15.984 -4.844 11.289 1 97.62 241 ALA B O 1
ATOM 4061 N N . ARG B 1 242 ? -14.195 -5.023 12.633 1 96.81 242 ARG B N 1
ATOM 4062 C CA . ARG B 1 242 ? -14.789 -6.109 13.406 1 96.81 242 ARG B CA 1
ATOM 4063 C C . ARG B 1 242 ? -16.062 -5.648 14.117 1 96.81 242 ARG B C 1
ATOM 4065 O O . ARG B 1 242 ? -17.062 -6.348 14.117 1 96.81 242 ARG B O 1
ATOM 4072 N N . GLU B 1 243 ? -16.016 -4.488 14.703 1 96.62 243 GLU B N 1
ATOM 4073 C CA . GLU B 1 243 ? -17.141 -3.928 15.438 1 96.62 243 GLU B CA 1
ATOM 4074 C C . GLU B 1 243 ? -18.281 -3.57 14.492 1 96.62 243 GLU B C 1
ATOM 4076 O O . GLU B 1 243 ? -19.453 -3.525 14.906 1 96.62 243 GLU B O 1
ATOM 4081 N N . HIS B 1 244 ? -18 -3.361 13.242 1 97.31 244 HIS B N 1
ATOM 4082 C CA . HIS B 1 244 ? -19 -2.908 12.281 1 97.31 244 HIS B CA 1
ATOM 4083 C C . HIS B 1 244 ? -19.266 -3.973 11.219 1 97.31 244 HIS B C 1
ATOM 4085 O O . HIS B 1 244 ? -19.797 -3.672 10.148 1 97.31 244 HIS B O 1
ATOM 4091 N N . ALA B 1 245 ? -18.859 -5.176 11.508 1 96.25 245 ALA B N 1
ATOM 4092 C CA . ALA B 1 245 ? -18.969 -6.273 10.555 1 96.25 245 ALA B CA 1
ATOM 4093 C C . ALA B 1 245 ? -20.422 -6.539 10.188 1 96.25 245 ALA B C 1
ATOM 4095 O O . ALA B 1 245 ? -21.312 -6.496 11.047 1 96.25 245 ALA B O 1
ATOM 4096 N N . VAL B 1 246 ? -20.641 -6.758 8.93 1 92.69 246 VAL B N 1
ATOM 4097 C CA . VAL B 1 246 ? -21.938 -7.254 8.477 1 92.69 246 VAL B CA 1
ATOM 4098 C C . VAL B 1 246 ? -21.953 -8.781 8.555 1 92.69 246 VAL B C 1
ATOM 4100 O O . VAL B 1 246 ? -21.203 -9.453 7.855 1 92.69 246 VAL B O 1
ATOM 4103 N N . HIS B 1 247 ? -22.703 -9.281 9.336 1 84.88 247 HIS B N 1
ATOM 4104 C CA . HIS B 1 247 ? -22.734 -10.719 9.547 1 84.88 247 HIS B CA 1
ATOM 4105 C C . HIS B 1 247 ? -23.656 -11.406 8.539 1 84.88 247 HIS B C 1
ATOM 4107 O O . HIS B 1 247 ? -23.453 -12.562 8.188 1 84.88 247 HIS B O 1
ATOM 4113 N N . HIS B 1 248 ? -24.688 -10.711 8.141 1 83.19 248 HIS B N 1
ATOM 4114 C 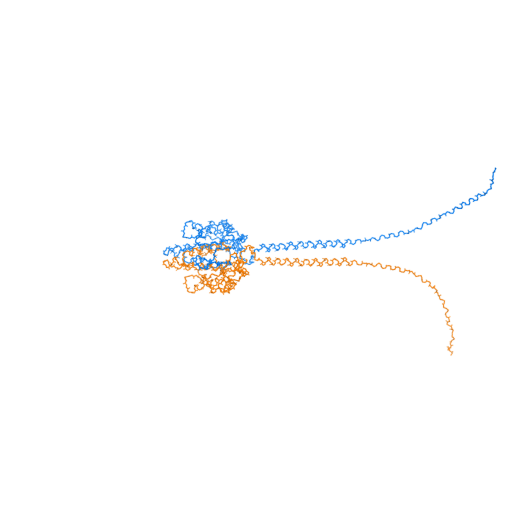CA . HIS B 1 248 ? -25.578 -11.211 7.109 1 83.19 248 HIS B CA 1
ATOM 4115 C C . HIS B 1 248 ? -25.922 -10.125 6.098 1 83.19 248 HIS B C 1
ATOM 4117 O O . HIS B 1 248 ? -26.422 -9.062 6.473 1 83.19 248 HIS B O 1
ATOM 4123 N N . PHE B 1 249 ? -25.469 -10.305 4.949 1 88.88 249 PHE B N 1
ATOM 4124 C CA . PHE B 1 249 ? -25.797 -9.406 3.85 1 88.88 249 PHE B CA 1
ATOM 4125 C C . PHE B 1 249 ? -26.406 -10.172 2.68 1 88.88 249 PHE B C 1
ATOM 4127 O O . PHE B 1 249 ? -25.688 -10.852 1.944 1 88.88 249 PHE B O 1
ATOM 4134 N N . ASP B 1 250 ? -27.766 -10.078 2.594 1 91.12 250 ASP B N 1
ATOM 4135 C CA . ASP B 1 250 ? -28.438 -10.727 1.467 1 91.12 250 ASP B CA 1
ATOM 4136 C C . ASP B 1 250 ? -28.188 -9.961 0.17 1 91.12 250 ASP B C 1
ATOM 4138 O O . ASP B 1 250 ? -28.875 -8.984 -0.125 1 91.12 250 ASP B O 1
ATOM 4142 N N . LYS B 1 251 ? -27.359 -10.453 -0.66 1 92.19 251 LYS B N 1
ATOM 4143 C CA . LYS B 1 251 ? -26.953 -9.773 -1.89 1 92.19 251 LYS B CA 1
ATOM 4144 C C . LYS B 1 251 ? -28.031 -9.898 -2.961 1 92.19 251 LYS B C 1
ATOM 4146 O O . LYS B 1 251 ? -27.984 -9.203 -3.98 1 92.19 251 LYS B O 1
ATOM 4151 N N . LYS B 1 252 ? -29.062 -10.711 -2.711 1 93.94 252 LYS B N 1
ATOM 4152 C CA . LYS B 1 252 ? -30.078 -10.953 -3.719 1 93.94 252 LYS B CA 1
ATOM 4153 C C . LYS B 1 252 ? -31.328 -10.102 -3.461 1 93.94 252 LYS B C 1
ATOM 4155 O O . LYS B 1 252 ? -32.281 -10.141 -4.238 1 93.94 252 LYS B O 1
ATOM 4160 N N . THR B 1 253 ? -31.312 -9.406 -2.389 1 90.88 253 THR B N 1
ATOM 4161 C CA . THR B 1 253 ? -32.406 -8.5 -2.08 1 90.88 253 THR B CA 1
ATOM 4162 C C . THR B 1 253 ? -32.031 -7.055 -2.389 1 90.88 253 THR B C 1
ATOM 4164 O O . THR B 1 253 ? -31.062 -6.531 -1.819 1 90.88 253 THR B O 1
ATOM 4167 N N . HIS B 1 254 ? -32.781 -6.488 -3.324 1 87.38 254 HIS B N 1
ATOM 4168 C CA . HIS B 1 254 ? -32.5 -5.105 -3.709 1 87.38 254 HIS B CA 1
ATOM 4169 C C . HIS B 1 254 ? -33.25 -4.129 -2.789 1 87.38 254 HIS B C 1
ATOM 4171 O O . HIS B 1 254 ? -34.438 -3.912 -2.934 1 87.38 254 HIS B O 1
ATOM 4177 N N . ALA B 1 255 ? -32.469 -3.596 -1.922 1 80.5 255 ALA B N 1
ATOM 4178 C CA . ALA B 1 255 ? -33.094 -2.596 -1.043 1 80.5 255 ALA B CA 1
ATOM 4179 C C . ALA B 1 255 ? -33.125 -1.227 -1.716 1 80.5 255 ALA B C 1
ATOM 4181 O O . ALA B 1 255 ? -32.188 -0.856 -2.441 1 80.5 255 ALA B O 1
ATOM 4182 N N . GLN B 1 256 ? -34.281 -0.469 -1.666 1 73.38 256 GLN B N 1
ATOM 4183 C CA . GLN B 1 256 ? -34.438 0.849 -2.273 1 73.38 256 GLN B CA 1
ATOM 4184 C C . GLN B 1 256 ? -33.5 1.871 -1.61 1 73.38 256 GLN B C 1
ATOM 4186 O O . GLN B 1 256 ? -33.312 1.849 -0.392 1 73.38 256 GLN B O 1
ATOM 4191 N N . ASP B 1 257 ? -32.625 2.547 -2.504 1 68.5 257 ASP B N 1
ATOM 4192 C CA . ASP B 1 257 ? -31.625 3.508 -2.064 1 68.5 257 ASP B CA 1
ATOM 4193 C C . ASP B 1 257 ? -32.281 4.82 -1.629 1 68.5 257 ASP B C 1
ATOM 4195 O O . ASP B 1 257 ? -32.844 5.535 -2.449 1 68.5 257 ASP B O 1
ATOM 4199 N N . ASP B 1 258 ? -32.312 5.031 -0.311 1 65.44 258 ASP B N 1
ATOM 4200 C CA . ASP B 1 258 ? -32.875 6.293 0.16 1 65.44 258 ASP B CA 1
ATOM 4201 C C . ASP B 1 258 ? -31.844 7.422 0.079 1 65.44 258 ASP B C 1
ATOM 4203 O O . ASP B 1 258 ? -32.188 8.586 0.306 1 65.44 258 ASP B O 1
ATOM 4207 N N . LEU B 1 259 ? -30.578 7.164 -0.159 1 68.94 259 LEU B N 1
ATOM 4208 C CA . LEU B 1 259 ? -29.578 8.242 -0.18 1 68.94 259 LEU B CA 1
ATOM 4209 C C . LEU B 1 259 ? -29.781 9.141 -1.393 1 68.94 259 LEU B C 1
ATOM 4211 O O . LEU B 1 259 ? -29.312 10.281 -1.41 1 68.94 259 LEU B O 1
ATOM 4215 N N . SER B 1 260 ? -30.359 8.633 -2.539 1 57.75 260 SER B N 1
ATOM 4216 C CA . SER B 1 260 ? -30.578 9.43 -3.744 1 57.75 260 SER B CA 1
ATOM 4217 C C . SER B 1 260 ? -31.641 10.5 -3.514 1 57.75 260 SER B C 1
ATOM 4219 O O . SER B 1 260 ? -31.672 11.5 -4.23 1 57.75 260 SER B O 1
ATOM 4221 N N . ASN B 1 261 ? -32.5 10.336 -2.646 1 46.5 261 ASN B N 1
ATOM 4222 C CA . ASN B 1 261 ? -33.625 11.273 -2.533 1 46.5 261 ASN B CA 1
ATOM 4223 C C . ASN B 1 261 ? -33.219 12.508 -1.73 1 46.5 261 ASN B C 1
ATOM 4225 O O . ASN B 1 261 ? -34.062 13.328 -1.388 1 46.5 261 ASN B O 1
ATOM 4229 N N . HIS B 1 262 ? -32.062 12.578 -1.273 1 40.75 262 HIS B N 1
ATOM 4230 C CA . HIS B 1 262 ? -31.828 13.867 -0.644 1 40.75 262 HIS B CA 1
ATOM 4231 C C . HIS B 1 262 ? -30.75 14.648 -1.394 1 40.75 262 HIS B C 1
ATOM 4233 O O . HIS B 1 262 ? -29.797 14.062 -1.924 1 40.75 262 HIS B O 1
#

Organism: Fusarium proliferatum (strain ET1) (NCBI:txid1227346)

pLDDT: mean 78.96, std 24.74, range [19.86, 98.88]

Nearest PDB structures (foldseek):
  8bqs-assembly1_Dc  TM=1.408E-01  e=2.992E+00  Tetrahymena thermophila SB210
  7w5z-assembly1_c3  TM=1.473E-01  e=4.803E+00  Tetrahymena thermophila
  7w5z-assembly1_c3  TM=1.473E-01  e=4.233E+00  Tetrahymena thermophila
  8bqs-assembly1_Dc  TM=1.407E-01  e=2.966E+00  Tetrahymena thermophila SB210

Secondary structure (DSSP, 8-state):
------------------------------------HHHHHHHHHHHHHHHHHHHHHHHHHHHHHHHHHS-----TTPPP-TTGGG--EEEEEPP--SGGG--TT-SS--HHHHHHHHTTTTTTSEEEEEHHHHTT-SS--PBPTTSTTEEEEEEHHHHHHHHHHHHHHHTTSPTTSS-TT-TTTSHHHHHHHHHHHHHHHHHH---PEEPEEEETTTTEEEE----EEEEE-HHHHHHHHHHTB-S---TTS-----GGG-/------------------------------------HHHHHHHHHHHHHHHHHHHHHHHHHHHHHHHHHS-----TTPPP-TTGGG--EEEEEPP--SGGG--TT-SS--HHHHHHHHTTTTTTSEEEEEHHHHTT-SS--PBPTTSTTEEEEEEHHHHHHHHHHHHHHHTTSPTTSS-TT-TTTSHHHHHHHHHHHHHHHHHH---PEEPEEEETTTTEEEE----EEEEE-HHHHHHHHHHTB-S---TTS----SGGG-